Protein 2QKO (pdb70)

Organism: Rhodococcus jostii (strain RHA1) (NCBI:txid101510)

Solvent-accessible surface area: 31419 Å² total

Nearest PDB structures (foldseek):
  2qko-assembly1_A  TM=1.004E+00  e=2.598E-22  Rhodococcus jostii RHA1
  6el2-assembly1_B  TM=4.845E-01  e=1.327E-01  Sulfolobus acidocaldarius
  5xaz-assembly3_D  TM=4.222E-01  e=1.766E-01  Streptomyces fradiae
  5xay-assembly4_D  TM=4.218E-01  e=3.612E-01  Streptomyces fradiae
  5xay-assembly1_H  TM=4.228E-01  e=3.612E-01  Streptomyces fradiae

B-factor: mean 58.05, std 14.98, range [27.61, 104.9]

Secondary structure (DSSP, 8-state):
-HHHHHHHHHHHHHHHHT-TTT--HHHHHHHSSSTTT-HHHH-S-HHHHHHHHHHHGGGT--HHHHHH---TTTTTTTTHHHHHHHHHHHHHHTT-HHHHHHHHHHHHHHHHHHHHHHHHHT-S--HHHH------HHHHHHHH-GGGSTT--HHHHHHHHHHHHS-----/--HHHHHHHHHHHHHHHHHT-TTT--HHHHHHHSSSTTT-HHHH-S-HHHHHHHHHHHGGGT--HHHHHH---TTTHHHHTHHHHHHHHHHHHHHHH-HHHHHHHHHHHHHHHHHHHHHHHHHT-S--HHHH------HHHHHHHH-GGGGTTS-HHHHHHHHHHHHT-----/--HHHHTTHHHHHHHHHHHH-TTT--HHHHHHHSSSTTT-GGGT-S-HHHHHHHHHHHGGG---HHHHHH--HHHHTTTTTHHHHHHHHHHHHHHTT-HHHHHHHHHHHHHHHHHHHHHHHHHT-S--HHHH------HHHHHHHH-GGGSTT--HHHHHHHHHHHHS-----/--SHHHHHHHHHHHHHHHHT-TTT--HHHHHHHSSS-SSGGGGT-S-HHHHHHHHHHHGGGT--HHHHHH---TTTTTTTTHHHHHHHHHHHHHHHH-HHHHHHHHHHHHHHHHHHHHHHHHHT-S--HHHH------HHHHHHHH-GGGGTTS-HHHHHHHHHHHHT-----

Foldseek 3Di:
DVLVVQLLVLQLQQCLPPFLVSRDQQSSLVSGPNNPRCSVVSAVDSLVSLLVCLQVLVVLAVLVVVLVVLVSLVCLVVSLSSLSSVVRLVVCCVVRVSSVVSNCVNVVVVLVVQQVCCVVVPQAAHSQLSCLVVVSVSSVCCSPPVVVCVVPPVSVVSSVSNVVSSDDDDD/DQPVLVVQLLVLQLQQCLPPFLVSDDQQSSLVSGPHNPRCSVVNAVDSLRSLLVCLQCLVVLALLVVVLVVLVSLVCLVVSLSSLSSVVRLVVVCVVRVSSVVSNCVNVVVVLVVQQVCCVVVPQAAHSQLSCLVVVSVSSVCCSPPVVVCVVPPVSVVSSVSNVVSSDDDDD/DQVVLLVQLLVLQLQQCLPPFLVSRDQQSSLVSGPNNDSPSCVNAVDSLRSLLVCLQVLCVLAVLVVVLVVVVSLVCQVVSLSSLRSLVRLVVCCVVRVSSVVSNCVNVVVVLVVVQVCCVVVPQAAHSQLSCLVVVSVSSVCCSPPVVVCVVPPVSVVSSVSNVVSSDDDDD/DLVVLVVQLLVLQLQQCLPPFDVSDDQQSSLVSGPHNDRCSCVNAVDSLRSLLVCLQVLVVLALLVVVLVVLVSLVCLVVSLSSLSSVVRLVVVCVVRVSSVVSNCVNVVVVLVVVQVCCVVVPQAAHSQLSCLVVVSVSSVCCSPPVVVCVVPPVSVVSSVSNVVSSDDDDD

Radius of gyration: 29.85 Å; Cα contacts (8 Å, |Δi|>4): 878; chains: 4; bounding box: 102×64×60 Å

CATH classification: 1.10.357.10

InterPro domains:
  IPR001647 DNA-binding HTH domain, TetR-type [PF00440] (11-57)
  IPR001647 DNA-binding HTH domain, TetR-type [PS50977] (5-65)
  IPR009057 Homedomain-like superfamily [SSF46689] (3-65)
  IPR041583 Tetracyclin repressor-like, C-terminal, group 31 [PF17940] (83-189)
  IPR050109 HTH-type, TetR-like transcriptional regulator [PTHR30055] (5-188)

Sequence (690 aa):
PERRAALVNAAIEVLAREGARGLTFRAVDVEANVPKGTASNYFPSRDDLFDQVGKRIHERLNLELAIEYQGLFGRITRDRTGYLALQELRLEAVRRPELRTTLTRTISENLKRDIGFHLDSGLPGDRSTVLLYLANALIVEHLTLPGVLEGVDTERLVADLVTRAVATPDAQNPERRAALVNAAIEVLAREGARGLTFRAVDVEANVPKGTASNYFPSRDDLFDQVGKRIHERLNLELAIEYQGLFGRITRDRTGYLALQELRLEAVRRPELRTTLTRTISENLKRDIGFHLDSGLPGDRSTVLLYLANALIVEHLTLPGVLEGVDTERLVADLVTRAVATPDAQNPERRAALVNAAIEVLAREGARGLTFRAVDVEANVPKGTASNYFPSRDDLFDQVGKRIHERLNLELAIEYQGLFGRITRDRTGYLALQELRLEAVRRPELRTTLTRTISENLKRDIGFHLDSGLPGDRSTVLLYLANALIVEHLTLPGVLEGVDTERLVADLVTRAVATPDAQNPERRAALVNAAIEVLAREGARGLTFRAVDVEANVPKGTASNYFPSRDDLFDQVGKRIHERLNLELAIEYQGLFGRITRDRTGYLALQELRLEAVRRPELRTTLTRTISENLKRDIGFHLDSGLPGDRSTVLLYLANALIVEHLTLPGVLEGVDTERLVADLVTRAVATPDA

Structure (mmCIF, N/CA/C/O backbone):
data_2QKO
#
_entry.id   2QKO
#
_cell.length_a   62.307
_cell.length_b   62.307
_cell.length_c   164.243
_cell.angle_alpha   90.00
_cell.angle_beta   90.00
_cell.angle_gamma   120.00
#
_symmetry.space_group_name_H-M   'P 31'
#
loop_
_entity.id
_entity.type
_entity.pdbx_description
1 polymer 'Possible transcriptional regulator, TetR family protein'
2 water water
#
loop_
_atom_site.group_PDB
_atom_site.id
_atom_site.type_symbol
_atom_site.label_atom_id
_atom_site.label_alt_id
_atom_site.label_comp_id
_atom_site.label_asym_id
_atom_site.label_entity_id
_atom_site.label_seq_id
_atom_site.pdbx_PDB_ins_code
_atom_site.Cartn_x
_atom_site.Cartn_y
_atom_site.Cartn_z
_atom_site.occupancy
_atom_site.B_iso_or_equiv
_atom_site.auth_seq_id
_atom_site.auth_comp_id
_atom_site.auth_asym_id
_atom_site.auth_atom_id
_atom_site.pdbx_PDB_model_num
ATOM 1 N N . PRO A 1 27 ? -1.659 18.348 55.871 1.00 72.80 5 PRO A N 1
ATOM 2 C CA . PRO A 1 27 ? -2.536 17.180 55.854 1.00 72.93 5 PRO A CA 1
ATOM 3 C C . PRO A 1 27 ? -2.182 16.240 54.700 1.00 73.19 5 PRO A C 1
ATOM 4 O O . PRO A 1 27 ? -1.748 15.104 54.938 1.00 73.31 5 PRO A O 1
ATOM 8 N N . GLU A 1 28 ? -2.355 16.711 53.463 1.00 73.28 6 GLU A N 1
ATOM 9 C CA . GLU A 1 28 ? -1.920 15.949 52.285 1.00 73.28 6 GLU A CA 1
ATOM 10 C C . GLU A 1 28 ? -0.486 16.306 51.896 1.00 73.21 6 GLU A C 1
ATOM 11 O O . GLU A 1 28 ? 0.275 15.441 51.434 1.00 73.19 6 GLU A O 1
ATOM 17 N N . ARG A 1 29 ? -0.135 17.583 52.090 1.00 73.19 7 ARG A N 1
ATOM 18 C CA . ARG A 1 29 ? 1.230 18.083 51.885 1.00 73.01 7 ARG A CA 1
ATOM 19 C C . ARG A 1 29 ? 2.238 17.318 52.741 1.00 72.89 7 ARG A C 1
ATOM 20 O O . ARG A 1 29 ? 3.377 17.102 52.327 1.00 72.75 7 ARG A O 1
ATOM 28 N N . ARG A 1 30 ? 1.796 16.924 53.934 1.00 72.84 8 ARG A N 1
ATOM 29 C CA . ARG A 1 30 ? 2.581 16.110 54.842 1.00 73.02 8 ARG A CA 1
ATOM 30 C C . ARG A 1 30 ? 2.820 14.732 54.237 1.00 72.69 8 ARG A C 1
ATOM 31 O O . ARG A 1 30 ? 3.938 14.233 54.272 1.00 72.67 8 ARG A O 1
ATOM 39 N N . ALA A 1 31 ? 1.764 14.130 53.688 1.00 72.37 9 ALA A N 1
ATOM 40 C CA . ALA A 1 31 ? 1.847 12.813 53.052 1.00 72.09 9 ALA A CA 1
ATOM 41 C C . ALA A 1 31 ? 2.778 12.831 51.834 1.00 71.71 9 ALA A C 1
ATOM 42 O O . ALA A 1 31 ? 3.549 11.900 51.630 1.00 71.56 9 ALA A O 1
ATOM 44 N N . ALA A 1 32 ? 2.699 13.902 51.044 1.00 71.46 10 ALA A N 1
ATOM 45 C CA . ALA A 1 32 ? 3.645 14.155 49.958 1.00 71.02 10 ALA A CA 1
ATOM 46 C C . ALA A 1 32 ? 5.090 14.208 50.473 1.00 70.75 10 ALA A C 1
ATOM 47 O O . ALA A 1 32 ? 6.011 13.771 49.787 1.00 71.11 10 ALA A O 1
ATOM 49 N N . LEU A 1 33 ? 5.276 14.750 51.676 1.00 70.22 11 LEU A N 1
ATOM 50 C CA . LEU A 1 33 ? 6.596 14.836 52.303 1.00 69.68 11 LEU A CA 1
ATOM 51 C C . LEU A 1 33 ? 7.048 13.492 52.875 1.00 69.43 11 LEU A C 1
ATOM 52 O O . LEU A 1 33 ? 8.239 13.192 52.879 1.00 69.18 11 LEU A O 1
ATOM 57 N N . VAL A 1 34 ? 6.091 12.701 53.362 1.00 69.18 12 VAL A N 1
ATOM 58 C CA . VAL A 1 34 ? 6.370 11.373 53.899 1.00 69.35 12 VAL A CA 1
ATOM 59 C C . VAL A 1 34 ? 6.833 10.439 52.777 1.00 69.20 12 VAL A C 1
ATOM 60 O O . VAL A 1 34 ? 7.738 9.636 52.974 1.00 69.70 12 VAL A O 1
ATOM 64 N N . ASN A 1 35 ? 6.208 10.559 51.609 1.00 69.08 13 ASN A N 1
ATOM 65 C CA . ASN A 1 35 ? 6.650 9.871 50.396 1.00 68.76 13 ASN A CA 1
ATOM 66 C C . ASN A 1 35 ? 8.064 10.267 49.967 1.00 68.00 13 ASN A C 1
ATOM 67 O O . ASN A 1 35 ? 8.906 9.398 49.705 1.00 68.08 13 ASN A O 1
ATOM 72 N N . ALA A 1 36 ? 8.313 11.576 49.898 1.00 66.84 14 ALA A N 1
ATOM 73 C CA . ALA A 1 36 ? 9.651 12.102 49.625 1.00 65.89 14 ALA A CA 1
ATOM 74 C C . ALA A 1 36 ? 10.719 11.541 50.576 1.00 65.30 14 ALA A C 1
ATOM 75 O O . ALA A 1 36 ? 11.824 11.214 50.136 1.00 65.18 14 ALA A O 1
ATOM 77 N N . ALA A 1 37 ? 10.380 11.429 51.863 1.00 64.48 15 ALA A N 1
ATOM 78 C CA . ALA A 1 37 ? 11.229 10.749 52.861 1.00 64.01 15 ALA A CA 1
ATOM 79 C C . ALA A 1 37 ? 11.405 9.246 52.575 1.00 63.73 15 ALA A C 1
ATOM 80 O O . ALA A 1 37 ? 12.507 8.705 52.722 1.00 63.84 15 ALA A O 1
ATOM 82 N N . ILE A 1 38 ? 10.325 8.576 52.170 1.00 63.37 16 ILE A N 1
ATOM 83 C CA . ILE A 1 38 ? 10.388 7.154 51.834 1.00 63.38 16 ILE A CA 1
ATOM 84 C C . ILE A 1 38 ? 11.281 6.914 50.612 1.00 63.40 16 ILE A C 1
ATOM 85 O O . ILE A 1 38 ? 12.041 5.952 50.576 1.00 63.43 16 ILE A O 1
ATOM 90 N N . GLU A 1 39 ? 11.195 7.803 49.629 1.00 63.41 17 GLU A N 1
ATOM 91 C CA . GLU A 1 39 ? 12.088 7.756 48.480 1.00 63.20 17 GLU A CA 1
ATOM 92 C C . GLU A 1 39 ? 13.538 7.979 48.907 1.00 62.78 17 GLU A C 1
ATOM 93 O O . GLU A 1 39 ? 14.426 7.271 48.445 1.00 62.62 17 GLU A O 1
ATOM 99 N N . VAL A 1 40 ? 13.770 8.953 49.793 1.00 62.53 18 VAL A N 1
ATOM 100 C CA . VAL A 1 40 ? 15.129 9.271 50.263 1.00 62.37 18 VAL A CA 1
ATOM 101 C C . VAL A 1 40 ? 15.760 8.132 51.077 1.00 62.14 18 VAL A C 1
ATOM 102 O O . VAL A 1 40 ? 16.964 7.882 50.968 1.00 61.81 18 VAL A O 1
ATOM 106 N N . LEU A 1 41 ? 14.951 7.460 51.897 1.00 62.08 19 LEU A N 1
ATOM 107 C CA . LEU A 1 41 ? 15.439 6.335 52.692 1.00 62.09 19 LEU A CA 1
ATOM 108 C C . LEU A 1 41 ? 15.853 5.193 51.791 1.00 61.93 19 LEU A C 1
ATOM 109 O O . LEU A 1 41 ? 16.934 4.643 51.958 1.00 61.77 19 LEU A O 1
ATOM 114 N N . ALA A 1 42 ? 14.993 4.862 50.827 1.00 62.09 20 ALA A N 1
ATOM 115 C CA . ALA A 1 42 ? 15.226 3.746 49.903 1.00 62.40 20 ALA A CA 1
ATOM 116 C C . ALA A 1 42 ? 16.445 3.970 49.011 1.00 62.76 20 ALA A C 1
ATOM 117 O O . ALA A 1 42 ? 17.157 3.010 48.673 1.00 62.74 20 ALA A O 1
ATOM 119 N N . ARG A 1 43 ? 16.685 5.236 48.650 1.00 63.04 21 ARG A N 1
ATOM 120 C CA . ARG A 1 43 ? 17.779 5.603 47.744 1.00 63.61 21 ARG A CA 1
ATOM 121 C C . ARG A 1 43 ? 19.106 5.835 48.457 1.00 63.60 21 ARG A C 1
ATOM 122 O O . ARG A 1 43 ? 20.165 5.469 47.939 1.00 63.64 21 ARG A O 1
ATOM 130 N N . GLU A 1 44 ? 19.050 6.442 49.638 1.00 63.72 22 GLU A N 1
ATOM 131 C CA . GLU A 1 44 ? 20.259 6.935 50.293 1.00 64.16 22 GLU A CA 1
ATOM 132 C C . GLU A 1 44 ? 20.560 6.210 51.608 1.00 64.13 22 GLU A C 1
ATOM 133 O O . GLU A 1 44 ? 21.707 5.838 51.870 1.00 64.07 22 GLU A O 1
ATOM 139 N N . GLY A 1 45 ? 19.527 6.000 52.419 1.00 64.01 23 GLY A N 1
ATOM 140 C CA . GLY A 1 45 ? 19.681 5.322 53.696 1.00 63.70 23 GLY A CA 1
ATOM 141 C C . GLY A 1 45 ? 19.241 6.176 54.866 1.00 63.94 23 GLY A C 1
ATOM 142 O O . GLY A 1 45 ? 18.847 7.335 54.693 1.00 63.86 23 GLY A O 1
ATOM 143 N N . ALA A 1 46 ? 19.318 5.594 56.061 1.00 64.04 24 ALA A N 1
ATOM 144 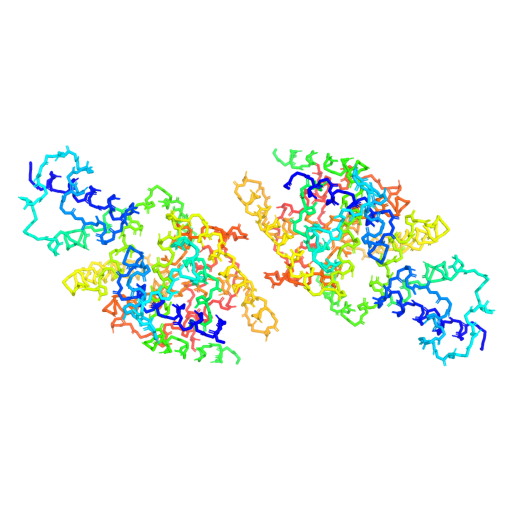C CA . ALA A 1 46 ? 18.935 6.263 57.301 1.00 64.02 24 ALA A CA 1
ATOM 145 C C . ALA A 1 46 ? 19.783 7.508 57.601 1.00 64.14 24 ALA A C 1
ATOM 146 O O . ALA A 1 46 ? 19.233 8.559 57.916 1.00 63.72 24 ALA A O 1
ATOM 148 N N . ARG A 1 47 ? 21.109 7.385 57.502 1.00 64.45 25 ARG A N 1
ATOM 149 C CA . ARG A 1 47 ? 22.014 8.534 57.670 1.00 64.76 25 ARG A CA 1
ATOM 150 C C . ARG A 1 47 ? 21.825 9.586 56.571 1.00 64.94 25 ARG A C 1
ATOM 151 O O . ARG A 1 47 ? 21.962 10.785 56.820 1.00 65.11 25 ARG A O 1
ATOM 153 N N . GLY A 1 48 ? 21.498 9.126 55.364 1.00 65.17 26 GLY A N 1
ATOM 154 C CA . GLY A 1 48 ? 21.177 10.005 54.246 1.00 65.43 26 GLY A CA 1
ATOM 155 C C . GLY A 1 48 ? 19.919 10.819 54.477 1.00 65.93 26 GLY A C 1
ATOM 156 O O . GLY A 1 48 ? 19.798 11.933 53.969 1.00 65.95 26 GLY A O 1
ATOM 157 N N . LEU A 1 49 ? 18.977 10.273 55.246 1.00 66.47 27 LEU A N 1
ATOM 158 C CA . LEU A 1 49 ? 17.740 10.991 55.532 1.00 66.88 27 LEU A CA 1
ATOM 159 C C . LEU A 1 49 ? 18.014 12.218 56.390 1.00 67.32 27 LEU A C 1
ATOM 160 O O . LEU A 1 49 ? 18.485 12.127 57.529 1.00 67.38 27 LEU A O 1
ATOM 165 N N . THR A 1 50 ? 17.732 13.369 55.795 1.00 67.89 28 THR A N 1
ATOM 166 C CA . THR A 1 50 ? 17.926 14.665 56.426 1.00 68.23 28 THR A CA 1
ATOM 167 C C . THR A 1 50 ? 16.896 15.628 55.848 1.00 68.44 28 THR A C 1
ATOM 168 O O . THR A 1 50 ? 16.310 15.349 54.800 1.00 68.41 28 THR A O 1
ATOM 172 N N . PHE A 1 51 ? 16.660 16.737 56.544 1.00 68.80 29 PHE A N 1
ATOM 173 C CA . PHE A 1 51 ? 15.697 17.745 56.098 1.00 69.28 29 PHE A CA 1
ATOM 174 C C . PHE A 1 51 ? 16.102 18.403 54.778 1.00 69.28 29 PHE A C 1
ATOM 175 O O . PHE A 1 51 ? 15.243 18.719 53.946 1.00 69.37 29 PHE A O 1
ATOM 183 N N . ARG A 1 52 ? 17.408 18.604 54.600 1.00 69.08 30 ARG A N 1
ATOM 184 C CA . ARG A 1 52 ? 17.966 19.100 53.342 1.00 69.06 30 ARG A CA 1
ATOM 185 C C . ARG A 1 52 ? 17.623 18.174 52.171 1.00 68.40 30 ARG A C 1
ATOM 186 O O . ARG A 1 52 ? 17.085 18.626 51.165 1.00 68.21 30 ARG A O 1
ATOM 194 N N . ALA A 1 53 ? 17.910 16.881 52.326 1.00 67.92 31 ALA A N 1
ATOM 195 C CA . ALA A 1 53 ? 17.634 15.882 51.290 1.00 67.37 31 ALA A CA 1
ATOM 196 C C . ALA A 1 53 ? 16.142 15.640 51.047 1.00 67.04 31 ALA A C 1
ATOM 197 O O . ALA A 1 53 ? 15.738 15.373 49.915 1.00 66.63 31 ALA A O 1
ATOM 199 N N . VAL A 1 54 ? 15.329 15.719 52.101 1.00 66.89 32 VAL A N 1
ATOM 200 C CA . VAL A 1 54 ? 13.877 15.579 51.948 1.00 67.08 32 VAL A CA 1
ATOM 201 C C . VAL A 1 54 ? 13.279 16.697 51.078 1.00 67.55 32 VAL A C 1
ATOM 202 O O . VAL A 1 54 ? 12.416 16.423 50.248 1.00 67.52 32 VAL A O 1
ATOM 206 N N . ASP A 1 55 ? 13.745 17.935 51.268 1.00 67.75 33 ASP A N 1
ATOM 207 C CA . ASP A 1 55 ? 13.262 19.080 50.491 1.00 68.45 33 ASP A CA 1
ATOM 208 C C . ASP A 1 55 ? 13.609 18.980 49.006 1.00 68.64 33 ASP A C 1
ATOM 209 O O . ASP A 1 55 ? 12.734 19.115 48.155 1.00 68.47 33 ASP A O 1
ATOM 214 N N . VAL A 1 56 ? 14.883 18.724 48.714 1.00 69.02 34 VAL A N 1
ATOM 215 C CA . VAL A 1 56 ? 15.360 18.461 47.359 1.00 69.17 34 VAL A CA 1
ATOM 216 C C . VAL A 1 56 ? 14.510 17.390 46.649 1.00 69.55 34 VAL A C 1
ATOM 217 O O . VAL A 1 56 ? 14.116 17.574 45.492 1.00 69.32 34 VAL A O 1
ATOM 221 N N . GLU A 1 57 ? 14.221 16.288 47.345 1.00 69.85 35 GLU A N 1
ATOM 222 C CA . GLU A 1 57 ? 13.384 15.207 46.804 1.00 70.13 35 GLU A CA 1
ATOM 223 C C . GLU A 1 57 ? 11.894 15.584 46.756 1.00 70.59 35 GLU A C 1
ATOM 224 O O . GLU A 1 57 ? 11.141 15.074 45.929 1.00 70.69 35 GLU A O 1
ATOM 230 N N . ALA A 1 58 ? 11.486 16.490 47.635 1.00 71.20 36 ALA A N 1
ATOM 231 C CA . ALA A 1 58 ? 10.073 16.812 47.821 1.00 71.86 36 ALA A CA 1
ATOM 232 C C . ALA A 1 58 ? 9.436 17.659 46.710 1.00 72.24 36 ALA A C 1
ATOM 233 O O . ALA A 1 58 ? 10.115 18.372 45.959 1.00 71.97 36 ALA A O 1
ATOM 235 N N . ASN A 1 59 ? 8.110 17.566 46.648 1.00 72.68 37 ASN A N 1
ATOM 236 C CA . ASN A 1 59 ? 7.284 18.230 45.651 1.00 73.17 37 ASN A CA 1
ATOM 237 C C . ASN A 1 59 ? 7.163 19.727 45.932 1.00 73.10 37 ASN A C 1
ATOM 238 O O . ASN A 1 59 ? 6.736 20.496 45.077 1.00 73.66 37 ASN A O 1
ATOM 243 N N . VAL A 1 60 ? 7.529 20.118 47.152 1.00 73.16 38 VAL A N 1
ATOM 244 C CA . VAL A 1 60 ? 7.799 21.514 47.504 1.00 72.74 38 VAL A CA 1
ATOM 245 C C . VAL A 1 60 ? 9.228 21.595 48.102 1.00 72.30 38 VAL A C 1
ATOM 246 O O . VAL A 1 60 ? 9.416 21.425 49.310 1.00 72.31 38 VAL A O 1
ATOM 250 N N . PRO A 1 61 ? 10.245 21.774 47.226 1.00 72.05 39 PRO A N 1
ATOM 251 C CA . PRO A 1 61 ? 11.669 21.774 47.573 1.00 71.83 39 PRO A CA 1
ATOM 252 C C . PRO A 1 61 ? 12.268 23.072 48.111 1.00 71.68 39 PRO A C 1
ATOM 253 O O . PRO A 1 61 ? 13.508 23.189 48.131 1.00 71.84 39 PRO A O 1
ATOM 257 N N . LYS A 1 62 ? 11.421 24.019 48.560 1.00 71.33 40 LYS A N 1
ATOM 258 C CA . LYS A 1 62 ? 11.907 25.306 49.060 1.00 71.06 40 LYS A CA 1
ATOM 259 C C . LYS A 1 62 ? 12.744 25.198 50.360 1.00 71.00 40 LYS A C 1
ATOM 260 O O . LYS A 1 62 ? 14.067 25.113 50.325 1.00 70.86 40 LYS A O 1
ATOM 262 N N . GLY A 1 63 ? 11.985 24.807 51.490 1.00 70.94 41 GLY A N 1
ATOM 263 C CA . GLY A 1 63 ? 12.641 24.601 52.787 1.00 71.22 41 GLY A CA 1
ATOM 264 C C . GLY A 1 63 ? 11.579 24.164 53.795 1.00 71.27 41 GLY A C 1
ATOM 265 O O . GLY A 1 63 ? 11.628 24.505 55.008 1.00 71.10 41 GLY A O 1
ATOM 266 N N . THR A 1 64 ? 10.619 23.364 53.247 1.00 71.75 42 THR A N 1
ATOM 267 C CA . THR A 1 64 ? 9.367 23.001 53.903 1.00 72.00 42 THR A CA 1
ATOM 268 C C . THR A 1 64 ? 9.513 22.021 55.068 1.00 72.25 42 THR A C 1
ATOM 269 O O . THR A 1 64 ? 8.814 22.156 56.072 1.00 72.36 42 THR A O 1
ATOM 273 N N . ALA A 1 65 ? 10.418 21.050 54.929 1.00 72.39 43 ALA A N 1
ATOM 274 C CA . ALA A 1 65 ? 10.463 19.873 55.813 1.00 72.71 43 ALA A CA 1
ATOM 275 C C . ALA A 1 65 ? 10.590 20.202 57.303 1.00 72.97 43 ALA A C 1
ATOM 276 O O . ALA A 1 65 ? 9.885 19.625 58.133 1.00 72.79 43 ALA A O 1
ATOM 278 N N . SER A 1 66 ? 11.477 21.145 57.620 1.00 73.27 44 SER A N 1
ATOM 279 C CA . SER A 1 66 ? 11.773 21.531 58.999 1.00 73.44 44 SER A CA 1
ATOM 280 C C . SER A 1 66 ? 10.572 22.201 59.664 1.00 73.47 44 SER A C 1
ATOM 281 O O . SER A 1 66 ? 10.475 22.262 60.896 1.00 73.71 44 SER A O 1
ATOM 284 N N . ASN A 1 67 ? 9.662 22.701 58.833 1.00 73.41 45 ASN A N 1
ATOM 285 C CA . ASN A 1 67 ? 8.424 23.309 59.292 1.00 73.25 45 ASN A CA 1
ATOM 286 C C . ASN A 1 67 ? 7.293 22.304 59.518 1.00 72.96 45 ASN A C 1
ATOM 287 O O . ASN A 1 67 ? 6.294 22.629 60.159 1.00 72.97 45 ASN A O 1
ATOM 292 N N . TYR A 1 68 ? 7.451 21.089 58.993 1.00 72.46 46 TYR A N 1
ATOM 293 C CA . TYR A 1 68 ? 6.455 20.034 59.179 1.00 71.96 46 TYR A CA 1
ATOM 294 C C . TYR A 1 68 ? 6.851 18.999 60.223 1.00 71.64 46 TYR A C 1
ATOM 295 O O . TYR A 1 68 ? 6.011 18.221 60.685 1.00 71.47 46 TYR A O 1
ATOM 304 N N . PHE A 1 69 ? 8.133 18.981 60.574 1.00 71.20 47 PHE A N 1
ATOM 305 C CA . PHE A 1 69 ? 8.671 17.996 61.505 1.00 70.91 47 PHE A CA 1
ATOM 306 C C . PHE A 1 69 ? 9.602 18.688 62.496 1.00 71.05 47 PHE A C 1
ATOM 307 O O . PHE A 1 69 ? 10.608 19.286 62.093 1.00 71.04 47 PHE A O 1
ATOM 315 N N . PRO A 1 70 ? 9.244 18.641 63.795 1.00 71.18 48 PRO A N 1
ATOM 316 C CA . PRO A 1 70 ? 10.021 19.288 64.862 1.00 71.39 48 PRO A CA 1
ATOM 317 C C . PRO A 1 70 ? 11.462 18.781 64.926 1.00 71.46 48 PRO A C 1
ATOM 318 O O . PRO A 1 70 ? 12.378 19.538 65.248 1.00 71.50 48 PRO A O 1
ATOM 322 N N . SER A 1 71 ? 11.655 17.508 64.605 1.00 71.64 49 SER A N 1
ATOM 323 C CA . SER A 1 71 ? 12.964 16.889 64.686 1.00 71.72 49 SER A CA 1
ATOM 324 C C . SER A 1 71 ? 13.112 15.793 63.644 1.00 71.90 49 SER A C 1
ATOM 325 O O . SER A 1 71 ? 12.124 15.200 63.203 1.00 71.53 49 SER A O 1
ATOM 328 N N . ARG A 1 72 ? 14.364 15.525 63.283 1.00 72.27 50 ARG A N 1
ATOM 329 C CA . ARG A 1 72 ? 14.716 14.432 62.402 1.00 72.92 50 ARG A CA 1
ATOM 330 C C . ARG A 1 72 ? 14.230 13.140 63.046 1.00 73.23 50 ARG A C 1
ATOM 331 O O . ARG A 1 72 ? 13.833 12.198 62.354 1.00 73.14 50 ARG A O 1
ATOM 339 N N . ASP A 1 73 ? 14.251 13.124 64.381 1.00 73.42 51 ASP A N 1
ATOM 340 C CA . ASP A 1 73 ? 13.748 12.004 65.166 1.00 73.49 51 ASP A CA 1
ATOM 341 C C . ASP A 1 73 ? 12.258 11.779 64.933 1.00 73.29 51 ASP A C 1
ATOM 342 O O . ASP A 1 73 ? 11.793 10.634 64.934 1.00 73.25 51 ASP A O 1
ATOM 347 N N . ASP A 1 74 ? 11.520 12.873 64.750 1.00 72.84 52 ASP A N 1
ATOM 348 C CA . ASP A 1 74 ? 10.084 12.804 64.531 1.00 72.62 52 ASP A CA 1
ATOM 349 C C . ASP A 1 74 ? 9.735 12.502 63.077 1.00 72.57 52 ASP A C 1
ATOM 350 O O . ASP A 1 74 ? 8.665 11.956 62.789 1.00 72.62 52 ASP A O 1
ATOM 355 N N . LEU A 1 75 ? 10.625 12.883 62.164 1.00 72.31 53 LEU A N 1
ATOM 356 C CA . LEU A 1 75 ? 10.483 12.526 60.761 1.00 72.30 53 LEU A CA 1
ATOM 357 C C . LEU A 1 75 ? 10.449 10.994 60.613 1.00 72.49 53 LEU A C 1
ATOM 358 O O . LEU A 1 75 ? 9.480 10.444 60.090 1.00 72.48 53 LEU A O 1
ATOM 363 N N . PHE A 1 76 ? 11.485 10.317 61.113 1.00 72.65 54 PHE A N 1
ATOM 364 C CA . PHE A 1 76 ? 11.570 8.849 61.084 1.00 72.96 54 PHE A CA 1
ATOM 365 C C . PHE A 1 76 ? 10.315 8.192 61.648 1.00 72.72 54 PHE A C 1
ATOM 366 O O . PHE A 1 76 ? 9.838 7.190 61.116 1.00 72.51 54 PHE A O 1
ATOM 374 N N . ASP A 1 77 ? 9.795 8.785 62.723 1.00 72.59 55 ASP A N 1
ATOM 375 C CA . ASP A 1 77 ? 8.564 8.346 63.380 1.00 72.37 55 ASP A CA 1
ATOM 376 C C . ASP A 1 77 ? 7.331 8.379 62.489 1.00 72.21 55 ASP A C 1
ATOM 377 O O . ASP A 1 77 ? 6.553 7.423 62.467 1.00 72.11 55 ASP A O 1
ATOM 382 N N . GLN A 1 78 ? 7.152 9.498 61.789 1.00 72.07 56 GLN A N 1
ATOM 383 C CA . GLN A 1 78 ? 6.052 9.670 60.848 1.00 71.88 56 GLN A CA 1
ATOM 384 C C . GLN A 1 78 ? 6.029 8.513 59.842 1.00 71.43 56 GLN A C 1
ATOM 385 O O . GLN A 1 78 ? 5.050 7.770 59.781 1.00 71.48 56 GLN A O 1
ATOM 387 N N . VAL A 1 79 ? 7.116 8.349 59.088 1.00 70.89 57 VAL A N 1
ATOM 388 C CA . VAL A 1 79 ? 7.276 7.195 58.182 1.00 70.72 57 VAL A CA 1
ATOM 389 C C . VAL A 1 79 ? 7.125 5.850 58.929 1.00 70.16 57 VAL A C 1
ATOM 390 O O . VAL A 1 79 ? 6.453 4.934 58.446 1.00 69.88 57 VAL A O 1
ATOM 394 N N . GLY A 1 80 ? 7.727 5.754 60.112 1.00 69.64 58 GLY A N 1
ATOM 395 C CA . GLY A 1 80 ? 7.537 4.598 61.007 1.00 69.69 58 GLY A CA 1
ATOM 396 C C . GLY A 1 80 ? 6.084 4.219 61.285 1.00 69.70 58 GLY A C 1
ATOM 397 O O . GLY A 1 80 ? 5.755 3.031 61.389 1.00 69.38 58 GLY A O 1
ATOM 398 N N . LYS A 1 81 ? 5.217 5.229 61.401 1.00 69.65 59 LYS A N 1
ATOM 399 C CA . LYS A 1 81 ? 3.774 5.013 61.578 1.00 69.81 59 LYS A CA 1
ATOM 400 C C . LYS A 1 81 ? 3.024 4.854 60.246 1.00 69.82 59 LYS A C 1
ATOM 401 O O . LYS A 1 81 ? 1.931 4.288 60.209 1.00 69.57 59 LYS A O 1
ATOM 403 N N . ARG A 1 82 ? 3.632 5.335 59.164 1.00 69.98 60 ARG A N 1
ATOM 404 C CA . ARG A 1 82 ? 2.972 5.425 57.870 1.00 70.40 60 ARG A CA 1
ATOM 405 C C . ARG A 1 82 ? 3.338 4.312 56.883 1.00 70.91 60 ARG A C 1
ATOM 406 O O . ARG A 1 82 ? 2.572 4.053 55.944 1.00 70.32 60 ARG A O 1
ATOM 408 N N . ILE A 1 83 ? 4.488 3.660 57.118 1.00 71.40 61 ILE A N 1
ATOM 409 C CA . ILE A 1 83 ? 5.200 2.858 56.102 1.00 71.96 61 ILE A CA 1
ATOM 410 C C . ILE A 1 83 ? 4.379 1.744 55.440 1.00 72.68 61 ILE A C 1
ATOM 411 O O . ILE A 1 83 ? 4.484 1.528 54.229 1.00 72.34 61 ILE A O 1
ATOM 416 N N . HIS A 1 84 ? 3.568 1.064 56.249 1.00 73.66 62 HIS A N 1
ATOM 417 C CA . HIS A 1 84 ? 2.721 -0.045 55.817 1.00 74.80 62 HIS A CA 1
ATOM 418 C C . HIS A 1 84 ? 1.550 0.344 54.892 1.00 75.71 62 HIS A C 1
ATOM 419 O O . HIS A 1 84 ? 0.802 -0.530 54.434 1.00 75.89 62 HIS A O 1
ATOM 426 N N . GLU A 1 85 ? 1.387 1.640 54.625 1.00 76.48 63 GLU A N 1
ATOM 427 C CA . GLU A 1 85 ? 0.423 2.092 53.627 1.00 77.61 63 GLU A CA 1
ATOM 428 C C . GLU A 1 85 ? 1.023 2.024 52.222 1.00 78.51 63 GLU A C 1
ATOM 429 O O . GLU A 1 85 ? 0.298 2.024 51.228 1.00 78.49 63 GLU A O 1
ATOM 431 N N . ARG A 1 86 ? 2.351 1.949 52.147 1.00 79.74 64 ARG A N 1
ATOM 432 C CA . ARG A 1 86 ? 3.057 1.867 50.866 1.00 80.65 64 ARG A CA 1
ATOM 433 C C . ARG A 1 86 ? 3.527 0.452 50.534 1.00 80.70 64 ARG A C 1
ATOM 434 O O . ARG A 1 86 ? 3.951 0.193 49.405 1.00 81.35 64 ARG A O 1
ATOM 442 N N . LEU A 1 87 ? 3.460 -0.459 51.504 1.00 80.60 65 LEU A N 1
ATOM 443 C CA . LEU A 1 87 ? 3.878 -1.852 51.281 1.00 80.24 65 LEU A CA 1
ATOM 444 C C . LEU A 1 87 ? 2.671 -2.781 51.131 1.00 80.23 65 LEU A C 1
ATOM 445 O O . LEU A 1 87 ? 1.759 -2.523 50.334 1.00 79.90 65 LEU A O 1
ATOM 447 N N . ASN A 1 103 ? -9.395 -23.067 47.794 1.00 54.32 81 ASN A N 1
ATOM 448 C CA . ASN A 1 103 ? -9.328 -21.953 48.731 1.00 54.35 81 ASN A CA 1
ATOM 449 C C . ASN A 1 103 ? -7.943 -21.834 49.362 1.00 54.39 81 ASN A C 1
ATOM 450 O O . ASN A 1 103 ? -7.567 -20.777 49.872 1.00 54.50 81 ASN A O 1
ATOM 455 N N . LEU A 1 104 ? -7.191 -22.933 49.325 1.00 54.25 82 LEU A N 1
ATOM 456 C CA . LEU A 1 104 ? -5.753 -22.897 49.559 1.00 53.78 82 LEU A CA 1
ATOM 457 C C . LEU A 1 104 ? -5.097 -22.437 48.260 1.00 53.69 82 LEU A C 1
ATOM 458 O O . LEU A 1 104 ? -3.988 -21.913 48.266 1.00 53.58 82 LEU A O 1
ATOM 463 N N . GLU A 1 105 ? -5.801 -22.637 47.147 1.00 53.71 83 GLU A N 1
ATOM 464 C CA . GLU A 1 105 ? -5.350 -22.182 45.835 1.00 53.73 83 GLU A CA 1
ATOM 465 C C . GLU A 1 105 ? -5.291 -20.666 45.789 1.00 53.56 83 GLU A C 1
ATOM 466 O O . GLU A 1 105 ? -4.404 -20.099 45.155 1.00 53.96 83 GLU A O 1
ATOM 472 N N . LEU A 1 106 ? -6.235 -20.017 46.462 1.00 53.48 84 LEU A N 1
ATOM 473 C CA . LEU A 1 106 ? -6.333 -18.564 46.445 1.00 53.69 84 LEU A CA 1
ATOM 474 C C . LEU A 1 106 ? -5.286 -17.930 47.345 1.00 53.78 84 LEU A C 1
ATOM 475 O O . LEU A 1 106 ? -4.679 -16.931 46.964 1.00 53.81 84 LEU A O 1
ATOM 480 N N . ALA A 1 107 ? -5.067 -18.518 48.523 1.00 53.95 85 ALA A N 1
ATOM 481 C CA . ALA A 1 107 ? -3.966 -18.114 49.405 1.00 54.00 85 ALA A CA 1
ATOM 482 C C . ALA A 1 107 ? -2.644 -18.169 48.651 1.00 54.32 85 ALA A C 1
ATOM 483 O O . ALA A 1 107 ? -1.852 -17.231 48.710 1.00 53.90 85 ALA A O 1
ATOM 485 N N . ILE A 1 108 ? -2.428 -19.265 47.923 1.00 54.98 86 ILE A N 1
ATOM 486 C CA . ILE A 1 108 ? -1.219 -19.431 47.120 1.00 55.69 86 ILE A CA 1
ATOM 487 C C . ILE A 1 108 ? -1.131 -18.344 46.039 1.00 56.76 86 ILE A C 1
ATOM 488 O O . ILE A 1 108 ? -0.163 -17.580 46.009 1.00 56.56 86 ILE A O 1
ATOM 493 N N . GLU A 1 109 ? -2.148 -18.260 45.180 1.00 58.14 87 GLU A N 1
ATOM 494 C CA . GLU A 1 109 ? -2.171 -17.249 44.117 1.00 59.61 87 GLU A CA 1
ATOM 495 C C . GLU A 1 109 ? -1.924 -15.846 44.675 1.00 60.46 87 GLU A C 1
ATOM 496 O O . GLU A 1 109 ? -1.205 -15.046 44.070 1.00 60.46 87 GLU A O 1
ATOM 502 N N . TYR A 1 110 ? -2.504 -15.565 45.839 1.00 61.72 88 TYR A N 1
ATOM 503 C CA . TYR A 1 110 ? -2.329 -14.273 46.479 1.00 63.14 88 TYR A CA 1
ATOM 504 C C . TYR A 1 110 ? -0.872 -13.987 46.813 1.00 63.73 88 TYR A C 1
ATOM 505 O O . TYR A 1 110 ? -0.369 -12.914 46.480 1.00 64.00 88 TYR A O 1
ATOM 522 N N . GLN A 1 112 ? 1.876 -15.369 45.692 1.00 65.64 90 GLN A N 1
ATOM 523 C CA . GLN A 1 112 ? 2.664 -15.289 44.467 1.00 66.28 90 GLN A CA 1
ATOM 524 C C . GLN A 1 112 ? 2.504 -13.941 43.787 1.00 67.42 90 GLN A C 1
ATOM 525 O O . GLN A 1 112 ? 3.460 -13.420 43.220 1.00 67.58 90 GLN A O 1
ATOM 531 N N . GLY A 1 113 ? 1.286 -13.404 43.829 1.00 68.70 91 GLY A N 1
ATOM 532 C CA . GLY A 1 113 ? 0.976 -12.097 43.266 1.00 70.47 91 GLY A CA 1
ATOM 533 C C . GLY A 1 113 ? 1.520 -10.974 44.130 1.00 71.85 91 GLY A C 1
ATOM 534 O O . GLY A 1 113 ? 1.950 -9.942 43.617 1.00 72.30 91 GLY A O 1
ATOM 535 N N . LEU A 1 114 ? 1.498 -11.174 45.446 1.00 72.84 92 LEU A N 1
ATOM 536 C CA . LEU A 1 114 ? 2.094 -10.229 46.383 1.00 73.95 92 LEU A CA 1
ATOM 537 C C . LEU A 1 114 ? 3.620 -10.153 46.218 1.00 74.64 92 LEU A C 1
ATOM 538 O O . LEU A 1 114 ? 4.214 -9.093 46.388 1.00 75.23 92 LEU A O 1
ATOM 543 N N . PHE A 1 115 ? 4.246 -11.277 45.890 1.00 75.44 93 PHE A N 1
ATOM 544 C CA . PHE A 1 115 ? 5.674 -11.303 45.614 1.00 76.21 93 PHE A CA 1
ATOM 545 C C . PHE A 1 115 ? 5.966 -10.761 44.218 1.00 77.26 93 PHE A C 1
ATOM 546 O O . PHE A 1 115 ? 7.114 -10.526 43.869 1.00 77.72 93 PHE A O 1
ATOM 554 N N . GLY A 1 116 ? 4.928 -10.577 43.410 1.00 78.23 94 GLY A N 1
ATOM 555 C CA . GLY A 1 116 ? 5.096 -9.999 42.084 1.00 79.04 94 GLY A CA 1
ATOM 556 C C . GLY A 1 116 ? 5.100 -8.486 42.171 1.00 79.73 94 GLY A C 1
ATOM 557 O O . GLY A 1 116 ? 5.874 -7.818 41.481 1.00 80.18 94 GLY A O 1
ATOM 558 N N . ARG A 1 117 ? 4.242 -7.950 43.038 1.00 80.05 95 ARG A N 1
ATOM 559 C CA . ARG A 1 117 ? 4.058 -6.507 43.189 1.00 80.61 95 ARG A CA 1
ATOM 560 C C . ARG A 1 117 ? 5.286 -5.888 43.859 1.00 80.41 95 ARG A C 1
ATOM 561 O O . ARG A 1 117 ? 5.360 -4.676 44.075 1.00 80.54 95 ARG A O 1
ATOM 569 N N . ILE A 1 118 ? 6.253 -6.758 44.142 1.00 80.56 96 ILE A N 1
ATOM 570 C CA . ILE A 1 118 ? 7.467 -6.474 44.918 1.00 80.21 96 ILE A CA 1
ATOM 571 C C . ILE A 1 118 ? 8.367 -5.440 44.243 1.00 79.93 96 ILE A C 1
ATOM 572 O O . ILE A 1 118 ? 8.840 -4.513 44.893 1.00 80.17 96 ILE A O 1
ATOM 577 N N . THR A 1 119 ? 8.572 -5.618 42.937 1.00 79.27 97 THR A N 1
ATOM 578 C CA . THR A 1 119 ? 9.417 -4.770 42.106 1.00 78.84 97 THR A CA 1
ATOM 579 C C . THR A 1 119 ? 8.892 -3.328 42.025 1.00 78.05 97 THR A C 1
ATOM 580 O O . THR A 1 119 ? 9.677 -2.388 41.918 1.00 77.96 97 THR A O 1
ATOM 584 N N . ARG A 1 120 ? 7.572 -3.157 42.053 1.00 77.12 98 ARG A N 1
ATOM 585 C CA . ARG A 1 120 ? 6.990 -1.815 42.062 1.00 76.44 98 ARG A CA 1
ATOM 586 C C . ARG A 1 120 ? 7.173 -1.211 43.453 1.00 75.36 98 ARG A C 1
ATOM 587 O O . ARG A 1 120 ? 7.730 -0.125 43.613 1.00 75.62 98 ARG A O 1
ATOM 595 N N . ASP A 1 121 ? 6.735 -1.949 44.463 1.00 73.99 99 ASP A N 1
ATOM 596 C CA . ASP A 1 121 ? 6.872 -1.520 45.848 1.00 72.42 99 ASP A CA 1
ATOM 597 C C . ASP A 1 121 ? 8.294 -1.726 46.401 1.00 70.59 99 ASP A C 1
ATOM 598 O O . ASP A 1 121 ? 8.497 -1.717 47.628 1.00 69.79 99 ASP A O 1
ATOM 603 N N . ARG A 1 122 ? 9.250 -1.907 45.479 1.00 67.82 100 ARG A N 1
ATOM 604 C CA . ARG A 1 122 ? 10.693 -1.949 45.759 1.00 65.46 100 ARG A CA 1
ATOM 605 C C . ARG A 1 122 ? 11.084 -0.911 46.805 1.00 63.28 100 ARG A C 1
ATOM 606 O O . ARG A 1 122 ? 11.705 -1.229 47.816 1.00 62.94 100 ARG A O 1
ATOM 614 N N . THR A 1 123 ? 10.666 0.320 46.550 1.00 60.82 101 THR A N 1
ATOM 615 C CA . THR A 1 123 ? 10.999 1.479 47.352 1.00 58.95 101 THR A CA 1
ATOM 616 C C . THR A 1 123 ? 10.457 1.436 48.785 1.00 57.19 101 THR A C 1
ATOM 617 O O . THR A 1 123 ? 11.181 1.769 49.714 1.00 56.41 101 THR A O 1
ATOM 621 N N . GLY A 1 124 ? 9.210 0.992 48.948 1.00 55.42 102 GLY A N 1
ATOM 622 C CA . GLY A 1 124 ? 8.585 0.830 50.259 1.00 53.27 102 GLY A CA 1
ATOM 623 C C . GLY A 1 124 ? 9.208 -0.249 51.135 1.00 52.41 102 GLY A C 1
ATOM 624 O O . GLY A 1 124 ? 9.381 -0.051 52.350 1.00 51.26 102 GLY A O 1
ATOM 625 N N . TYR A 1 125 ? 9.547 -1.388 50.524 1.00 51.23 103 TYR A N 1
ATOM 626 C CA . TYR A 1 125 ? 10.183 -2.474 51.256 1.00 50.41 103 TYR A CA 1
ATOM 627 C C . TYR A 1 125 ? 11.620 -2.129 51.611 1.00 48.48 103 TYR A C 1
ATOM 628 O O . TYR A 1 125 ? 12.080 -2.505 52.662 1.00 48.13 103 TYR A O 1
ATOM 637 N N . LEU A 1 126 ? 12.311 -1.406 50.737 1.00 46.46 104 LEU A N 1
ATOM 638 C CA . LEU A 1 126 ? 13.675 -0.994 51.007 1.00 45.46 104 LEU A CA 1
ATOM 639 C C . LEU A 1 126 ? 13.794 0.076 52.110 1.00 45.09 104 LEU A C 1
ATOM 640 O O . LEU A 1 126 ? 14.702 -0.004 52.943 1.00 44.84 104 LEU A O 1
ATOM 645 N N . ALA A 1 127 ? 12.908 1.076 52.092 1.00 43.72 105 ALA A N 1
ATOM 646 C CA . ALA A 1 127 ? 12.863 2.097 53.130 1.00 43.57 105 ALA A CA 1
ATOM 647 C C . ALA A 1 127 ? 12.501 1.445 54.464 1.00 43.37 105 ALA A C 1
ATOM 648 O O . ALA A 1 127 ? 13.036 1.820 55.503 1.00 42.93 105 ALA A O 1
ATOM 650 N N . LEU A 1 128 ? 11.606 0.453 54.416 1.00 43.33 106 LEU A N 1
ATOM 651 C CA . LEU A 1 128 ? 11.276 -0.353 55.585 1.00 43.45 106 LEU A CA 1
ATOM 652 C C . LEU A 1 128 ? 12.516 -0.994 56.182 1.00 43.66 106 LEU A C 1
ATOM 653 O O . LEU A 1 128 ? 12.725 -0.896 57.396 1.00 43.13 106 LEU A O 1
ATOM 658 N N . GLN A 1 129 ? 13.327 -1.643 55.337 1.00 43.64 107 GLN A N 1
ATOM 659 C CA . GLN A 1 129 ? 14.597 -2.215 55.788 1.00 43.81 107 GLN A CA 1
ATOM 660 C C . GLN A 1 129 ? 15.500 -1.177 56.425 1.00 43.23 107 GLN A C 1
ATOM 661 O O . GLN A 1 129 ? 16.025 -1.419 57.505 1.00 42.87 107 GLN A O 1
ATOM 667 N N . GLU A 1 130 ? 15.677 -0.032 55.764 1.00 42.81 108 GLU A N 1
ATOM 668 C CA . GLU A 1 130 ? 16.446 1.079 56.351 1.00 42.93 108 GLU A CA 1
ATOM 669 C C . GLU A 1 130 ? 15.870 1.516 57.716 1.00 41.91 108 GLU A C 1
ATOM 670 O O . GLU A 1 130 ? 16.619 1.751 58.656 1.00 41.60 108 GLU A O 1
ATOM 676 N N . LEU A 1 131 ? 14.547 1.576 57.828 1.00 41.45 109 LEU A N 1
ATOM 677 C CA . LEU A 1 131 ? 13.901 1.898 59.111 1.00 41.62 109 LEU A CA 1
ATOM 678 C C . LEU A 1 131 ? 14.155 0.881 60.204 1.00 41.02 109 LEU A C 1
ATOM 679 O O . LEU A 1 131 ? 14.380 1.273 61.345 1.00 40.81 109 LEU A O 1
ATOM 684 N N . ARG A 1 132 ? 14.108 -0.408 59.863 1.00 41.33 110 ARG A N 1
ATOM 685 C CA . ARG A 1 132 ? 14.439 -1.490 60.802 1.00 42.71 110 ARG A CA 1
ATOM 686 C C . ARG A 1 132 ? 15.823 -1.309 61.421 1.00 42.86 110 ARG A C 1
ATOM 687 O O . ARG A 1 132 ? 15.988 -1.407 62.646 1.00 42.11 110 ARG A O 1
ATOM 695 N N . LEU A 1 133 ? 16.802 -1.038 60.565 1.00 42.86 111 LEU A N 1
ATOM 696 C CA . LEU A 1 133 ? 18.181 -0.872 61.015 1.00 44.42 111 LEU A CA 1
ATOM 697 C C . LEU A 1 133 ? 18.369 0.378 61.864 1.00 44.76 111 LEU A C 1
ATOM 698 O O . LEU A 1 133 ? 19.080 0.364 62.866 1.00 45.32 111 LEU A O 1
ATOM 703 N N . GLU A 1 134 ? 17.711 1.455 61.473 1.00 45.44 112 GLU A N 1
ATOM 704 C CA . GLU A 1 134 ? 17.775 2.689 62.226 1.00 46.50 112 GLU A CA 1
ATOM 705 C C . GLU A 1 134 ? 17.066 2.563 63.574 1.00 46.73 112 GLU A C 1
ATOM 706 O O . GLU A 1 134 ? 17.436 3.237 64.534 1.00 47.40 112 GLU A O 1
ATOM 712 N N . ALA A 1 135 ? 16.042 1.707 63.627 1.00 47.04 113 ALA A N 1
ATOM 713 C CA . ALA A 1 135 ? 15.262 1.437 64.836 1.00 47.20 113 ALA A CA 1
ATOM 714 C C . ALA A 1 135 ? 16.133 0.936 65.979 1.00 48.16 113 ALA A C 1
ATOM 715 O O . ALA A 1 135 ? 15.865 1.254 67.144 1.00 47.70 113 ALA A O 1
ATOM 717 N N . VAL A 1 136 ? 17.154 0.140 65.640 1.00 49.24 114 VAL A N 1
ATOM 718 C CA . VAL A 1 136 ? 18.176 -0.288 66.596 1.00 50.41 114 VAL A CA 1
ATOM 719 C C . VAL A 1 136 ? 18.872 0.910 67.269 1.00 51.27 114 VAL A C 1
ATOM 720 O O . VAL A 1 136 ? 19.227 0.831 68.419 1.00 51.98 114 VAL A O 1
ATOM 724 N N . ARG A 1 137 ? 19.050 2.009 66.539 1.00 52.33 115 ARG A N 1
ATOM 725 C CA . ARG A 1 137 ? 19.729 3.202 67.035 1.00 53.24 115 ARG A CA 1
ATOM 726 C C . ARG A 1 137 ? 18.778 4.257 67.605 1.00 53.31 115 ARG A C 1
ATOM 727 O O . ARG A 1 137 ? 19.202 5.068 68.417 1.00 53.48 115 ARG A O 1
ATOM 735 N N . ARG A 1 138 ? 17.513 4.262 67.175 1.00 53.48 116 ARG A N 1
ATOM 736 C CA . ARG A 1 138 ? 16.535 5.261 67.637 1.00 53.75 116 ARG A CA 1
ATOM 737 C C . ARG A 1 138 ? 15.328 4.624 68.314 1.00 53.46 116 ARG A C 1
ATOM 738 O O . ARG A 1 138 ? 14.440 4.094 67.626 1.00 53.40 116 ARG A O 1
ATOM 746 N N . PRO A 1 139 ? 15.255 4.728 69.657 1.00 53.06 117 PRO A N 1
ATOM 747 C CA . PRO A 1 139 ? 14.255 4.010 70.452 1.00 52.94 117 PRO A CA 1
ATOM 748 C C . PRO A 1 139 ? 12.836 4.469 70.164 1.00 53.04 117 PRO A C 1
ATOM 749 O O . PRO A 1 139 ? 11.902 3.678 70.266 1.00 53.15 117 PRO A O 1
ATOM 753 N N . GLU A 1 140 ? 12.670 5.736 69.800 1.00 53.14 118 GLU A N 1
ATOM 754 C CA . GLU A 1 140 ? 11.339 6.256 69.527 1.00 53.43 118 GLU A CA 1
ATOM 755 C C . GLU A 1 140 ? 10.771 5.617 68.259 1.00 52.06 118 GLU A C 1
ATOM 756 O O . GLU A 1 140 ? 9.604 5.229 68.217 1.00 52.05 118 GLU A O 1
ATOM 762 N N . LEU A 1 141 ? 11.618 5.504 67.240 1.00 50.44 119 LEU A N 1
ATOM 763 C CA . LEU A 1 141 ? 11.288 4.797 66.015 1.00 48.67 119 LEU A CA 1
ATOM 764 C C . LEU A 1 141 ? 11.024 3.308 66.280 1.00 48.45 119 LEU A C 1
ATOM 765 O O . LEU A 1 141 ? 10.108 2.723 65.707 1.00 47.92 119 LEU A O 1
ATOM 770 N N . ARG A 1 142 ? 11.834 2.701 67.144 1.00 47.91 120 ARG A N 1
ATOM 771 C CA . ARG A 1 142 ? 11.657 1.298 67.488 1.00 47.87 120 ARG A CA 1
ATOM 772 C C . ARG A 1 142 ? 10.282 1.045 68.100 1.00 47.00 120 ARG A C 1
ATOM 773 O O . ARG A 1 142 ? 9.623 0.070 67.731 1.00 46.85 120 ARG A O 1
ATOM 781 N N . THR A 1 143 ? 9.847 1.929 69.000 1.00 46.47 121 THR A N 1
ATOM 782 C CA . THR A 1 143 ? 8.521 1.831 69.625 1.00 46.52 121 THR A CA 1
ATOM 783 C C . THR A 1 143 ? 7.410 1.891 68.577 1.00 46.17 121 THR A C 1
ATOM 784 O O . THR A 1 143 ? 6.524 1.031 68.549 1.00 46.33 121 THR A O 1
ATOM 788 N N . THR A 1 144 ? 7.492 2.899 67.715 1.00 45.47 122 THR A N 1
ATOM 789 C CA . THR A 1 144 ? 6.513 3.171 66.669 1.00 45.80 122 THR A CA 1
ATOM 790 C C . THR A 1 144 ? 6.443 2.066 65.599 1.00 45.05 122 THR A C 1
ATOM 791 O O . THR A 1 144 ? 5.354 1.643 65.197 1.00 45.64 122 THR A O 1
ATOM 795 N N . LEU A 1 145 ? 7.603 1.631 65.128 1.00 43.92 123 LEU A N 1
ATOM 796 C CA . LEU A 1 145 ? 7.701 0.567 64.125 1.00 42.71 123 LEU A CA 1
ATOM 797 C C . LEU A 1 145 ? 7.241 -0.775 64.719 1.00 42.53 123 LEU A C 1
ATOM 798 O O . LEU A 1 145 ? 6.500 -1.530 64.081 1.00 41.89 123 LEU A O 1
ATOM 803 N N . THR A 1 146 ? 7.653 -1.054 65.955 1.00 42.71 124 THR A N 1
ATOM 804 C CA . THR A 1 146 ? 7.131 -2.229 66.687 1.00 42.91 124 THR A CA 1
ATOM 805 C C . THR A 1 146 ? 5.599 -2.288 66.709 1.00 42.89 124 THR A C 1
ATOM 806 O O . THR A 1 146 ? 5.030 -3.297 66.334 1.00 43.53 124 THR A O 1
ATOM 810 N N . ARG A 1 147 ? 4.939 -1.208 67.090 1.00 43.46 125 ARG A N 1
ATOM 811 C CA . ARG A 1 147 ? 3.452 -1.191 67.164 1.00 44.14 125 ARG A CA 1
ATOM 812 C C . ARG A 1 147 ? 2.817 -1.470 65.821 1.00 43.27 125 ARG A C 1
ATOM 813 O O . ARG A 1 147 ? 1.960 -2.350 65.699 1.00 43.41 125 ARG A O 1
ATOM 821 N N . THR A 1 148 ? 3.233 -0.703 64.823 1.00 42.60 126 THR A N 1
ATOM 822 C CA . THR A 1 148 ? 2.746 -0.855 63.460 1.00 42.73 126 THR A CA 1
ATOM 823 C C . THR A 1 148 ? 2.826 -2.300 62.965 1.00 42.78 126 THR A C 1
ATOM 824 O O . THR A 1 148 ? 1.811 -2.876 62.551 1.00 42.94 126 THR A O 1
ATOM 828 N N . ILE A 1 149 ? 4.018 -2.885 63.039 1.00 42.35 127 ILE A N 1
ATOM 829 C CA . ILE A 1 149 ? 4.245 -4.247 62.561 1.00 42.50 127 ILE A CA 1
ATOM 830 C C . ILE A 1 149 ? 3.475 -5.275 63.411 1.00 42.68 127 ILE A C 1
ATOM 831 O O . ILE A 1 149 ? 2.835 -6.181 62.866 1.00 42.68 127 ILE A O 1
ATOM 836 N N . SER A 1 150 ? 3.532 -5.121 64.731 1.00 42.24 128 SER A N 1
ATOM 837 C CA . SER A 1 150 ? 2.754 -5.959 65.663 1.00 42.90 128 SER A CA 1
ATOM 838 C C . SER A 1 150 ? 1.264 -6.004 65.379 1.00 43.04 128 SER A C 1
ATOM 839 O O . SER A 1 150 ? 0.648 -7.091 65.345 1.00 42.83 128 SER A O 1
ATOM 842 N N . GLU A 1 151 ? 0.686 -4.816 65.203 1.00 43.36 129 GLU A N 1
ATOM 843 C CA . GLU A 1 151 ? -0.749 -4.685 65.003 1.00 44.24 129 GLU A CA 1
ATOM 844 C C . GLU A 1 151 ? -1.159 -5.235 63.658 1.00 44.48 129 GLU A C 1
ATOM 845 O O . GLU A 1 151 ? -2.142 -5.961 63.563 1.00 45.07 129 GLU A O 1
ATOM 851 N N . ASN A 1 152 ? -0.375 -4.922 62.634 1.00 44.52 130 ASN A N 1
ATOM 852 C CA . ASN A 1 152 ? -0.555 -5.504 61.323 1.00 45.23 130 ASN A CA 1
ATOM 853 C C . ASN A 1 152 ? -0.423 -7.024 61.334 1.00 44.38 130 ASN A C 1
ATOM 854 O O . ASN A 1 152 ? -1.226 -7.718 60.733 1.00 44.87 130 ASN A O 1
ATOM 859 N N . LEU A 1 153 ? 0.569 -7.547 62.032 1.00 43.83 131 LEU A N 1
ATOM 860 C CA . LEU A 1 153 ? 0.699 -9.000 62.179 1.00 43.81 131 LEU A CA 1
ATOM 861 C C . LEU A 1 153 ? -0.459 -9.626 62.979 1.00 44.32 131 LEU A C 1
ATOM 862 O O . LEU A 1 153 ? -0.939 -10.695 62.624 1.00 44.11 131 LEU A O 1
ATOM 867 N N . LYS A 1 154 ? -0.900 -8.962 64.047 1.00 44.86 132 LYS A N 1
ATOM 868 C CA . LYS A 1 154 ? -2.076 -9.403 64.807 1.00 46.16 132 LYS A CA 1
ATOM 869 C C . LYS A 1 154 ? -3.322 -9.514 63.899 1.00 45.54 132 LYS A C 1
ATOM 870 O O . LYS A 1 154 ? -4.085 -10.491 63.964 1.00 45.22 132 LYS A O 1
ATOM 876 N N . ARG A 1 155 ? -3.509 -8.514 63.048 1.00 45.21 133 ARG A N 1
ATOM 877 C CA . ARG A 1 155 ? -4.621 -8.492 62.108 1.00 46.28 133 ARG A CA 1
ATOM 878 C C . ARG A 1 155 ? -4.572 -9.630 61.108 1.00 45.16 133 ARG A C 1
ATOM 879 O O . ARG A 1 155 ? -5.597 -10.235 60.823 1.00 45.11 133 ARG A O 1
ATOM 887 N N . ASP A 1 156 ? -3.392 -9.921 60.566 1.00 44.50 134 ASP A N 1
ATOM 888 C CA . ASP A 1 156 ? -3.253 -11.054 59.649 1.00 44.26 134 ASP A CA 1
ATOM 889 C C . ASP A 1 156 ? -3.524 -12.391 60.325 1.00 42.87 134 ASP A C 1
ATOM 890 O O . ASP A 1 156 ? -4.093 -13.283 59.715 1.00 42.43 134 ASP A O 1
ATOM 895 N N . ILE A 1 157 ? -3.117 -12.529 61.584 1.00 41.99 135 ILE A N 1
ATOM 896 C CA . ILE A 1 157 ? -3.393 -13.753 62.328 1.00 41.11 135 ILE A CA 1
ATOM 897 C C . ILE A 1 157 ? -4.909 -13.884 62.533 1.00 41.40 135 ILE A C 1
ATOM 898 O O . ILE A 1 157 ? -5.498 -14.912 62.184 1.00 41.04 135 ILE A O 1
ATOM 903 N N . GLY A 1 158 ? -5.529 -12.822 63.055 1.00 41.72 136 GLY A N 1
ATOM 904 C CA . GLY A 1 158 ? -6.985 -12.739 63.183 1.00 41.71 136 GLY A CA 1
ATOM 905 C C . GLY A 1 158 ? -7.746 -13.000 61.889 1.00 42.37 136 GLY A C 1
ATOM 906 O O . GLY A 1 158 ? -8.700 -13.782 61.885 1.00 41.77 136 GLY A O 1
ATOM 907 N N . PHE A 1 159 ? -7.328 -12.356 60.794 1.00 43.00 137 PHE A N 1
ATOM 908 C CA . PHE A 1 159 ? -7.912 -12.616 59.464 1.00 44.06 137 PHE A CA 1
ATOM 909 C C . PHE A 1 159 ? -7.849 -14.111 59.090 1.00 44.35 137 PHE A C 1
ATOM 910 O O . PHE A 1 159 ? -8.870 -14.715 58.761 1.00 44.78 137 PHE A O 1
ATOM 918 N N . HIS A 1 160 ? -6.662 -14.701 59.168 1.00 44.54 138 HIS A N 1
ATOM 919 C CA . HIS A 1 160 ? -6.480 -16.121 58.871 1.00 45.38 138 HIS A CA 1
ATOM 920 C C . HIS A 1 160 ? -7.319 -17.074 59.744 1.00 46.03 138 HIS A C 1
ATOM 921 O O . HIS A 1 160 ? -7.918 -18.023 59.245 1.00 45.68 138 HIS A O 1
ATOM 928 N N . LEU A 1 161 ? -7.342 -16.832 61.048 1.00 47.23 139 LEU A N 1
ATOM 929 C CA . LEU A 1 161 ? -8.135 -17.665 61.933 1.00 48.95 139 LEU A CA 1
ATOM 930 C C . LEU A 1 161 ? -9.627 -17.554 61.580 1.00 49.95 139 LEU A C 1
ATOM 931 O O . LEU A 1 161 ? -10.334 -18.555 61.556 1.00 50.31 139 LEU A O 1
ATOM 936 N N . ASP A 1 162 ? -10.068 -16.339 61.257 1.00 51.09 140 ASP A N 1
ATOM 937 C CA . ASP A 1 162 ? -11.438 -16.065 60.858 1.00 52.34 140 ASP A CA 1
ATOM 938 C C . ASP A 1 162 ? -11.784 -16.541 59.434 1.00 52.84 140 ASP A C 1
ATOM 939 O O . ASP A 1 162 ? -12.956 -16.757 59.133 1.00 53.25 140 ASP A O 1
ATOM 944 N N . SER A 1 163 ? -10.781 -16.707 58.571 1.00 52.85 141 SER A N 1
ATOM 945 C CA . SER A 1 163 ? -11.012 -17.013 57.149 1.00 52.87 141 SER A CA 1
ATOM 946 C C . SER A 1 163 ? -11.498 -18.434 56.835 1.00 52.81 141 SER A C 1
ATOM 947 O O . SER A 1 163 ? -11.984 -18.692 55.726 1.00 52.84 141 SER A O 1
ATOM 950 N N . GLY A 1 164 ? -11.323 -19.358 57.775 1.00 52.67 142 GLY A N 1
ATOM 951 C CA . GLY A 1 164 ? -11.598 -20.767 57.512 1.00 52.72 142 GLY A CA 1
ATOM 952 C C . GLY A 1 164 ? -10.465 -21.524 56.827 1.00 53.16 142 GLY A C 1
ATOM 953 O O . GLY A 1 164 ? -10.560 -22.742 56.640 1.00 53.32 142 GLY A O 1
ATOM 954 N N . LEU A 1 165 ? -9.389 -20.827 56.453 1.00 52.82 143 LEU A N 1
ATOM 955 C CA . LEU A 1 165 ? -8.212 -21.507 55.912 1.00 52.70 143 LEU A CA 1
ATOM 956 C C . LEU A 1 165 ? -7.662 -22.481 56.953 1.00 51.83 143 LEU A C 1
ATOM 957 O O . LEU A 1 165 ? -7.811 -22.247 58.147 1.00 51.86 143 LEU A O 1
ATOM 962 N N . PRO A 1 166 ? -7.057 -23.598 56.510 1.00 51.02 144 PRO A N 1
ATOM 963 C CA . PRO A 1 166 ? -6.393 -24.411 57.525 1.00 50.35 144 PRO A CA 1
ATOM 964 C C . PRO A 1 166 ? -5.169 -23.652 58.046 1.00 49.88 144 PRO A C 1
ATOM 965 O O . PRO A 1 166 ? -4.664 -22.762 57.355 1.00 49.74 144 PRO A O 1
ATOM 969 N N . GLY A 1 167 ? -4.725 -23.987 59.255 1.00 49.14 145 GLY A N 1
ATOM 970 C CA . GLY A 1 167 ? -3.561 -23.361 59.855 1.00 48.51 145 GLY A CA 1
ATOM 971 C C . GLY A 1 167 ? -3.801 -22.713 61.208 1.00 48.32 145 GLY A C 1
ATOM 972 O O . GLY A 1 167 ? -4.931 -22.417 61.575 1.00 48.56 145 GLY A O 1
ATOM 973 N N . ASP A 1 168 ? -2.714 -22.480 61.932 1.00 47.73 146 ASP A N 1
ATOM 974 C CA . ASP A 1 168 ? -2.745 -21.917 63.270 1.00 46.94 146 ASP A CA 1
ATOM 975 C C . ASP A 1 168 ? -1.931 -20.605 63.285 1.00 46.40 146 ASP A C 1
ATOM 976 O O . ASP A 1 168 ? -1.738 -19.993 62.237 1.00 46.69 146 ASP A O 1
ATOM 981 N N . ARG A 1 169 ? -1.484 -20.162 64.457 1.00 45.34 147 ARG A N 1
ATOM 982 C CA . ARG A 1 169 ? -0.661 -18.960 64.570 1.00 44.78 147 ARG A CA 1
ATOM 983 C C . ARG A 1 169 ? 0.704 -19.130 63.904 1.00 44.42 147 ARG A C 1
ATOM 984 O O . ARG A 1 169 ? 1.190 -18.203 63.258 1.00 43.85 147 ARG A O 1
ATOM 992 N N . SER A 1 170 ? 1.310 -20.310 64.091 1.00 43.63 148 SER A N 1
ATOM 993 C CA . SER A 1 170 ? 2.596 -20.661 63.490 1.00 42.64 148 SER A CA 1
ATOM 994 C C . SER A 1 170 ? 2.515 -20.584 61.973 1.00 42.14 148 SER A C 1
ATOM 995 O O . SER A 1 170 ? 3.479 -20.176 61.341 1.00 42.21 148 SER A O 1
ATOM 998 N N . THR A 1 171 ? 1.366 -20.956 61.399 1.00 40.88 149 THR A N 1
ATOM 999 C CA . THR A 1 171 ? 1.132 -20.838 59.957 1.00 40.09 149 THR A CA 1
ATOM 1000 C C . THR A 1 171 ? 1.402 -19.412 59.487 1.00 39.64 149 THR A C 1
ATOM 1001 O O . THR A 1 171 ? 2.149 -19.192 58.539 1.00 39.44 149 THR A O 1
ATOM 1005 N N . VAL A 1 172 ? 0.785 -18.453 60.163 1.00 39.35 150 VAL A N 1
ATOM 1006 C CA . VAL A 1 172 ? 0.867 -17.044 59.779 1.00 39.52 150 VAL A CA 1
ATOM 1007 C C . VAL A 1 172 ? 2.232 -16.429 60.082 1.00 39.98 150 VAL A C 1
ATOM 1008 O O . VAL A 1 172 ? 2.730 -15.626 59.287 1.00 40.13 150 VAL A O 1
ATOM 1012 N N . LEU A 1 173 ? 2.817 -16.800 61.220 1.00 40.00 151 LEU A N 1
ATOM 1013 C CA . LEU A 1 173 ? 4.151 -16.344 61.598 1.00 41.07 151 LEU A CA 1
ATOM 1014 C C . LEU A 1 173 ? 5.200 -16.849 60.609 1.00 42.19 151 LEU A C 1
ATOM 1015 O O . LEU A 1 173 ? 6.028 -16.107 60.142 1.00 41.71 151 LEU A O 1
ATOM 1028 N N . LEU A 1 175 ? 4.702 -17.959 57.474 1.00 43.37 153 LEU A N 1
ATOM 1029 C CA . LEU A 1 175 ? 4.456 -17.282 56.216 1.00 42.16 153 LEU A CA 1
ATOM 1030 C C . LEU A 1 175 ? 4.920 -15.824 56.261 1.00 41.07 153 LEU A C 1
ATOM 1031 O O . LEU A 1 175 ? 5.534 -15.341 55.314 1.00 40.89 153 LEU A O 1
ATOM 1036 N N . TYR A 1 176 ? 4.612 -15.129 57.356 1.00 39.91 154 TYR A N 1
ATOM 1037 C CA . TYR A 1 176 ? 5.070 -13.743 57.564 1.00 39.10 154 TYR A CA 1
ATOM 1038 C C . TYR A 1 176 ? 6.602 -13.655 57.449 1.00 38.09 154 TYR A C 1
ATOM 1039 O O . TYR A 1 176 ? 7.138 -12.803 56.719 1.00 37.92 154 TYR A O 1
ATOM 1048 N N . LEU A 1 177 ? 7.287 -14.536 58.179 1.00 36.64 155 LEU A N 1
ATOM 1049 C CA . LEU A 1 177 ? 8.749 -14.580 58.191 1.00 36.40 155 LEU A CA 1
ATOM 1050 C C . LEU A 1 177 ? 9.377 -14.972 56.837 1.00 35.52 155 LEU A C 1
ATOM 1051 O O . LEU A 1 177 ? 10.177 -14.229 56.319 1.00 34.62 155 LEU A O 1
ATOM 1056 N N . ALA A 1 178 ? 8.975 -16.103 56.254 1.00 36.12 156 ALA A N 1
ATOM 1057 C CA . ALA A 1 178 ? 9.533 -16.534 54.964 1.00 36.75 156 ALA A CA 1
ATOM 1058 C C . ALA A 1 178 ? 9.308 -15.521 53.847 1.00 37.19 156 ALA A C 1
ATOM 1059 O O . ALA A 1 178 ? 10.239 -15.196 53.109 1.00 36.68 156 ALA A O 1
ATOM 1069 N N . ASN A 1 180 ? 8.773 -12.232 54.186 1.00 39.00 158 ASN A N 1
ATOM 1070 C CA . ASN A 1 180 ? 9.611 -11.079 54.459 1.00 39.00 158 ASN A CA 1
ATOM 1071 C C . ASN A 1 180 ? 11.031 -11.252 53.936 1.00 37.77 158 ASN A C 1
ATOM 1072 O O . ASN A 1 180 ? 11.566 -10.349 53.312 1.00 37.25 158 ASN A O 1
ATOM 1077 N N . ALA A 1 181 ? 11.642 -12.396 54.238 1.00 36.79 159 ALA A N 1
ATOM 1078 C CA . ALA A 1 181 ? 13.004 -12.704 53.801 1.00 36.21 159 ALA A CA 1
ATOM 1079 C C . ALA A 1 181 ? 13.099 -12.929 52.297 1.00 36.03 159 ALA A C 1
ATOM 1080 O O . ALA A 1 181 ? 14.098 -12.584 51.683 1.00 36.03 159 ALA A O 1
ATOM 1082 N N . LEU A 1 182 ? 12.069 -13.535 51.712 1.00 36.31 160 LEU A N 1
ATOM 1083 C CA . LEU A 1 182 ? 12.003 -13.722 50.260 1.00 36.08 160 LEU A CA 1
ATOM 1084 C C . LEU A 1 182 ? 12.055 -12.390 49.534 1.00 35.98 160 LEU A C 1
ATOM 1085 O O . LEU A 1 182 ? 12.834 -12.205 48.592 1.00 35.50 160 LEU A O 1
ATOM 1090 N N . ILE A 1 183 ? 11.218 -11.462 49.987 1.00 36.39 161 ILE A N 1
ATOM 1091 C CA . ILE A 1 183 ? 11.154 -10.109 49.432 1.00 37.19 161 ILE A CA 1
ATOM 1092 C C . ILE A 1 183 ? 12.495 -9.359 49.565 1.00 37.78 161 ILE A C 1
ATOM 1093 O O . ILE A 1 183 ? 12.997 -8.799 48.590 1.00 38.20 161 ILE A O 1
ATOM 1098 N N . VAL A 1 184 ? 13.084 -9.385 50.758 1.00 37.64 162 VAL A N 1
ATOM 1099 C CA . VAL A 1 184 ? 14.384 -8.766 51.008 1.00 37.94 162 VAL A CA 1
ATOM 1100 C C . VAL A 1 184 ? 15.508 -9.366 50.140 1.00 37.99 162 VAL A C 1
ATOM 1101 O O . VAL A 1 184 ? 16.338 -8.640 49.606 1.00 38.16 162 VAL A O 1
ATOM 1105 N N . GLU A 1 185 ? 15.541 -10.683 50.020 1.00 37.37 163 GLU A N 1
ATOM 1106 C CA . GLU A 1 185 ? 16.542 -11.328 49.203 1.00 38.38 163 GLU A CA 1
ATOM 1107 C C . GLU A 1 185 ? 16.425 -10.886 47.742 1.00 38.52 163 GLU A C 1
ATOM 1108 O O . GLU A 1 185 ? 17.413 -10.516 47.114 1.00 37.62 163 GLU A O 1
ATOM 1114 N N . HIS A 1 186 ? 15.205 -10.896 47.223 1.00 39.00 164 HIS A N 1
ATOM 1115 C CA . HIS A 1 186 ? 14.995 -10.514 45.860 1.00 40.56 164 HIS A CA 1
ATOM 1116 C C . HIS A 1 186 ? 15.401 -9.076 45.635 1.00 40.60 164 HIS A C 1
ATOM 1117 O O . HIS A 1 186 ? 16.032 -8.759 44.635 1.00 41.36 164 HIS A O 1
ATOM 1124 N N . LEU A 1 187 ? 15.041 -8.198 46.559 1.00 40.62 165 LEU A N 1
ATOM 1125 C CA . LEU A 1 187 ? 15.337 -6.801 46.364 1.00 40.44 165 LEU A CA 1
ATOM 1126 C C . LEU A 1 187 ? 16.811 -6.498 46.532 1.00 40.40 165 LEU A C 1
ATOM 1127 O O . LEU A 1 187 ? 17.314 -5.583 45.910 1.00 40.82 165 LEU A O 1
ATOM 1132 N N . THR A 1 188 ? 17.511 -7.238 47.385 1.00 40.13 166 THR A N 1
ATOM 1133 C CA . THR A 1 188 ? 18.896 -6.864 47.663 1.00 39.47 166 THR A CA 1
ATOM 1134 C C . THR A 1 188 ? 19.887 -7.711 46.889 1.00 39.74 166 THR A C 1
ATOM 1135 O O . THR A 1 188 ? 20.748 -7.172 46.205 1.00 40.85 166 THR A O 1
ATOM 1139 N N . LEU A 1 189 ? 19.743 -9.024 46.970 1.00 38.62 167 LEU A N 1
ATOM 1140 C CA . LEU A 1 189 ? 20.600 -9.913 46.213 1.00 38.28 167 LEU A CA 1
ATOM 1141 C C . LEU A 1 189 ? 19.770 -10.793 45.293 1.00 38.11 167 LEU A C 1
ATOM 1142 O O . LEU A 1 189 ? 19.674 -11.980 45.529 1.00 38.43 167 LEU A O 1
ATOM 1147 N N . PRO A 1 190 ? 19.169 -10.223 44.234 1.00 38.25 168 PRO A N 1
ATOM 1148 C CA . PRO A 1 190 ? 18.359 -11.069 43.351 1.00 38.26 168 PRO A CA 1
ATOM 1149 C C . PRO A 1 190 ? 19.099 -12.303 42.835 1.00 38.07 168 PRO A C 1
ATOM 1150 O O . PRO A 1 190 ? 18.473 -13.315 42.548 1.00 37.83 168 PRO A O 1
ATOM 1154 N N . GLY A 1 191 ? 20.422 -12.218 42.694 1.00 38.39 169 GLY A N 1
ATOM 1155 C CA . GLY A 1 191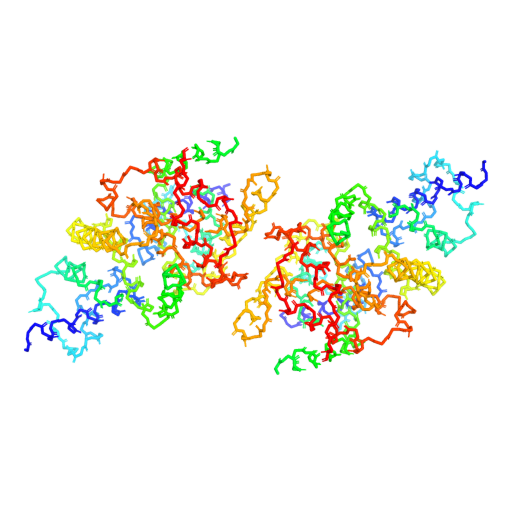 ? 21.198 -13.339 42.166 1.00 37.66 169 GLY A CA 1
ATOM 1156 C C . GLY A 1 191 ? 21.131 -14.599 43.017 1.00 38.33 169 GLY A C 1
ATOM 1157 O O . GLY A 1 191 ? 21.437 -15.695 42.529 1.00 38.41 169 GLY A O 1
ATOM 1158 N N . VAL A 1 192 ? 20.735 -14.461 44.286 1.00 37.82 170 VAL A N 1
ATOM 1159 C CA . VAL A 1 192 ? 20.752 -15.596 45.209 1.00 38.46 170 VAL A CA 1
ATOM 1160 C C . VAL A 1 192 ? 19.648 -16.598 44.845 1.00 39.19 170 VAL A C 1
ATOM 1161 O O . VAL A 1 192 ? 19.823 -17.796 44.983 1.00 39.88 170 VAL A O 1
ATOM 1165 N N . LEU A 1 193 ? 18.517 -16.074 44.384 1.00 39.56 171 LEU A N 1
ATOM 1166 C CA . LEU A 1 193 ? 17.347 -16.847 44.082 1.00 39.96 171 LEU A CA 1
ATOM 1167 C C . LEU A 1 193 ? 17.211 -17.0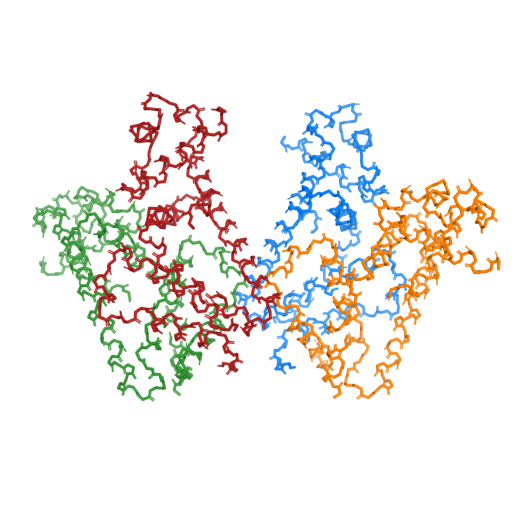60 42.591 1.00 40.44 171 LEU A C 1
ATOM 1168 O O . LEU A 1 193 ? 16.206 -17.579 42.123 1.00 40.78 171 LEU A O 1
ATOM 1173 N N . GLU A 1 194 ? 18.215 -16.642 41.845 1.00 40.79 172 GLU A N 1
ATOM 1174 C CA . GLU A 1 194 ? 18.205 -16.792 40.405 1.00 42.04 172 GLU A CA 1
ATOM 1175 C C . GLU A 1 194 ? 17.867 -18.225 39.907 1.00 41.88 172 GLU A C 1
ATOM 1176 O O . GLU A 1 194 ? 17.062 -18.389 39.001 1.00 42.37 172 GLU A O 1
ATOM 1182 N N . GLY A 1 195 ? 18.466 -19.252 40.497 1.00 41.81 173 GLY A N 1
ATOM 1183 C CA . GLY A 1 195 ? 18.135 -20.629 40.102 1.00 41.49 173 GLY A CA 1
ATOM 1184 C C . GLY A 1 195 ? 16.915 -21.163 40.832 1.00 41.33 173 GLY A C 1
ATOM 1185 O O . GLY A 1 195 ? 16.629 -22.348 40.772 1.00 41.25 173 GLY A O 1
ATOM 1186 N N . VAL A 1 196 ? 16.194 -20.283 41.525 1.00 41.55 174 VAL A N 1
ATOM 1187 C CA . VAL A 1 196 ? 15.018 -20.688 42.307 1.00 41.49 174 VAL A CA 1
ATOM 1188 C C . VAL A 1 196 ? 13.707 -20.437 41.582 1.00 41.74 174 VAL A C 1
ATOM 1189 O O . VAL A 1 196 ? 13.461 -19.353 41.059 1.00 42.33 174 VAL A O 1
ATOM 1193 N N . ASP A 1 197 ? 12.900 -21.489 41.532 1.00 42.36 175 ASP A N 1
ATOM 1194 C CA . ASP A 1 197 ? 11.518 -21.463 41.086 1.00 42.93 175 ASP A CA 1
ATOM 1195 C C . ASP A 1 197 ? 10.646 -20.863 42.210 1.00 43.49 175 ASP A C 1
ATOM 1196 O O . ASP A 1 197 ? 10.038 -21.601 43.003 1.00 42.79 175 ASP A O 1
ATOM 1201 N N . THR A 1 198 ? 10.594 -19.529 42.256 1.00 44.05 176 THR A N 1
ATOM 1202 C CA . THR A 1 198 ? 9.979 -18.789 43.350 1.00 45.41 176 THR A CA 1
ATOM 1203 C C . THR A 1 198 ? 8.448 -18.941 43.439 1.00 46.11 176 THR A C 1
ATOM 1204 O O . THR A 1 198 ? 7.856 -18.726 44.505 1.00 46.31 176 THR A O 1
ATOM 1208 N N . GLU A 1 199 ? 7.826 -19.302 42.322 1.00 46.43 177 GLU A N 1
ATOM 1209 C CA . GLU A 1 199 ? 6.385 -19.576 42.232 1.00 47.34 177 GLU A CA 1
ATOM 1210 C C . GLU A 1 199 ? 6.037 -20.903 42.917 1.00 46.08 177 GLU A C 1
ATOM 1211 O O . GLU A 1 199 ? 5.065 -20.999 43.671 1.00 45.79 177 GLU A O 1
ATOM 1217 N N . ARG A 1 200 ? 6.824 -21.931 42.614 1.00 45.13 178 ARG A N 1
ATOM 1218 C CA . ARG A 1 200 ? 6.708 -23.226 43.270 1.00 45.19 178 ARG A CA 1
ATOM 1219 C C . ARG A 1 200 ? 7.141 -23.132 44.732 1.00 43.38 178 ARG A C 1
ATOM 1220 O O . ARG A 1 200 ? 6.540 -23.776 45.596 1.00 43.62 178 ARG A O 1
ATOM 1228 N N . LEU A 1 201 ? 8.178 -22.337 45.010 1.00 41.33 179 LEU A N 1
ATOM 1229 C CA . LEU A 1 201 ? 8.648 -22.184 46.369 1.00 39.34 179 LEU A CA 1
ATOM 1230 C C . LEU A 1 201 ? 7.505 -21.654 47.246 1.00 38.63 179 LEU A C 1
ATOM 1231 O O . LEU A 1 201 ? 7.231 -22.198 48.319 1.00 37.30 179 LEU A O 1
ATOM 1236 N N . VAL A 1 202 ? 6.820 -20.628 46.744 1.00 38.26 180 VAL A N 1
ATOM 1237 C CA . VAL A 1 202 ? 5.734 -19.960 47.481 1.00 37.85 180 VAL A CA 1
ATOM 1238 C C . VAL A 1 202 ? 4.522 -20.870 47.699 1.00 37.76 180 VAL A C 1
ATOM 1239 O O . VAL A 1 202 ? 3.902 -20.849 48.770 1.00 37.28 180 VAL A O 1
ATOM 1243 N N . ALA A 1 203 ? 4.224 -21.680 46.683 1.00 37.74 181 ALA A N 1
ATOM 1244 C CA . ALA A 1 203 ? 3.230 -22.745 46.760 1.00 37.75 181 ALA A CA 1
ATOM 1245 C C . ALA A 1 203 ? 3.590 -23.806 47.791 1.00 38.04 181 ALA A C 1
ATOM 1246 O O . ALA A 1 203 ? 2.747 -24.218 48.571 1.00 37.97 181 ALA A O 1
ATOM 1248 N N . ASP A 1 204 ? 4.839 -24.253 47.789 1.00 39.19 182 ASP A N 1
ATOM 1249 C CA . ASP A 1 204 ? 5.303 -25.238 48.758 1.00 40.60 182 ASP A CA 1
ATOM 1250 C C . ASP A 1 204 ? 5.231 -24.706 50.203 1.00 41.62 182 ASP A C 1
ATOM 1251 O O . ASP A 1 204 ? 4.841 -25.429 51.134 1.00 42.07 182 ASP A O 1
ATOM 1256 N N . LEU A 1 205 ? 5.614 -23.442 50.365 1.00 41.74 183 LEU A N 1
ATOM 1257 C CA . LEU A 1 205 ? 5.647 -22.757 51.653 1.00 42.88 183 LEU A CA 1
ATOM 1258 C C . LEU A 1 205 ? 4.260 -22.592 52.270 1.00 42.77 183 LEU A C 1
ATOM 1259 O O . LEU A 1 205 ? 4.053 -22.890 53.439 1.00 42.75 183 LEU A O 1
ATOM 1264 N N . VAL A 1 206 ? 3.318 -22.098 51.481 1.00 43.04 184 VAL A N 1
ATOM 1265 C CA . VAL A 1 206 ? 1.951 -21.948 51.938 1.00 43.35 184 VAL A CA 1
ATOM 1266 C C . VAL A 1 206 ? 1.361 -23.327 52.268 1.00 43.43 184 VAL A C 1
ATOM 1267 O O . VAL A 1 206 ? 0.753 -23.506 53.321 1.00 43.32 184 VAL A O 1
ATOM 1271 N N . THR A 1 207 ? 1.572 -24.290 51.372 1.00 43.40 185 THR A N 1
ATOM 1272 C CA . THR A 1 207 ? 1.030 -25.649 51.516 1.00 43.77 185 THR A CA 1
ATOM 1273 C C . THR A 1 207 ? 1.574 -26.375 52.738 1.00 43.89 185 THR A C 1
ATOM 1274 O O . THR A 1 207 ? 0.872 -27.175 53.341 1.00 44.75 185 THR A O 1
ATOM 1278 N N . ARG A 1 208 ? 2.821 -26.102 53.102 1.00 44.03 186 ARG A N 1
ATOM 1279 C CA . ARG A 1 208 ? 3.417 -26.739 54.277 1.00 43.61 186 ARG A CA 1
ATOM 1280 C C . ARG A 1 208 ? 3.043 -25.999 55.548 1.00 43.85 186 ARG A C 1
ATOM 1281 O O . ARG A 1 208 ? 2.860 -26.612 56.603 1.00 44.04 186 ARG A O 1
ATOM 1289 N N . ALA A 1 209 ? 2.923 -24.680 55.435 1.00 44.09 187 ALA A N 1
ATOM 1290 C CA . ALA A 1 209 ? 2.643 -23.818 56.572 1.00 44.66 187 ALA A CA 1
ATOM 1291 C C . ALA A 1 209 ? 1.260 -24.057 57.178 1.00 45.08 187 ALA A C 1
ATOM 1292 O O . ALA A 1 209 ? 1.116 -24.008 58.396 1.00 44.94 187 ALA A O 1
ATOM 1294 N N . VAL A 1 210 ? 0.258 -24.301 56.333 1.00 46.08 188 VAL A N 1
ATOM 1295 C CA . VAL A 1 210 ? -1.117 -24.518 56.801 1.00 47.48 188 VAL A CA 1
ATOM 1296 C C . VAL A 1 210 ? -1.277 -25.844 57.545 1.00 48.41 188 VAL A C 1
ATOM 1297 O O . VAL A 1 210 ? -2.172 -25.992 58.357 1.00 48.58 188 VAL A O 1
ATOM 1301 N N . ALA A 1 211 ? -0.394 -26.796 57.274 1.00 50.06 189 ALA A N 1
ATOM 1302 C CA . ALA A 1 211 ? -0.419 -28.079 57.957 1.00 51.89 189 ALA A CA 1
ATOM 1303 C C . ALA A 1 211 ? -0.145 -27.871 59.441 1.00 53.18 189 ALA A C 1
ATOM 1304 O O . ALA A 1 211 ? 0.592 -26.967 59.816 1.00 53.23 189 ALA A O 1
ATOM 1306 N N . THR A 1 212 ? -0.747 -28.709 60.281 1.00 54.98 190 THR A N 1
ATOM 1307 C CA . THR A 1 212 ? -0.609 -28.576 61.729 1.00 56.50 190 THR A CA 1
ATOM 1308 C C . THR A 1 212 ? -0.232 -29.895 62.424 1.00 58.19 190 THR A C 1
ATOM 1309 O O . THR A 1 212 ? -0.988 -30.386 63.263 1.00 58.44 190 THR A O 1
ATOM 1313 N N . PRO A 1 213 ? 0.946 -30.471 62.093 1.00 59.93 191 PRO A N 1
ATOM 1314 C CA . PRO A 1 213 ? 1.381 -31.680 62.823 1.00 61.21 191 PRO A CA 1
ATOM 1315 C C . PRO A 1 213 ? 1.767 -31.365 64.274 1.00 62.75 191 PRO A C 1
ATOM 1316 O O . PRO A 1 213 ? 1.834 -30.195 64.651 1.00 63.10 191 PRO A O 1
ATOM 1320 N N . ASP A 1 214 ? 2.002 -32.400 65.078 1.00 64.44 192 ASP A N 1
ATOM 1321 C CA . ASP A 1 214 ? 2.524 -32.224 66.434 1.00 65.86 192 ASP A CA 1
ATOM 1322 C C . ASP A 1 214 ? 4.043 -32.269 66.374 1.00 66.45 192 ASP A C 1
ATOM 1323 O O . ASP A 1 214 ? 4.615 -33.245 65.879 1.00 66.80 192 ASP A O 1
ATOM 1328 N N . ALA A 1 215 ? 4.685 -31.213 66.877 1.00 67.04 193 ALA A N 1
ATOM 1329 C CA . ALA A 1 215 ? 6.123 -30.993 66.683 1.00 67.55 193 ALA A CA 1
ATOM 1330 C C . ALA A 1 215 ? 7.004 -31.807 67.638 1.00 67.85 193 ALA A C 1
ATOM 1331 O O . ALA A 1 215 ? 8.231 -31.632 67.688 1.00 67.87 193 ALA A O 1
ATOM 1334 N N . GLN B 1 25 ? 51.254 -11.029 60.351 1.00 76.76 3 GLN B N 1
ATOM 1335 C CA . GLN B 1 25 ? 51.230 -9.539 60.410 1.00 76.91 3 GLN B CA 1
ATOM 1336 C C . GLN B 1 25 ? 50.535 -8.933 59.192 1.00 76.94 3 GLN B C 1
ATOM 1337 O O . GLN B 1 25 ? 50.145 -7.763 59.211 1.00 76.98 3 GLN B O 1
ATOM 1343 N N . ASN B 1 26 ? 50.379 -9.740 58.142 1.00 76.91 4 ASN B N 1
ATOM 1344 C CA . ASN B 1 26 ? 49.687 -9.323 56.921 1.00 76.78 4 ASN B CA 1
ATOM 1345 C C . ASN B 1 26 ? 48.234 -9.826 56.850 1.00 76.83 4 ASN B C 1
ATOM 1346 O O . ASN B 1 26 ? 47.317 -9.014 56.944 1.00 76.57 4 ASN B O 1
ATOM 1351 N N . PRO B 1 27 ? 48.017 -11.155 56.677 1.00 76.91 5 PRO B N 1
ATOM 1352 C CA . PRO B 1 27 ? 46.635 -11.649 56.645 1.00 76.98 5 PRO B CA 1
ATOM 1353 C C . PRO B 1 27 ? 45.916 -11.592 57.997 1.00 77.19 5 PRO B C 1
ATOM 1354 O O . PRO B 1 27 ? 44.699 -11.375 58.034 1.00 77.12 5 PRO B O 1
ATOM 1358 N N . GLU B 1 28 ? 46.659 -11.778 59.090 1.00 77.34 6 GLU B N 1
ATOM 1359 C CA . GLU B 1 28 ? 46.067 -11.793 60.433 1.00 77.44 6 GLU B CA 1
ATOM 1360 C C . GLU B 1 28 ? 45.613 -10.411 60.903 1.00 77.36 6 GLU B C 1
ATOM 1361 O O . GLU B 1 28 ? 44.488 -10.261 61.387 1.00 77.29 6 GLU B O 1
ATOM 1367 N N . ARG B 1 29 ? 46.486 -9.411 60.752 1.00 77.33 7 ARG B N 1
ATOM 1368 C CA . ARG B 1 29 ? 46.164 -8.030 61.131 1.00 77.10 7 ARG B CA 1
ATOM 1369 C C . ARG B 1 29 ? 45.059 -7.449 60.245 1.00 76.76 7 ARG B C 1
ATOM 1370 O O . ARG B 1 29 ? 44.342 -6.535 60.656 1.00 76.73 7 ARG B O 1
ATOM 1378 N N . ARG B 1 30 ? 44.936 -7.993 59.034 1.00 76.26 8 ARG B N 1
ATOM 1379 C CA . ARG B 1 30 ? 43.848 -7.664 58.120 1.00 75.96 8 ARG B CA 1
ATOM 1380 C C . ARG B 1 30 ? 42.508 -8.157 58.673 1.00 75.23 8 ARG B C 1
ATOM 1381 O O . ARG B 1 30 ? 41.502 -7.455 58.577 1.00 75.05 8 ARG B O 1
ATOM 1389 N N . ALA B 1 31 ? 42.512 -9.364 59.244 1.00 74.44 9 ALA B N 1
ATOM 1390 C CA . ALA B 1 31 ? 41.316 -9.961 59.844 1.00 73.75 9 ALA B CA 1
ATOM 1391 C C . ALA B 1 31 ? 40.816 -9.131 61.024 1.00 73.08 9 ALA B C 1
ATOM 1392 O O . ALA B 1 31 ? 39.614 -8.996 61.223 1.00 73.13 9 ALA B O 1
ATOM 1394 N N . ALA B 1 32 ? 41.753 -8.577 61.793 1.00 72.38 10 ALA B N 1
ATOM 1395 C CA . ALA B 1 32 ? 41.448 -7.635 62.866 1.00 71.50 10 ALA B CA 1
ATOM 1396 C C . ALA B 1 32 ? 40.757 -6.389 62.315 1.00 70.93 10 ALA B C 1
ATOM 1397 O O . ALA B 1 32 ? 39.802 -5.891 62.911 1.00 71.07 10 ALA B O 1
ATOM 1399 N N . LEU B 1 33 ? 41.239 -5.904 61.169 1.00 70.06 11 LEU B N 1
ATOM 1400 C CA . LEU B 1 33 ? 40.683 -4.717 60.515 1.00 69.14 11 LEU B CA 1
ATOM 1401 C C . LEU B 1 33 ? 39.297 -4.973 59.928 1.00 68.67 11 LEU B C 1
ATOM 1402 O O . LEU B 1 33 ? 38.442 -4.087 59.941 1.00 68.07 11 LEU B O 1
ATOM 1407 N N . VAL B 1 34 ? 39.092 -6.185 59.415 1.00 68.28 12 VAL B N 1
ATOM 1408 C CA . VAL B 1 34 ? 37.799 -6.607 58.902 1.00 68.23 12 VAL B CA 1
ATOM 1409 C C . VAL B 1 34 ? 36.798 -6.638 60.060 1.00 68.25 12 VAL B C 1
ATOM 1410 O O . VAL B 1 34 ? 35.682 -6.143 59.929 1.00 68.68 12 VAL B O 1
ATOM 1414 N N . ASN B 1 35 ? 37.216 -7.206 61.190 1.00 67.89 13 ASN B N 1
ATOM 1415 C CA . ASN B 1 35 ? 36.440 -7.167 62.427 1.00 67.62 13 ASN B CA 1
ATOM 1416 C C . ASN B 1 35 ? 36.092 -5.750 62.874 1.00 66.95 13 ASN B C 1
ATOM 1417 O O . ASN B 1 35 ? 34.925 -5.457 63.177 1.00 66.93 13 ASN B O 1
ATOM 1422 N N . ALA B 1 36 ? 37.101 -4.879 62.908 1.00 65.84 14 ALA B N 1
ATOM 1423 C CA . ALA B 1 36 ? 36.882 -3.464 63.199 1.00 64.96 14 ALA B CA 1
ATOM 1424 C C . ALA B 1 36 ? 35.787 -2.874 62.304 1.00 64.52 14 ALA B C 1
ATOM 1425 O O . ALA B 1 36 ? 34.920 -2.146 62.795 1.00 64.63 14 ALA B O 1
ATOM 1427 N N . ALA B 1 37 ? 35.823 -3.223 61.012 1.00 63.49 15 ALA B N 1
ATOM 1428 C CA . ALA B 1 37 ? 34.802 -2.819 60.028 1.00 62.74 15 ALA B CA 1
ATOM 1429 C C . ALA B 1 37 ? 33.418 -3.445 60.260 1.00 62.39 15 ALA B C 1
ATOM 1430 O O . ALA B 1 37 ? 32.402 -2.781 60.069 1.00 62.49 15 ALA B O 1
ATOM 1432 N N . ILE B 1 38 ? 33.378 -4.720 60.651 1.00 62.06 16 ILE B N 1
ATOM 1433 C CA . ILE B 1 38 ? 32.123 -5.387 61.011 1.00 61.95 16 ILE B CA 1
ATOM 1434 C C . ILE B 1 38 ? 31.480 -4.747 62.254 1.00 62.03 16 ILE B C 1
ATOM 1435 O O . ILE B 1 38 ? 30.260 -4.629 62.343 1.00 61.85 16 ILE B O 1
ATOM 1440 N N . GLU B 1 39 ? 32.314 -4.351 63.209 1.00 62.14 17 GLU B N 1
ATOM 1441 C CA . GLU B 1 39 ? 31.856 -3.599 64.367 1.00 62.24 17 GLU B CA 1
ATOM 1442 C C . GLU B 1 39 ? 31.298 -2.240 63.951 1.00 61.93 17 GLU B C 1
ATOM 1443 O O . GLU B 1 39 ? 30.209 -1.866 64.377 1.00 61.57 17 GLU B O 1
ATOM 1449 N N . VAL B 1 40 ? 32.048 -1.512 63.118 1.00 61.92 18 VAL B N 1
ATOM 1450 C CA . VAL B 1 40 ? 31.639 -0.183 62.636 1.00 62.06 18 VAL B CA 1
ATOM 1451 C C . VAL B 1 40 ? 30.305 -0.233 61.880 1.00 62.11 18 VAL B C 1
ATOM 1452 O O . VAL B 1 40 ? 29.436 0.620 62.081 1.00 61.84 18 VAL B O 1
ATOM 1456 N N . LEU B 1 41 ? 30.160 -1.236 61.014 1.00 62.27 19 LEU B N 1
ATOM 1457 C CA . LEU B 1 41 ? 28.954 -1.411 60.224 1.00 62.65 19 LEU B CA 1
ATOM 1458 C C . LEU B 1 41 ? 27.739 -1.669 61.110 1.00 62.63 19 LEU B C 1
ATOM 1459 O O . LEU B 1 41 ? 26.685 -1.069 60.911 1.00 62.35 19 LEU B O 1
ATOM 1464 N N . ALA B 1 42 ? 27.902 -2.552 62.094 1.00 62.92 20 ALA B N 1
ATOM 1465 C CA . ALA B 1 42 ? 26.810 -2.926 63.004 1.00 63.20 20 ALA B CA 1
ATOM 1466 C C . ALA B 1 42 ? 26.371 -1.754 63.881 1.00 63.53 20 ALA B C 1
ATOM 1467 O O . ALA B 1 42 ? 25.173 -1.606 64.173 1.00 63.39 20 ALA B O 1
ATOM 1469 N N . ARG B 1 43 ? 27.345 -0.925 64.273 1.00 63.67 21 ARG B N 1
ATOM 1470 C CA . ARG B 1 43 ? 27.120 0.225 65.154 1.00 64.41 21 ARG B CA 1
ATOM 1471 C C . ARG B 1 43 ? 26.620 1.474 64.422 1.00 64.33 21 ARG B C 1
ATOM 1472 O O . ARG B 1 43 ? 25.750 2.184 64.932 1.00 64.28 21 ARG B O 1
ATOM 1480 N N . GLU B 1 44 ? 27.173 1.742 63.242 1.00 64.46 22 GLU B N 1
ATOM 1481 C CA . GLU B 1 44 ? 26.962 3.026 62.564 1.00 65.02 22 GLU B CA 1
ATOM 1482 C C . GLU B 1 44 ? 26.162 2.900 61.274 1.00 65.09 22 GLU B C 1
ATOM 1483 O O . GLU B 1 44 ? 25.223 3.665 61.036 1.00 65.13 22 GLU B O 1
ATOM 1489 N N . GLY B 1 45 ? 26.545 1.935 60.444 1.00 65.17 23 GLY B N 1
ATOM 1490 C CA . GLY B 1 45 ? 25.885 1.708 59.173 1.00 65.01 23 GLY B CA 1
ATOM 1491 C C . GLY B 1 45 ? 26.867 1.764 58.027 1.00 65.22 23 GLY B C 1
ATOM 1492 O O . GLY B 1 45 ? 28.072 1.958 58.232 1.00 65.45 23 GLY B O 1
ATOM 1493 N N . ALA B 1 46 ? 26.338 1.613 56.816 1.00 65.36 24 ALA B N 1
ATOM 1494 C CA . ALA B 1 46 ? 27.140 1.567 55.595 1.00 65.35 24 ALA B CA 1
ATOM 1495 C C . ALA B 1 46 ? 27.758 2.921 55.222 1.00 65.31 24 ALA B C 1
ATOM 1496 O O . ALA B 1 46 ? 28.926 2.981 54.849 1.00 64.74 24 ALA B O 1
ATOM 1498 N N . ARG B 1 47 ? 26.965 3.992 55.314 1.00 65.51 25 ARG B N 1
ATOM 1499 C CA . ARG B 1 47 ? 27.461 5.357 55.116 1.00 65.75 25 ARG B CA 1
ATOM 1500 C C . ARG B 1 47 ? 28.465 5.750 56.203 1.00 65.88 25 ARG B C 1
ATOM 1501 O O . ARG B 1 47 ? 29.429 6.469 55.938 1.00 65.79 25 ARG B O 1
ATOM 1503 N N . GLY B 1 48 ? 28.235 5.260 57.420 1.00 66.01 26 GLY B N 1
ATOM 1504 C CA . GLY B 1 48 ? 29.151 5.462 58.534 1.00 66.18 26 GLY B CA 1
ATOM 1505 C C . GLY B 1 48 ? 30.488 4.764 58.366 1.00 66.53 26 GLY B C 1
ATOM 1506 O O . GLY B 1 48 ? 31.454 5.114 59.038 1.00 66.72 26 GLY B O 1
ATOM 1507 N N . LEU B 1 49 ? 30.556 3.775 57.477 1.00 66.97 27 LEU B N 1
ATOM 1508 C CA . LEU B 1 49 ? 31.809 3.056 57.261 1.00 67.21 27 LEU B CA 1
ATOM 1509 C C . LEU B 1 49 ? 32.769 3.858 56.395 1.00 67.63 27 LEU B C 1
ATOM 1510 O O . LEU B 1 49 ? 32.543 4.078 55.205 1.00 67.59 27 LEU B O 1
ATOM 1515 N N . THR B 1 50 ? 33.839 4.308 57.032 1.00 68.26 28 THR B N 1
ATOM 1516 C CA . THR B 1 50 ? 34.921 4.995 56.354 1.00 68.66 28 THR B CA 1
ATOM 1517 C C . THR B 1 50 ? 36.232 4.518 56.963 1.00 68.77 28 THR B C 1
ATOM 1518 O O . THR B 1 50 ? 36.233 3.925 58.045 1.00 68.85 28 THR B O 1
ATOM 1522 N N . PHE B 1 51 ? 37.334 4.752 56.257 1.00 68.99 29 PHE B N 1
ATOM 1523 C CA . PHE B 1 51 ? 38.653 4.346 56.729 1.00 69.39 29 PHE B CA 1
ATOM 1524 C C . PHE B 1 51 ? 39.022 5.023 58.050 1.00 69.30 29 PHE B C 1
ATOM 1525 O O . PHE B 1 51 ? 39.653 4.410 58.920 1.00 69.22 29 PHE B O 1
ATOM 1533 N N . ARG B 1 52 ? 38.613 6.285 58.181 1.00 69.13 30 ARG B N 1
ATOM 1534 C CA . ARG B 1 52 ? 38.770 7.051 59.411 1.00 69.07 30 ARG B CA 1
ATOM 1535 C C . ARG B 1 52 ? 38.067 6.371 60.584 1.00 68.70 30 ARG B C 1
ATOM 1536 O O . ARG B 1 52 ? 38.679 6.147 61.622 1.00 68.71 30 ARG B O 1
ATOM 1544 N N . ALA B 1 53 ? 36.792 6.025 60.400 1.00 68.27 31 ALA B N 1
ATOM 1545 C CA . ALA B 1 53 ? 36.008 5.340 61.427 1.00 67.74 31 ALA B CA 1
ATOM 1546 C C . ALA B 1 53 ? 36.541 3.945 61.761 1.00 67.42 31 ALA B C 1
ATOM 1547 O O . ALA B 1 53 ? 36.415 3.492 62.903 1.00 67.10 31 ALA B O 1
ATOM 1549 N N . VAL B 1 54 ? 37.123 3.264 60.772 1.00 67.15 32 VAL B N 1
ATOM 1550 C CA . VAL B 1 54 ? 37.751 1.959 61.018 1.00 67.21 32 VAL B CA 1
ATOM 1551 C C . VAL B 1 54 ? 38.965 2.048 61.968 1.00 67.60 32 VAL B C 1
ATOM 1552 O O . VAL B 1 54 ? 39.019 1.296 62.939 1.00 67.64 32 VAL B O 1
ATOM 1556 N N . ASP B 1 55 ? 39.906 2.960 61.692 1.00 67.67 33 ASP B N 1
ATOM 1557 C CA . ASP B 1 55 ? 41.116 3.143 62.525 1.00 68.33 33 ASP B CA 1
ATOM 1558 C C . ASP B 1 55 ? 40.797 3.407 64.000 1.00 68.53 33 ASP B C 1
ATOM 1559 O O . ASP B 1 55 ? 41.332 2.745 64.890 1.00 68.33 33 ASP B O 1
ATOM 1564 N N . VAL B 1 56 ? 39.921 4.382 64.231 1.00 68.91 34 VAL B N 1
ATOM 1565 C CA . VAL B 1 56 ? 39.375 4.691 65.547 1.00 69.12 34 VAL B CA 1
ATOM 1566 C C . VAL B 1 56 ? 38.857 3.427 66.256 1.00 69.31 34 VAL B C 1
ATOM 1567 O O . VAL B 1 56 ? 39.128 3.223 67.439 1.00 69.10 34 VAL B O 1
ATOM 1571 N N . GLU B 1 57 ? 38.133 2.581 65.525 1.00 69.63 35 GLU B N 1
ATOM 1572 C CA . GLU B 1 57 ? 37.613 1.316 66.063 1.00 69.83 35 GLU B CA 1
ATOM 1573 C C . GLU B 1 57 ? 38.680 0.209 66.102 1.00 70.06 35 GLU B C 1
ATOM 1574 O O . GLU B 1 57 ? 38.563 -0.758 66.856 1.00 70.03 35 GLU B O 1
ATOM 1580 N N . ALA B 1 58 ? 39.730 0.374 65.308 1.00 70.46 36 ALA B N 1
ATOM 1581 C CA . ALA B 1 58 ? 40.684 -0.702 65.071 1.00 70.88 36 ALA B CA 1
ATOM 1582 C C . ALA B 1 58 ? 41.664 -0.963 66.221 1.00 71.21 36 ALA B C 1
ATOM 1583 O O . ALA B 1 58 ? 41.896 -0.100 67.113 1.00 70.83 36 ALA B O 1
ATOM 1585 N N . ASN B 1 59 ? 42.224 -2.187 66.163 1.00 71.65 37 ASN B N 1
ATOM 1586 C CA . ASN B 1 59 ? 43.228 -2.669 67.091 1.00 72.23 37 ASN B CA 1
ATOM 1587 C C . ASN B 1 59 ? 44.557 -1.944 66.878 1.00 72.31 37 ASN B C 1
ATOM 1588 O O . ASN B 1 59 ? 45.457 -2.006 67.721 1.00 72.70 37 ASN B O 1
ATOM 1593 N N . VAL B 1 60 ? 44.661 -1.269 65.728 1.00 72.58 38 VAL B N 1
ATOM 1594 C CA . VAL B 1 60 ? 45.765 -0.357 65.420 1.00 72.33 38 VAL B CA 1
ATOM 1595 C C . VAL B 1 60 ? 45.178 0.961 64.847 1.00 72.13 38 VAL B C 1
ATOM 1596 O O . VAL B 1 60 ? 44.994 1.095 63.630 1.00 72.36 38 VAL B O 1
ATOM 1600 N N . PRO B 1 61 ? 44.805 1.903 65.747 1.00 72.00 39 PRO B N 1
ATOM 1601 C CA . PRO B 1 61 ? 44.133 3.167 65.415 1.00 71.88 39 PRO B CA 1
ATOM 1602 C C . PRO B 1 61 ? 44.954 4.296 64.794 1.00 71.80 39 PRO B C 1
ATOM 1603 O O . PRO B 1 61 ? 44.439 5.431 64.726 1.00 71.97 39 PRO B O 1
ATOM 1607 N N . LYS B 1 62 ? 46.182 3.999 64.322 1.00 71.59 40 LYS B N 1
ATOM 1608 C CA . LYS B 1 62 ? 47.053 5.030 63.751 1.00 71.36 40 LYS B CA 1
ATOM 1609 C C . LYS B 1 62 ? 46.511 5.624 62.433 1.00 71.33 40 LYS B C 1
ATOM 1610 O O . LYS B 1 62 ? 45.872 6.849 62.417 1.00 71.28 40 LYS B O 1
ATOM 1612 N N . GLY B 1 63 ? 46.581 4.762 61.338 1.00 71.28 41 GLY B N 1
ATOM 1613 C CA . GLY B 1 63 ? 46.047 5.149 60.026 1.00 71.38 41 GLY B CA 1
ATOM 1614 C C . GLY B 1 63 ? 46.510 4.043 58.984 1.00 71.25 41 GLY B C 1
ATOM 1615 O O . GLY B 1 63 ? 46.667 4.305 57.783 1.00 71.27 41 GLY B O 1
ATOM 1616 N N . THR B 1 64 ? 45.760 2.802 59.464 1.00 71.50 42 THR B N 1
ATOM 1617 C CA . THR B 1 64 ? 46.172 1.522 58.902 1.00 71.59 42 THR B CA 1
ATOM 1618 C C . THR B 1 64 ? 45.258 1.061 57.764 1.00 71.74 42 THR B C 1
ATOM 1619 O O . THR B 1 64 ? 45.695 0.324 56.876 1.00 71.68 42 THR B O 1
ATOM 1623 N N . ALA B 1 65 ? 43.996 1.492 57.797 1.00 71.86 43 ALA B N 1
ATOM 1624 C CA . ALA B 1 65 ? 42.964 0.913 56.923 1.00 72.18 43 ALA B CA 1
ATOM 1625 C C . ALA B 1 65 ? 43.225 1.206 55.450 1.00 72.44 43 ALA B C 1
ATOM 1626 O O . ALA B 1 65 ? 43.044 0.336 54.597 1.00 72.28 43 ALA B O 1
ATOM 1628 N N . SER B 1 66 ? 43.683 2.428 55.181 1.00 72.69 44 SER B N 1
ATOM 1629 C CA . SER B 1 66 ? 43.874 2.934 53.827 1.00 72.74 44 SER B CA 1
ATOM 1630 C C . SER B 1 66 ? 45.011 2.208 53.114 1.00 72.72 44 SER B C 1
ATOM 1631 O O . SER B 1 66 ? 45.020 2.089 51.885 1.00 73.08 44 SER B O 1
ATOM 1634 N N . ASN B 1 67 ? 45.965 1.725 53.904 1.00 72.45 45 ASN B N 1
ATOM 1635 C CA . ASN B 1 67 ? 47.106 0.975 53.401 1.00 71.93 45 ASN B CA 1
ATOM 1636 C C . ASN B 1 67 ? 46.809 -0.511 53.211 1.00 71.49 45 ASN B C 1
ATOM 1637 O O . ASN B 1 67 ? 47.581 -1.224 52.570 1.00 71.42 45 ASN B O 1
ATOM 1642 N N . TYR B 1 68 ? 45.694 -0.971 53.775 1.00 70.85 46 TYR B N 1
ATOM 1643 C CA . TYR B 1 68 ? 45.266 -2.357 53.623 1.00 70.31 46 TYR B CA 1
ATOM 1644 C C . TYR B 1 68 ? 44.158 -2.511 52.597 1.00 70.16 46 TYR B C 1
ATOM 1645 O O . TYR B 1 68 ? 43.903 -3.613 52.107 1.00 70.05 46 TYR B O 1
ATOM 1654 N N . PHE B 1 69 ? 43.496 -1.402 52.285 1.00 69.91 47 PHE B N 1
ATOM 1655 C CA . PHE B 1 69 ? 42.358 -1.413 51.377 1.00 69.90 47 PHE B CA 1
ATOM 1656 C C . PHE B 1 69 ? 42.469 -0.251 50.397 1.00 70.23 47 PHE B C 1
ATOM 1657 O O . PHE B 1 69 ? 42.425 0.919 50.803 1.00 70.27 47 PHE B O 1
ATOM 1665 N N . PRO B 1 70 ? 42.658 -0.577 49.104 1.00 70.52 48 PRO B N 1
ATOM 1666 C CA . PRO B 1 70 ? 42.805 0.396 48.020 1.00 70.77 48 PRO B CA 1
ATOM 1667 C C . PRO B 1 70 ? 41.640 1.385 47.940 1.00 70.83 48 PRO B C 1
ATOM 1668 O O . PRO B 1 70 ? 41.835 2.555 47.618 1.00 71.00 48 PRO B O 1
ATOM 1672 N N . SER B 1 71 ? 40.440 0.912 48.241 1.00 70.98 49 SER B N 1
ATOM 1673 C CA . SER B 1 71 ? 39.246 1.731 48.119 1.00 71.11 49 SER B CA 1
ATOM 1674 C C . SER B 1 71 ? 38.218 1.325 49.160 1.00 71.14 49 SER B C 1
ATOM 1675 O O . SER B 1 71 ? 38.241 0.201 49.667 1.00 70.80 49 SER B O 1
ATOM 1678 N N . ARG B 1 72 ? 37.314 2.254 49.453 1.00 71.35 50 ARG B N 1
ATOM 1679 C CA . ARG B 1 72 ? 36.169 2.005 50.304 1.00 71.81 50 ARG B CA 1
ATOM 1680 C C . ARG B 1 72 ? 35.323 0.904 49.654 1.00 71.98 50 ARG B C 1
ATOM 1681 O O . ARG B 1 72 ? 34.696 0.097 50.343 1.00 71.66 50 ARG B O 1
ATOM 1689 N N . ASP B 1 73 ? 35.332 0.875 48.317 1.00 72.05 51 ASP B N 1
ATOM 1690 C CA . ASP B 1 73 ? 34.659 -0.175 47.559 1.00 71.89 51 ASP B CA 1
ATOM 1691 C C . ASP B 1 73 ? 35.256 -1.542 47.871 1.00 71.64 51 ASP B C 1
ATOM 1692 O O . ASP B 1 73 ? 34.527 -2.531 48.000 1.00 71.57 51 ASP B O 1
ATOM 1697 N N . ASP B 1 74 ? 36.582 -1.581 47.996 1.00 71.17 52 ASP B N 1
ATOM 1698 C CA . ASP B 1 74 ? 37.304 -2.817 48.260 1.00 70.95 52 ASP B CA 1
ATOM 1699 C C . ASP B 1 74 ? 37.202 -3.293 49.716 1.00 70.89 52 ASP B C 1
ATOM 1700 O O . ASP B 1 74 ? 37.313 -4.494 49.983 1.00 70.94 52 ASP B O 1
ATOM 1705 N N . LEU B 1 75 ? 37.020 -2.358 50.648 1.00 70.63 53 LEU B N 1
ATOM 1706 C CA . LEU B 1 75 ? 36.791 -2.708 52.052 1.00 70.70 53 LEU B CA 1
ATOM 1707 C C . LEU B 1 75 ? 35.483 -3.502 52.218 1.00 70.97 53 LEU B C 1
ATOM 1708 O O . LEU B 1 75 ? 35.491 -4.581 52.805 1.00 71.00 53 LEU B O 1
ATOM 1713 N N . PHE B 1 76 ? 34.382 -2.979 51.670 1.00 71.19 54 PHE B N 1
ATOM 1714 C CA . PHE B 1 76 ? 33.067 -3.640 51.730 1.00 71.64 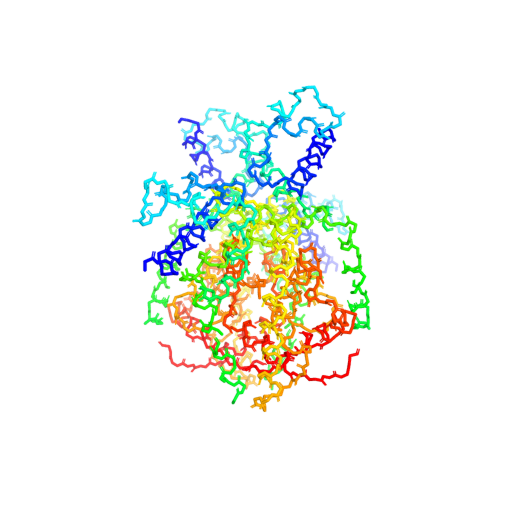54 PHE B CA 1
ATOM 1715 C C . PHE B 1 76 ? 33.106 -5.065 51.187 1.00 71.44 54 PHE B C 1
ATOM 1716 O O . PHE B 1 76 ? 32.471 -5.967 51.741 1.00 71.17 54 PHE B O 1
ATOM 1724 N N . ASP B 1 77 ? 33.863 -5.242 50.104 1.00 71.41 55 ASP B N 1
ATOM 1725 C CA . ASP B 1 77 ? 34.067 -6.538 49.450 1.00 71.18 55 ASP B CA 1
ATOM 1726 C C . ASP B 1 77 ? 34.752 -7.577 50.323 1.00 70.92 55 ASP B C 1
ATOM 1727 O O . ASP B 1 77 ? 34.374 -8.750 50.307 1.00 70.85 55 ASP B O 1
ATOM 1732 N N . GLN B 1 78 ? 35.779 -7.136 51.048 1.00 70.54 56 GLN B N 1
ATOM 1733 C CA . GLN B 1 78 ? 36.519 -7.984 51.973 1.00 70.30 56 GLN B CA 1
ATOM 1734 C C . GLN B 1 78 ? 35.566 -8.558 53.029 1.00 69.85 56 GLN B C 1
ATOM 1735 O O . GLN B 1 78 ? 35.496 -9.774 53.201 1.00 69.83 56 GLN B O 1
ATOM 1737 N N . VAL B 1 79 ? 34.818 -7.687 53.702 1.00 69.35 57 VAL B N 1
ATOM 1738 C CA . VAL B 1 79 ? 33.755 -8.128 54.624 1.00 69.32 57 VAL B CA 1
ATOM 1739 C C . VAL B 1 79 ? 32.659 -8.929 53.887 1.00 68.80 57 VAL B C 1
ATOM 1740 O O . VAL B 1 79 ? 32.193 -9.953 54.386 1.00 68.48 57 VAL B O 1
ATOM 1744 N N . GLY B 1 80 ? 32.286 -8.478 52.691 1.00 68.37 58 GLY B N 1
ATOM 1745 C CA . GLY B 1 80 ? 31.362 -9.220 51.816 1.00 68.47 58 GLY B CA 1
ATOM 1746 C C . GLY B 1 80 ? 31.734 -10.676 51.547 1.00 68.68 58 GLY B C 1
ATOM 1747 O O . GLY B 1 80 ? 30.857 -11.540 51.453 1.00 68.17 58 GLY B O 1
ATOM 1748 N N . LYS B 1 81 ? 33.036 -10.948 51.418 1.00 69.05 59 LYS B N 1
ATOM 1749 C CA . LYS B 1 81 ? 33.538 -12.319 51.223 1.00 69.42 59 LYS B CA 1
ATOM 1750 C C . LYS B 1 81 ? 33.830 -13.031 52.552 1.00 69.72 59 LYS B C 1
ATOM 1751 O O . LYS B 1 81 ? 33.908 -14.259 52.599 1.00 69.46 59 LYS B O 1
ATOM 1753 N N . ARG B 1 82 ? 33.960 -12.251 53.625 1.00 70.18 60 ARG B N 1
ATOM 1754 C CA . ARG B 1 82 ? 34.396 -12.763 54.917 1.00 70.81 60 ARG B CA 1
ATOM 1755 C C . ARG B 1 82 ? 33.263 -12.963 55.916 1.00 71.44 60 ARG B C 1
ATOM 1756 O O . ARG B 1 82 ? 33.432 -13.700 56.890 1.00 71.14 60 ARG B O 1
ATOM 1758 N N . ILE B 1 83 ? 32.119 -12.318 55.651 1.00 72.18 61 ILE B N 1
ATOM 1759 C CA . ILE B 1 83 ? 31.069 -12.059 56.654 1.00 72.79 61 ILE B CA 1
ATOM 1760 C C . ILE B 1 83 ? 30.516 -13.298 57.368 1.00 73.59 61 ILE B C 1
ATOM 1761 O O . ILE B 1 83 ? 30.325 -13.291 58.587 1.00 73.25 61 ILE B O 1
ATOM 1766 N N . HIS B 1 84 ? 30.288 -14.350 56.585 1.00 74.74 62 HIS B N 1
ATOM 1767 C CA . HIS B 1 84 ? 29.742 -15.620 57.053 1.00 75.76 62 HIS B CA 1
ATOM 1768 C C . HIS B 1 84 ? 30.644 -16.398 58.016 1.00 76.52 62 HIS B C 1
ATOM 1769 O O . HIS B 1 84 ? 30.187 -17.346 58.663 1.00 76.70 62 HIS B O 1
ATOM 1776 N N . GLU B 1 85 ? 31.911 -15.996 58.107 1.00 77.22 63 GLU B N 1
ATOM 1777 C CA . GLU B 1 85 ? 32.839 -16.579 59.073 1.00 78.25 63 GLU B CA 1
ATOM 1778 C C . GLU B 1 85 ? 32.545 -16.098 60.495 1.00 78.99 63 GLU B C 1
ATOM 1779 O O . GLU B 1 85 ? 32.829 -16.797 61.465 1.00 78.97 63 GLU B O 1
ATOM 1781 N N . ARG B 1 86 ? 31.955 -14.910 60.610 1.00 80.12 64 ARG B N 1
ATOM 1782 C CA . ARG B 1 86 ? 31.571 -14.352 61.913 1.00 80.78 64 ARG B CA 1
ATOM 1783 C C . ARG B 1 86 ? 30.134 -14.681 62.328 1.00 80.61 64 ARG B C 1
ATOM 1784 O O . ARG B 1 86 ? 29.833 -14.690 63.522 1.00 81.02 64 ARG B O 1
ATOM 1792 N N . LEU B 1 87 ? 29.256 -14.952 61.360 1.00 80.43 65 LEU B N 1
ATOM 1793 C CA . LEU B 1 87 ? 27.836 -15.237 61.656 1.00 80.13 65 LEU B CA 1
ATOM 1794 C C . LEU B 1 87 ? 27.561 -16.733 61.819 1.00 80.11 65 LEU B C 1
ATOM 1795 O O . LEU B 1 87 ? 27.906 -17.342 62.837 1.00 79.88 65 LEU B O 1
ATOM 1797 N N . ASN B 1 103 ? 16.034 -37.788 64.789 1.00 51.50 81 ASN B N 1
ATOM 1798 C CA . ASN B 1 103 ? 16.891 -37.085 63.837 1.00 51.61 81 ASN B CA 1
ATOM 1799 C C . ASN B 1 103 ? 16.285 -35.755 63.404 1.00 51.60 81 ASN B C 1
ATOM 1800 O O . ASN B 1 103 ? 17.005 -34.801 63.103 1.00 51.79 81 ASN B O 1
ATOM 1805 N N . LEU B 1 104 ? 14.955 -35.701 63.371 1.00 51.51 82 LEU B N 1
ATOM 1806 C CA . LEU B 1 104 ? 14.230 -34.439 63.233 1.00 51.20 82 LEU B CA 1
ATOM 1807 C C . LEU B 1 104 ? 14.324 -33.673 64.548 1.00 51.13 82 LEU B C 1
ATOM 1808 O O . LEU B 1 104 ? 14.321 -32.452 64.559 1.00 51.12 82 LEU B O 1
ATOM 1813 N N . GLU B 1 105 ? 14.408 -34.412 65.652 1.00 51.31 83 GLU B N 1
ATOM 1814 C CA . GLU B 1 105 ? 14.588 -33.840 66.984 1.00 51.30 83 GLU B CA 1
ATOM 1815 C C . GLU B 1 105 ? 15.868 -33.017 67.038 1.00 51.22 83 GLU B C 1
ATOM 1816 O O . GLU B 1 105 ? 15.901 -31.968 67.670 1.00 51.30 83 GLU B O 1
ATOM 1822 N N . LEU B 1 106 ? 16.911 -33.502 66.366 1.00 51.30 84 LEU B N 1
ATOM 1823 C CA . LEU B 1 106 ? 18.222 -32.858 66.370 1.00 51.62 84 LEU B CA 1
ATOM 1824 C C . LEU B 1 106 ? 18.202 -31.587 65.535 1.00 51.78 84 LEU B C 1
ATOM 1825 O O . LEU B 1 106 ? 18.636 -30.530 66.001 1.00 51.89 84 LEU B O 1
ATOM 1830 N N . ALA B 1 107 ? 17.692 -31.694 64.305 1.00 51.94 85 ALA B N 1
ATOM 1831 C CA . ALA B 1 107 ? 17.500 -30.540 63.420 1.00 51.82 85 ALA B CA 1
ATOM 1832 C C . ALA B 1 107 ? 16.737 -29.422 64.121 1.00 52.12 85 ALA B C 1
ATOM 1833 O O . ALA B 1 107 ? 17.154 -28.263 64.079 1.00 51.81 85 ALA B O 1
ATOM 1835 N N . ILE B 1 108 ? 15.629 -29.774 64.775 1.00 52.55 86 ILE B N 1
ATOM 1836 C CA . ILE B 1 108 ? 14.852 -28.808 65.558 1.00 53.02 86 ILE B CA 1
ATOM 1837 C C . ILE B 1 108 ? 15.723 -28.168 66.638 1.00 53.68 86 ILE B C 1
ATOM 1838 O O . ILE B 1 108 ? 15.841 -26.943 66.706 1.00 53.38 86 ILE B O 1
ATOM 1843 N N . GLU B 1 109 ? 16.343 -29.012 67.460 1.00 54.69 87 GLU B N 1
ATOM 1844 C CA . GLU B 1 109 ? 17.173 -28.561 68.574 1.00 55.98 87 GLU B CA 1
ATOM 1845 C C . GLU B 1 109 ? 18.265 -27.592 68.112 1.00 56.78 87 GLU B C 1
ATOM 1846 O O . GLU B 1 109 ? 18.545 -26.595 68.779 1.00 56.68 87 GLU B O 1
ATOM 1852 N N . TYR B 1 110 ? 18.865 -27.894 66.965 1.00 58.00 88 TYR B N 1
ATOM 1853 C CA . TYR B 1 110 ? 19.944 -27.090 66.424 1.00 59.47 88 TYR B CA 1
ATOM 1854 C C . TYR B 1 110 ? 19.472 -25.698 66.049 1.00 60.10 88 TYR B C 1
ATOM 1855 O O . TYR B 1 110 ? 20.133 -24.713 66.383 1.00 60.32 88 TYR B O 1
ATOM 1872 N N . GLN B 1 112 ? 16.865 -24.038 67.124 1.00 62.50 90 GLN B N 1
ATOM 1873 C CA . GLN B 1 112 ? 16.528 -23.304 68.344 1.00 63.18 90 GLN B CA 1
ATOM 1874 C C . GLN B 1 112 ? 17.789 -22.785 69.024 1.00 64.51 90 GLN B C 1
ATOM 1875 O O . GLN B 1 112 ? 17.809 -21.663 69.523 1.00 64.64 90 GLN B O 1
ATOM 1881 N N . GLY B 1 113 ? 18.827 -23.619 69.046 1.00 65.90 91 GLY B N 1
ATOM 1882 C CA . GLY B 1 113 ? 20.124 -23.253 69.600 1.00 67.67 91 GLY B CA 1
ATOM 1883 C C . GLY B 1 113 ? 20.770 -22.138 68.802 1.00 69.00 91 GLY B C 1
ATOM 1884 O O . GLY B 1 113 ? 21.285 -21.178 69.379 1.00 69.51 91 GLY B O 1
ATOM 1885 N N . LEU B 1 114 ? 20.735 -22.266 67.476 1.00 69.83 92 LEU B N 1
ATOM 1886 C CA . LEU B 1 114 ? 21.261 -21.249 66.565 1.00 70.82 92 LEU B CA 1
ATOM 1887 C C . LEU B 1 114 ? 20.556 -19.887 66.711 1.00 71.36 92 LEU B C 1
ATOM 1888 O O . LEU B 1 114 ? 21.157 -18.843 66.475 1.00 71.63 92 LEU B O 1
ATOM 1893 N N . PHE B 1 115 ? 19.284 -19.908 67.092 1.00 72.10 93 PHE B N 1
ATOM 1894 C CA . PHE B 1 115 ? 18.532 -18.687 67.332 1.00 72.88 93 PHE B CA 1
ATOM 1895 C C . PHE B 1 115 ? 18.812 -18.140 68.738 1.00 73.87 93 PHE B C 1
ATOM 1896 O O . PHE B 1 115 ? 18.307 -17.086 69.112 1.00 74.08 93 PHE B O 1
ATOM 1904 N N . GLY B 1 116 ? 19.609 -18.866 69.518 1.00 74.89 94 GLY B N 1
ATOM 1905 C CA . GLY B 1 116 ? 20.133 -18.357 70.786 1.00 75.88 94 GLY B CA 1
ATOM 1906 C C . GLY B 1 116 ? 21.485 -17.694 70.564 1.00 76.65 94 GLY B C 1
ATOM 1907 O O . GLY B 1 116 ? 21.776 -16.640 71.137 1.00 76.97 94 GLY B O 1
ATOM 1908 N N . ARG B 1 117 ? 22.309 -18.303 69.713 1.00 77.21 95 ARG B N 1
ATOM 1909 C CA . ARG B 1 117 ? 23.634 -17.774 69.399 1.00 77.99 95 ARG B CA 1
ATOM 1910 C C . ARG B 1 117 ? 23.509 -16.439 68.657 1.00 78.15 95 ARG B C 1
ATOM 1911 O O . ARG B 1 117 ? 24.501 -15.841 68.230 1.00 78.45 95 ARG B O 1
ATOM 1919 N N . ILE B 1 118 ? 22.262 -15.983 68.559 1.00 78.54 96 ILE B N 1
ATOM 1920 C CA . ILE B 1 118 ? 21.828 -14.802 67.808 1.00 78.27 96 ILE B CA 1
ATOM 1921 C C . ILE B 1 118 ? 22.295 -13.506 68.465 1.00 78.13 96 ILE B C 1
ATOM 1922 O O . ILE B 1 118 ? 22.907 -12.666 67.815 1.00 78.44 96 ILE B O 1
ATOM 1927 N N . THR B 1 119 ? 22.003 -13.375 69.758 1.00 77.57 97 THR B N 1
ATOM 1928 C CA . THR B 1 119 ? 22.334 -12.206 70.557 1.00 77.29 97 THR B CA 1
ATOM 1929 C C . THR B 1 119 ? 23.846 -12.032 70.729 1.00 76.57 97 THR B C 1
ATOM 1930 O O . THR B 1 119 ? 24.324 -10.903 70.800 1.00 76.58 97 THR B O 1
ATOM 1934 N N . ARG B 1 120 ? 24.592 -13.133 70.814 1.00 75.75 98 ARG B N 1
ATOM 1935 C CA . ARG B 1 120 ? 26.046 -13.028 70.904 1.00 75.04 98 ARG B CA 1
ATOM 1936 C C . ARG B 1 120 ? 26.587 -12.484 69.590 1.00 74.18 98 ARG B C 1
ATOM 1937 O O . ARG B 1 120 ? 27.355 -11.520 69.576 1.00 74.62 98 ARG B O 1
ATOM 1945 N N . ASP B 1 121 ? 26.173 -13.092 68.484 1.00 72.70 99 ASP B N 1
ATOM 1946 C CA . ASP B 1 121 ? 26.633 -12.646 67.183 1.00 71.15 99 ASP B CA 1
ATOM 1947 C C . ASP B 1 121 ? 25.635 -11.647 66.557 1.00 69.38 99 ASP B C 1
ATOM 1948 O O . ASP B 1 121 ? 25.479 -11.583 65.320 1.00 68.59 99 ASP B O 1
ATOM 1953 N N . ARG B 1 122 ? 24.980 -10.883 67.442 1.00 66.55 100 ARG B N 1
ATOM 1954 C CA . ARG B 1 122 ? 24.174 -9.702 67.095 1.00 64.16 100 ARG B CA 1
ATOM 1955 C C . ARG B 1 122 ? 24.857 -8.851 66.027 1.00 62.08 100 ARG B C 1
ATOM 1956 O O . ARG B 1 122 ? 24.256 -8.496 65.014 1.00 61.57 100 ARG B O 1
ATOM 1964 N N . THR B 1 123 ? 26.127 -8.567 66.274 1.00 59.85 101 THR B N 1
ATOM 1965 C CA . THR B 1 123 ? 26.933 -7.660 65.482 1.00 58.10 101 THR B CA 1
ATOM 1966 C C . THR B 1 123 ? 27.191 -8.152 64.055 1.00 56.37 101 THR B C 1
ATOM 1967 O O . THR B 1 123 ? 27.090 -7.375 63.118 1.00 56.02 101 THR B O 1
ATOM 1971 N N . GLY B 1 124 ? 27.470 -9.443 63.902 1.00 54.60 102 GLY B N 1
ATOM 1972 C CA . GLY B 1 124 ? 27.646 -10.063 62.594 1.00 52.33 102 GLY B CA 1
ATOM 1973 C C . GLY B 1 124 ? 26.402 -10.059 61.718 1.00 51.43 102 GLY B C 1
ATOM 1974 O O . GLY B 1 124 ? 26.479 -9.770 60.507 1.00 50.32 102 GLY B O 1
ATOM 1975 N N . TYR B 1 125 ? 25.255 -10.385 62.322 1.00 50.10 103 TYR B N 1
ATOM 1976 C CA . TYR B 1 125 ? 23.993 -10.384 61.594 1.00 49.03 103 TYR B CA 1
ATOM 1977 C C . TYR B 1 125 ? 23.564 -8.967 61.226 1.00 47.24 103 TYR B C 1
ATOM 1978 O O . TYR B 1 125 ? 23.012 -8.762 60.173 1.00 46.39 103 TYR B O 1
ATOM 1987 N N . LEU B 1 126 ? 23.839 -7.996 62.089 1.00 45.68 104 LEU B N 1
ATOM 1988 C CA . LEU B 1 126 ? 23.504 -6.611 61.807 1.00 45.08 104 LEU B CA 1
ATOM 1989 C C . LEU B 1 126 ? 24.389 -5.991 60.720 1.00 44.90 104 LEU B C 1
ATOM 1990 O O . LEU B 1 126 ? 23.882 -5.268 59.858 1.00 44.38 104 LEU B O 1
ATOM 1995 N N . ALA B 1 127 ? 25.701 -6.257 60.780 1.00 43.97 105 ALA B N 1
ATOM 1996 C CA . ALA B 1 127 ? 26.612 -5.851 59.715 1.00 43.65 105 ALA B CA 1
ATOM 1997 C C . ALA B 1 127 ? 26.162 -6.463 58.398 1.00 43.29 105 ALA B C 1
ATOM 1998 O O . ALA B 1 127 ? 26.177 -5.790 57.377 1.00 42.84 105 ALA B O 1
ATOM 2000 N N . LEU B 1 128 ? 25.747 -7.730 58.430 1.00 43.17 106 LEU B N 1
ATOM 2001 C CA . LEU B 1 128 ? 25.211 -8.395 57.237 1.00 43.32 106 LEU B CA 1
ATOM 2002 C C . LEU B 1 128 ? 24.030 -7.634 56.637 1.00 43.19 106 LEU B C 1
ATOM 2003 O O . LEU B 1 128 ? 23.977 -7.426 55.428 1.00 42.75 106 LEU B O 1
ATOM 2008 N N . GLN B 1 129 ? 23.093 -7.226 57.491 1.00 43.31 107 GLN B N 1
ATOM 2009 C CA . GLN B 1 129 ? 21.952 -6.440 57.054 1.00 43.20 107 GLN B CA 1
ATOM 2010 C C . GLN B 1 129 ? 22.397 -5.155 56.392 1.00 42.84 107 GLN B C 1
ATOM 2011 O O . GLN B 1 129 ? 21.910 -4.823 55.315 1.00 43.10 107 GLN B O 1
ATOM 2017 N N . GLU B 1 130 ? 23.325 -4.449 57.029 1.00 42.01 108 GLU B N 1
ATOM 2018 C CA . GLU B 1 130 ? 23.899 -3.233 56.456 1.00 42.04 108 GLU B CA 1
ATOM 2019 C C . GLU B 1 130 ? 24.581 -3.493 55.112 1.00 41.14 108 GLU B C 1
ATOM 2020 O O . GLU B 1 130 ? 24.478 -2.675 54.210 1.00 40.62 108 GLU B O 1
ATOM 2026 N N . LEU B 1 131 ? 25.247 -4.640 54.983 1.00 40.91 109 LEU B N 1
ATOM 2027 C CA . LEU B 1 131 ? 25.860 -5.052 53.710 1.00 41.20 109 LEU B CA 1
ATOM 2028 C C . LEU B 1 131 ? 24.846 -5.307 52.620 1.00 40.64 109 LEU B C 1
ATOM 2029 O O . LEU B 1 131 ? 25.071 -4.900 51.499 1.00 40.73 109 LEU B O 1
ATOM 2034 N N . ARG B 1 132 ? 23.750 -5.996 52.943 1.00 41.27 110 ARG B N 1
ATOM 2035 C CA . ARG B 1 132 ? 22.665 -6.228 51.985 1.00 42.45 110 ARG B CA 1
ATOM 2036 C C . ARG B 1 132 ? 22.136 -4.932 51.383 1.00 42.70 110 ARG B C 1
ATOM 2037 O O . ARG B 1 132 ? 21.976 -4.836 50.169 1.00 42.40 110 ARG B O 1
ATOM 2045 N N . LEU B 1 133 ? 21.852 -3.951 52.238 1.00 42.62 111 LEU B N 1
ATOM 2046 C CA . LEU B 1 133 ? 21.296 -2.674 51.776 1.00 43.57 111 LEU B CA 1
ATOM 2047 C C . LEU B 1 133 ? 22.309 -1.897 50.968 1.00 43.95 111 LEU B C 1
ATOM 2048 O O . LEU B 1 133 ? 21.968 -1.231 49.995 1.00 44.06 111 LEU B O 1
ATOM 2053 N N . GLU B 1 134 ? 23.565 -1.975 51.380 1.00 44.85 112 GLU B N 1
ATOM 2054 C CA . GLU B 1 134 ? 24.625 -1.328 50.639 1.00 46.23 112 GLU B CA 1
ATOM 2055 C C . GLU B 1 134 ? 24.824 -1.988 49.269 1.00 46.22 112 GLU B C 1
ATOM 2056 O O . GLU B 1 134 ? 25.208 -1.325 48.316 1.00 46.90 112 GLU B O 1
ATOM 2062 N N . ALA B 1 135 ? 24.555 -3.288 49.190 1.00 46.56 113 ALA B N 1
ATOM 2063 C CA . ALA B 1 135 ? 24.712 -4.079 47.969 1.00 47.13 113 ALA B CA 1
ATOM 2064 C C . ALA B 1 135 ? 23.849 -3.562 46.819 1.00 48.15 113 ALA B C 1
ATOM 2065 O O . ALA B 1 135 ? 24.263 -3.634 45.660 1.00 47.99 113 ALA B O 1
ATOM 2067 N N . VAL B 1 136 ? 22.650 -3.067 47.147 1.00 49.32 114 VAL B N 1
ATOM 2068 C CA . VAL B 1 136 ? 21.802 -2.353 46.189 1.00 50.19 114 VAL B CA 1
ATOM 2069 C C . VAL B 1 136 ? 22.557 -1.202 45.504 1.00 51.23 114 VAL B C 1
ATOM 2070 O O . VAL B 1 136 ? 22.410 -1.003 44.313 1.00 52.19 114 VAL B O 1
ATOM 2074 N N . ARG B 1 137 ? 23.386 -0.483 46.260 1.00 52.15 115 ARG B N 1
ATOM 2075 C CA . ARG B 1 137 ? 24.105 0.702 45.778 1.00 52.74 115 ARG B CA 1
ATOM 2076 C C . ARG B 1 137 ? 25.483 0.415 45.183 1.00 53.04 115 ARG B C 1
ATOM 2077 O O . ARG B 1 137 ? 25.990 1.236 44.433 1.00 53.52 115 ARG B O 1
ATOM 2085 N N . ARG B 1 138 ? 26.096 -0.721 45.528 1.00 53.11 116 ARG B N 1
ATOM 2086 C CA . ARG B 1 138 ? 27.437 -1.071 45.039 1.00 53.06 116 ARG B CA 1
ATOM 2087 C C . ARG B 1 138 ? 27.472 -2.457 44.400 1.00 52.77 116 ARG B C 1
ATOM 2088 O O . ARG B 1 138 ? 27.463 -3.466 45.118 1.00 52.96 116 ARG B O 1
ATOM 2096 N N . PRO B 1 139 ? 27.591 -2.519 43.061 1.00 52.45 117 PRO B N 1
ATOM 2097 C CA . PRO B 1 139 ? 27.455 -3.792 42.341 1.00 52.37 117 PRO B CA 1
ATOM 2098 C C . PRO B 1 139 ? 28.583 -4.755 42.659 1.00 52.42 117 PRO B C 1
ATOM 2099 O O . PRO B 1 139 ? 28.401 -5.969 42.585 1.00 52.61 117 PRO B O 1
ATOM 2103 N N . GLU B 1 140 ? 29.744 -4.216 43.008 1.00 52.70 118 GLU B N 1
ATOM 2104 C CA . GLU B 1 140 ? 30.891 -5.051 43.324 1.00 53.02 118 GLU B CA 1
ATOM 2105 C C . GLU B 1 140 ? 30.634 -5.835 44.609 1.00 51.91 118 GLU B C 1
ATOM 2106 O O . GLU B 1 140 ? 30.906 -7.025 44.667 1.00 52.06 118 GLU B O 1
ATOM 2112 N N . LEU B 1 141 ? 30.106 -5.154 45.625 1.00 50.63 119 LEU B N 1
ATOM 2113 C CA . LEU B 1 141 ? 29.652 -5.791 46.853 1.00 49.05 119 LEU B CA 1
ATOM 2114 C C . LEU B 1 141 ? 28.527 -6.796 46.572 1.00 48.81 119 LEU B C 1
ATOM 2115 O O . LEU B 1 141 ? 28.516 -7.900 47.126 1.00 48.04 119 LEU B O 1
ATOM 2120 N N . ARG B 1 142 ? 27.581 -6.391 45.723 1.00 48.29 120 ARG B N 1
ATOM 2121 C CA . ARG B 1 142 ? 26.449 -7.238 45.357 1.00 48.42 120 ARG B CA 1
ATOM 2122 C C . ARG B 1 142 ? 26.924 -8.572 44.762 1.00 47.27 120 ARG B C 1
ATOM 2123 O O . ARG B 1 142 ? 26.418 -9.627 45.152 1.00 46.91 120 ARG B O 1
ATOM 2131 N N . THR B 1 143 ? 27.898 -8.515 43.851 1.00 46.25 121 THR B N 1
ATOM 2132 C CA . THR B 1 143 ? 28.460 -9.717 43.230 1.00 46.17 121 THR B CA 1
ATOM 2133 C C . THR B 1 143 ? 29.082 -10.636 44.273 1.00 45.56 121 THR B C 1
ATOM 2134 O O . THR B 1 143 ? 28.840 -11.842 44.261 1.00 45.87 121 THR B O 1
ATOM 2138 N N . THR B 1 144 ? 29.869 -10.046 45.165 1.00 44.47 122 THR B N 1
ATOM 2139 C CA . THR B 1 144 ? 30.617 -10.746 46.200 1.00 44.56 122 THR B CA 1
ATOM 2140 C C . THR B 1 144 ? 29.724 -11.383 47.279 1.00 43.80 122 THR B C 1
ATOM 2141 O O . THR B 1 144 ? 29.938 -12.525 47.682 1.00 44.52 122 THR B O 1
ATOM 2145 N N . LEU B 1 145 ? 28.762 -10.619 47.772 1.00 42.85 123 LEU B N 1
ATOM 2146 C CA . LEU B 1 145 ? 27.797 -11.083 48.783 1.00 41.85 123 LEU B CA 1
ATOM 2147 C C . LEU B 1 145 ? 26.871 -12.154 48.172 1.00 41.35 123 LEU B C 1
ATOM 2148 O O . LEU B 1 145 ? 26.574 -13.172 48.800 1.00 40.40 123 LEU B O 1
ATOM 2153 N N . THR B 1 146 ? 26.432 -11.924 46.929 1.00 41.83 124 THR B N 1
ATOM 2154 C CA . THR B 1 146 ? 25.672 -12.947 46.173 1.00 41.86 124 THR B CA 1
ATOM 2155 C C . THR B 1 146 ? 26.408 -14.284 46.116 1.00 41.98 124 THR B C 1
ATOM 2156 O O . THR B 1 146 ? 25.825 -15.307 46.447 1.00 42.24 124 THR B O 1
ATOM 2160 N N . ARG B 1 147 ? 27.681 -14.274 45.748 1.00 42.41 125 ARG B N 1
ATOM 2161 C CA . ARG B 1 147 ? 28.460 -15.535 45.668 1.00 43.85 125 ARG B CA 1
ATOM 2162 C C . ARG B 1 147 ? 28.510 -16.235 47.019 1.00 43.26 125 ARG B C 1
ATOM 2163 O O . ARG B 1 147 ? 28.193 -17.417 47.129 1.00 43.40 125 ARG B O 1
ATOM 2171 N N . THR B 1 148 ? 28.911 -15.489 48.037 1.00 43.25 126 THR B N 1
ATOM 2172 C CA . THR B 1 148 ? 29.059 -16.017 49.389 1.00 43.45 126 THR B CA 1
ATOM 2173 C C . THR B 1 148 ? 27.769 -16.650 49.906 1.00 43.68 126 THR B C 1
ATOM 2174 O O . THR B 1 148 ? 27.782 -17.783 50.411 1.00 43.57 126 THR B O 1
ATOM 2178 N N . ILE B 1 149 ? 26.662 -15.925 49.764 1.00 43.52 127 ILE B N 1
ATOM 2179 C CA . ILE B 1 149 ? 25.365 -16.409 50.232 1.00 43.71 127 ILE B CA 1
ATOM 2180 C C . ILE B 1 149 ? 24.866 -17.602 49.404 1.00 43.33 127 ILE B C 1
ATOM 2181 O O . ILE B 1 149 ? 24.434 -18.608 49.965 1.00 43.07 127 ILE B O 1
ATOM 2186 N N . SER B 1 150 ? 24.949 -17.492 48.082 1.00 43.20 128 SER B N 1
ATOM 2187 C CA . SER B 1 150 ? 24.595 -18.608 47.170 1.00 43.71 128 SER B CA 1
ATOM 2188 C C . SER B 1 150 ? 25.313 -19.910 47.449 1.00 43.86 128 SER B C 1
ATOM 2189 O O . SER B 1 150 ? 24.696 -20.996 47.470 1.00 43.72 128 SER B O 1
ATOM 2192 N N . GLU B 1 151 ? 26.623 -19.800 47.638 1.00 44.19 129 GLU B N 1
ATOM 2193 C CA . GLU B 1 151 ? 27.456 -20.975 47.822 1.00 45.11 129 GLU B CA 1
ATOM 2194 C C . GLU B 1 151 ? 27.167 -21.609 49.168 1.00 45.14 129 GLU B C 1
ATOM 2195 O O . GLU B 1 151 ? 26.977 -22.823 49.255 1.00 45.58 129 GLU B O 1
ATOM 2201 N N . ASN B 1 152 ? 27.082 -20.786 50.203 1.00 45.04 130 ASN B N 1
ATOM 2202 C CA . ASN B 1 152 ? 26.719 -21.284 51.520 1.00 46.00 130 ASN B CA 1
ATOM 2203 C C . ASN B 1 152 ? 25.337 -21.918 51.513 1.00 45.10 130 ASN B C 1
ATOM 2204 O O . ASN B 1 152 ? 25.152 -22.976 52.091 1.00 45.81 130 ASN B O 1
ATOM 2209 N N . LEU B 1 153 ? 24.379 -21.294 50.841 1.00 44.03 131 LEU B N 1
ATOM 2210 C CA . LEU B 1 153 ? 23.045 -21.888 50.699 1.00 43.80 131 LEU B CA 1
ATOM 2211 C C . LEU B 1 153 ? 23.078 -23.211 49.919 1.00 44.34 131 LEU B C 1
ATOM 2212 O O . LEU B 1 153 ? 22.402 -24.167 50.299 1.00 44.26 131 LEU B O 1
ATOM 2217 N N . LYS B 1 154 ? 23.843 -23.254 48.829 1.00 44.62 132 LYS B N 1
ATOM 2218 C CA . LYS B 1 154 ? 24.057 -24.499 48.072 1.00 45.57 132 LYS B CA 1
ATOM 2219 C C . LYS B 1 154 ? 24.610 -25.643 48.949 1.00 44.78 132 LYS B C 1
ATOM 2220 O O . LYS B 1 154 ? 24.117 -26.772 48.898 1.00 44.15 132 LYS B O 1
ATOM 2226 N N . ARG B 1 155 ? 25.618 -25.338 49.757 1.00 44.80 133 ARG B N 1
ATOM 2227 C CA . ARG B 1 155 ? 26.160 -26.304 50.718 1.00 45.90 133 ARG B CA 1
ATOM 2228 C C . ARG B 1 155 ? 25.126 -26.820 51.701 1.00 45.09 133 ARG B C 1
ATOM 2229 O O . ARG B 1 155 ? 25.092 -28.013 51.966 1.00 45.14 133 ARG B O 1
ATOM 2237 N N . ASP B 1 156 ? 24.293 -25.934 52.257 1.00 44.71 134 ASP B N 1
ATOM 2238 C CA . ASP B 1 156 ? 23.226 -26.372 53.170 1.00 44.56 134 ASP B CA 1
ATOM 2239 C C . ASP B 1 156 ? 22.191 -27.249 52.487 1.00 43.04 134 ASP B C 1
ATOM 2240 O O . ASP B 1 156 ? 21.680 -28.177 53.092 1.00 42.24 134 ASP B O 1
ATOM 2245 N N . ILE B 1 157 ? 21.866 -26.942 51.231 1.00 41.93 135 ILE B N 1
ATOM 2246 C CA . ILE B 1 157 ? 20.946 -27.788 50.481 1.00 41.02 135 ILE B CA 1
ATOM 2247 C C . ILE B 1 157 ? 21.607 -29.161 50.300 1.00 41.42 135 ILE B C 1
ATOM 2248 O O . ILE B 1 157 ? 20.999 -30.188 50.609 1.00 41.29 135 ILE B O 1
ATOM 2253 N N . GLY B 1 158 ? 22.870 -29.159 49.873 1.00 41.76 136 GLY B N 1
ATOM 2254 C CA . GLY B 1 158 ? 23.662 -30.394 49.726 1.00 42.26 136 GLY B CA 1
ATOM 2255 C C . GLY B 1 158 ? 23.783 -31.227 50.989 1.00 42.86 136 GLY B C 1
ATOM 2256 O O . GLY B 1 158 ? 23.577 -32.446 50.954 1.00 42.10 136 GLY B O 1
ATOM 2257 N N . PHE B 1 159 ? 24.114 -30.565 52.102 1.00 43.78 137 PHE B N 1
ATOM 2258 C CA . PHE B 1 159 ? 24.159 -31.194 53.426 1.00 44.85 137 PHE B CA 1
ATOM 2259 C C . PHE B 1 159 ? 22.823 -31.863 53.810 1.00 45.01 137 PHE B C 1
ATOM 2260 O O . PHE B 1 159 ? 22.797 -33.027 54.182 1.00 45.52 137 PHE B O 1
ATOM 2268 N N . HIS B 1 160 ? 21.725 -31.129 53.710 1.00 45.14 138 HIS B N 1
ATOM 2269 C CA . HIS B 1 160 ? 20.405 -31.677 54.007 1.00 45.92 138 HIS B CA 1
ATOM 2270 C C . HIS B 1 160 ? 20.038 -32.893 53.140 1.00 46.67 138 HIS B C 1
ATOM 2271 O O . HIS B 1 160 ? 19.550 -33.903 53.646 1.00 46.33 138 HIS B O 1
ATOM 2278 N N . LEU B 1 161 ? 20.264 -32.788 51.836 1.00 47.81 139 LEU B N 1
ATOM 2279 C CA . LEU B 1 161 ? 19.945 -33.887 50.943 1.00 49.40 139 LEU B CA 1
ATOM 2280 C C . LEU B 1 161 ? 20.782 -35.131 51.277 1.00 50.61 139 LEU B C 1
ATOM 2281 O O . LEU B 1 161 ? 20.258 -36.237 51.278 1.00 51.18 139 LEU B O 1
ATOM 2286 N N . ASP B 1 162 ? 22.056 -34.922 51.613 1.00 51.78 140 ASP B N 1
ATOM 2287 C CA . ASP B 1 162 ? 22.959 -35.981 52.049 1.00 53.15 140 ASP B CA 1
ATOM 2288 C C . ASP B 1 162 ? 22.671 -36.539 53.454 1.00 53.84 140 ASP B C 1
ATOM 2289 O O . ASP B 1 162 ? 22.996 -37.690 53.733 1.00 54.36 140 ASP B O 1
ATOM 2294 N N . SER B 1 163 ? 22.066 -35.735 54.323 1.00 53.91 141 SER B N 1
ATOM 2295 C CA . SER B 1 163 ? 21.898 -36.088 55.734 1.00 54.02 141 SER B CA 1
ATOM 2296 C C . SER B 1 163 ? 20.898 -37.206 56.029 1.00 53.99 141 SER B C 1
ATOM 2297 O O . SER B 1 163 ? 20.907 -37.773 57.131 1.00 54.28 141 SER B O 1
ATOM 2300 N N . GLY B 1 164 ? 20.013 -37.500 55.081 1.00 53.83 142 GLY B N 1
ATOM 2301 C CA . GLY B 1 164 ? 18.948 -38.472 55.323 1.00 53.51 142 GLY B CA 1
ATOM 2302 C C . GLY B 1 164 ? 17.760 -37.896 56.079 1.00 53.83 142 GLY B C 1
ATOM 2303 O O . GLY B 1 164 ? 16.834 -38.636 56.446 1.00 53.84 142 GLY B O 1
ATOM 2304 N N . LEU B 1 165 ? 17.769 -36.580 56.319 1.00 53.39 143 LEU B N 1
ATOM 2305 C CA . LEU B 1 165 ? 16.602 -35.915 56.899 1.00 53.06 143 LEU B CA 1
ATOM 2306 C C . LEU B 1 165 ? 15.494 -35.928 55.855 1.00 52.08 143 LEU B C 1
ATOM 2307 O O . LEU B 1 165 ? 15.778 -35.977 54.666 1.00 51.96 143 LEU B O 1
ATOM 2312 N N . PRO B 1 166 ? 14.222 -35.925 56.287 1.00 51.36 144 PRO B N 1
ATOM 2313 C CA . PRO B 1 166 ? 13.201 -35.768 55.250 1.00 50.66 144 PRO B CA 1
ATOM 2314 C C . PRO B 1 166 ? 13.246 -34.332 54.722 1.00 50.04 144 PRO B C 1
ATOM 2315 O O . PRO B 1 166 ? 13.766 -33.450 55.408 1.00 49.81 144 PRO B O 1
ATOM 2319 N N . GLY B 1 167 ? 12.735 -34.114 53.512 1.00 49.41 145 GLY B N 1
ATOM 2320 C CA . GLY B 1 167 ? 12.690 -32.785 52.925 1.00 48.71 145 GLY B CA 1
ATOM 2321 C C . GLY B 1 167 ? 13.371 -32.659 51.576 1.00 48.64 145 GLY B C 1
ATOM 2322 O O . GLY B 1 167 ? 14.179 -33.501 51.200 1.00 48.86 145 GLY B O 1
ATOM 2323 N N . ASP B 1 168 ? 13.042 -31.587 50.858 1.00 48.14 146 ASP B N 1
ATOM 2324 C CA . ASP B 1 168 ? 13.537 -31.333 49.513 1.00 47.51 146 ASP B CA 1
ATOM 2325 C C . ASP B 1 168 ? 14.282 -29.980 49.486 1.00 46.97 146 ASP B C 1
ATOM 2326 O O . ASP B 1 168 ? 14.753 -29.522 50.528 1.00 47.30 146 ASP B O 1
ATOM 2331 N N . ARG B 1 169 ? 14.418 -29.354 48.317 1.00 45.93 147 ARG B N 1
ATOM 2332 C CA . ARG B 1 169 ? 15.047 -28.030 48.223 1.00 45.03 147 ARG B CA 1
ATOM 2333 C C . ARG B 1 169 ? 14.217 -26.959 48.920 1.00 44.66 147 ARG B C 1
ATOM 2334 O O . ARG B 1 169 ? 14.776 -26.107 49.620 1.00 44.39 147 ARG B O 1
ATOM 2342 N N . SER B 1 170 ? 12.893 -27.008 48.708 1.00 43.76 148 SER B N 1
ATOM 2343 C CA . SER B 1 170 ? 11.928 -26.099 49.352 1.00 42.89 148 SER B CA 1
ATOM 2344 C C . SER B 1 170 ? 12.073 -26.096 50.864 1.00 42.10 148 SER B C 1
ATOM 2345 O O . SER B 1 170 ? 12.015 -25.033 51.474 1.00 42.24 148 SER B O 1
ATOM 2348 N N . THR B 1 171 ? 12.268 -27.280 51.451 1.00 40.94 149 THR B N 1
ATOM 2349 C CA . THR B 1 171 ? 12.525 -27.440 52.889 1.00 40.51 149 THR B CA 1
ATOM 2350 C C . THR B 1 171 ? 13.640 -26.496 53.350 1.00 40.00 149 THR B C 1
ATOM 2351 O O . THR B 1 171 ? 13.468 -25.718 54.278 1.00 39.24 149 THR B O 1
ATOM 2355 N N . VAL B 1 172 ? 14.788 -26.588 52.689 1.00 39.93 150 VAL B N 1
ATOM 2356 C CA . VAL B 1 172 ? 15.965 -25.822 53.080 1.00 39.83 150 VAL B CA 1
ATOM 2357 C C . VAL B 1 172 ? 15.815 -24.341 52.745 1.00 40.15 150 VAL B C 1
ATOM 2358 O O . VAL B 1 172 ? 16.264 -23.495 53.517 1.00 40.03 150 VAL B O 1
ATOM 2362 N N . LEU B 1 173 ? 15.198 -24.046 51.598 1.00 40.30 151 LEU B N 1
ATOM 2363 C CA . LEU B 1 173 ? 14.924 -22.675 51.177 1.00 41.25 151 LEU B CA 1
ATOM 2364 C C . LEU B 1 173 ? 13.967 -21.983 52.154 1.00 42.12 151 LEU B C 1
ATOM 2365 O O . LEU B 1 173 ? 14.181 -20.850 52.537 1.00 41.20 151 LEU B O 1
ATOM 2378 N N . LEU B 1 175 ? 13.239 -22.899 55.368 1.00 42.90 153 LEU B N 1
ATOM 2379 C CA . LEU B 1 175 ? 13.956 -22.782 56.638 1.00 41.73 153 LEU B CA 1
ATOM 2380 C C . LEU B 1 175 ? 14.982 -21.636 56.610 1.00 40.68 153 LEU B C 1
ATOM 2381 O O . LEU B 1 175 ? 15.066 -20.858 57.558 1.00 40.22 153 LEU B O 1
ATOM 2386 N N . TYR B 1 176 ? 15.755 -21.554 55.525 1.00 39.47 154 TYR B N 1
ATOM 2387 C CA . TYR B 1 176 ? 16.712 -20.456 55.296 1.00 38.74 154 TYR B CA 1
ATOM 2388 C C . TYR B 1 176 ? 16.035 -19.073 55.409 1.00 38.09 154 TYR B C 1
ATOM 2389 O O . TYR B 1 176 ? 16.538 -18.173 56.106 1.00 38.08 154 TYR B O 1
ATOM 2398 N N . LEU B 1 177 ? 14.909 -18.921 54.708 1.00 36.88 155 LEU B N 1
ATOM 2399 C CA . LEU B 1 177 ? 14.143 -17.678 54.689 1.00 37.07 155 LEU B CA 1
ATOM 2400 C C . LEU B 1 177 ? 13.461 -17.352 56.032 1.00 36.74 155 LEU B C 1
ATOM 2401 O O . LEU B 1 177 ? 13.657 -16.280 56.558 1.00 36.35 155 LEU B O 1
ATOM 2406 N N . ALA B 1 178 ? 12.689 -18.285 56.589 1.00 37.26 156 ALA B N 1
ATOM 2407 C CA . ALA B 1 178 ? 12.041 -18.046 57.876 1.00 37.97 156 ALA B CA 1
ATOM 2408 C C . ALA B 1 178 ? 13.046 -17.725 58.977 1.00 38.37 156 ALA B C 1
ATOM 2409 O O . ALA B 1 178 ? 12.860 -16.763 59.725 1.00 38.18 156 ALA B O 1
ATOM 2419 N N . ASN B 1 180 ? 16.160 -16.529 58.603 1.00 39.10 158 ASN B N 1
ATOM 2420 C CA . ASN B 1 180 ? 16.759 -15.226 58.357 1.00 39.34 158 ASN B CA 1
ATOM 2421 C C . ASN B 1 180 ? 15.892 -14.101 58.905 1.00 38.47 158 ASN B C 1
ATOM 2422 O O . ASN B 1 180 ? 16.402 -13.206 59.562 1.00 38.30 158 ASN B O 1
ATOM 2427 N N . ALA B 1 181 ? 14.593 -14.139 58.597 1.00 37.43 159 ALA B N 1
ATOM 2428 C CA . ALA B 1 181 ? 13.654 -13.098 59.017 1.00 37.05 159 ALA B CA 1
ATOM 2429 C C . ALA B 1 181 ? 13.425 -13.111 60.526 1.00 36.88 159 ALA B C 1
ATOM 2430 O O . ALA B 1 181 ? 13.270 -12.067 61.137 1.00 36.48 159 ALA B O 1
ATOM 2432 N N . LEU B 1 182 ? 13.381 -14.306 61.114 1.00 37.29 160 LEU B N 1
ATOM 2433 C CA . LEU B 1 182 ? 13.251 -14.461 62.565 1.00 37.16 160 LEU B CA 1
ATOM 2434 C C . LEU B 1 182 ? 14.401 -13.778 63.315 1.00 36.82 160 LEU B C 1
ATOM 2435 O O . LEU B 1 182 ? 14.185 -13.011 64.252 1.00 36.43 160 LEU B O 1
ATOM 2440 N N . ILE B 1 183 ? 15.620 -14.062 62.884 1.00 37.07 161 ILE B N 1
ATOM 2441 C CA . ILE B 1 183 ? 16.825 -13.408 63.399 1.00 37.88 161 ILE B CA 1
ATOM 2442 C C . ILE B 1 183 ? 16.787 -11.871 63.258 1.00 38.47 161 ILE B C 1
ATOM 2443 O O . ILE B 1 183 ? 17.009 -11.140 64.226 1.00 38.68 161 ILE B O 1
ATOM 2448 N N . VAL B 1 184 ? 16.459 -11.381 62.066 1.00 38.43 162 VAL B N 1
ATOM 2449 C CA . VAL B 1 184 ? 16.372 -9.942 61.827 1.00 38.47 162 VAL B CA 1
ATOM 2450 C C . VAL B 1 184 ? 15.297 -9.257 62.699 1.00 38.44 162 VAL B C 1
ATOM 2451 O O . VAL B 1 184 ? 15.509 -8.160 63.203 1.00 38.17 162 VAL B O 1
ATOM 2455 N N . GLU B 1 185 ? 14.138 -9.881 62.832 1.00 37.57 163 GLU B N 1
ATOM 2456 C CA . GLU B 1 185 ? 13.080 -9.299 63.616 1.00 38.60 163 GLU B CA 1
ATOM 2457 C C . GLU B 1 185 ? 13.523 -9.165 65.076 1.00 38.83 163 GLU B C 1
ATOM 2458 O O . GLU B 1 185 ? 13.382 -8.097 65.680 1.00 38.06 163 GLU B O 1
ATOM 2464 N N . HIS B 1 186 ? 14.072 -10.247 65.626 1.00 38.70 164 HIS B N 1
ATOM 2465 C CA . HIS B 1 186 ? 14.550 -10.228 66.980 1.00 40.00 164 HIS B CA 1
ATOM 2466 C C . HIS B 1 186 ? 15.600 -9.151 67.191 1.00 39.90 164 HIS B C 1
ATOM 2467 O O . HIS B 1 186 ? 15.556 -8.420 68.175 1.00 40.40 164 HIS B O 1
ATOM 2474 N N . LEU B 1 187 ? 16.550 -9.042 66.272 1.00 39.91 165 LEU B N 1
ATOM 2475 C CA . LEU B 1 187 ? 17.614 -8.076 66.461 1.00 39.80 165 LEU B CA 1
ATOM 2476 C C . LEU B 1 187 ? 17.161 -6.641 66.291 1.00 39.60 165 LEU B C 1
ATOM 2477 O O . LEU B 1 187 ? 17.761 -5.747 66.867 1.00 39.52 165 LEU B O 1
ATOM 2482 N N . THR B 1 188 ? 16.119 -6.409 65.497 1.00 39.07 166 THR B N 1
ATOM 2483 C CA . THR B 1 188 ? 15.750 -5.033 65.186 1.00 38.83 166 THR B CA 1
ATOM 2484 C C . THR B 1 188 ? 14.528 -4.593 65.963 1.00 39.55 166 THR B C 1
ATOM 2485 O O . THR B 1 188 ? 14.566 -3.569 66.638 1.00 40.72 166 THR B O 1
ATOM 2489 N N . LEU B 1 189 ? 13.462 -5.376 65.896 1.00 38.84 167 LEU B N 1
ATOM 2490 C CA . LEU B 1 189 ? 12.253 -5.060 66.628 1.00 38.77 167 LEU B CA 1
ATOM 2491 C C . LEU B 1 189 ? 11.871 -6.224 67.536 1.00 38.88 167 LEU B C 1
ATOM 2492 O O . LEU B 1 189 ? 10.876 -6.877 67.277 1.00 39.03 167 LEU B O 1
ATOM 2497 N N . PRO B 1 190 ? 12.658 -6.478 68.605 1.00 38.77 168 PRO B N 1
ATOM 2498 C CA . PRO B 1 190 ? 12.380 -7.584 69.515 1.00 38.83 168 PRO B CA 1
ATOM 2499 C C . PRO B 1 190 ? 10.957 -7.590 70.028 1.00 38.83 168 PRO B C 1
ATOM 2500 O O . PRO B 1 190 ? 10.409 -8.652 70.270 1.00 38.47 168 PRO B O 1
ATOM 2504 N N . GLY B 1 191 ? 10.360 -6.411 70.193 1.00 39.42 169 GLY B N 1
ATOM 2505 C CA . GLY B 1 191 ? 8.981 -6.303 70.683 1.00 39.39 169 GLY B CA 1
ATOM 2506 C C . GLY B 1 191 ? 7.925 -6.979 69.813 1.00 40.20 169 GLY B C 1
ATOM 2507 O O . GLY B 1 191 ? 6.816 -7.264 70.290 1.00 40.84 169 GLY B O 1
ATOM 2508 N N . VAL B 1 192 ? 8.253 -7.256 68.549 1.00 39.50 170 VAL B N 1
ATOM 2509 C CA . VAL B 1 192 ? 7.271 -7.824 67.631 1.00 39.92 170 VAL B CA 1
ATOM 2510 C C . VAL B 1 192 ? 6.966 -9.283 67.999 1.00 40.42 170 VAL B C 1
ATOM 2511 O O . VAL B 1 192 ? 5.843 -9.747 67.857 1.00 41.13 170 VAL B O 1
ATOM 2515 N N . LEU B 1 193 ? 7.987 -9.974 68.489 1.00 40.68 171 LEU B N 1
ATOM 2516 C CA . LEU B 1 193 ? 7.946 -11.377 68.775 1.00 41.03 171 LEU B CA 1
ATOM 2517 C C . LEU B 1 193 ? 7.787 -11.638 70.251 1.00 41.25 171 LEU B C 1
ATOM 2518 O O . LEU B 1 193 ? 7.874 -12.779 70.687 1.00 41.45 171 LEU B O 1
ATOM 2523 N N . GLU B 1 194 ? 7.588 -10.579 71.016 1.00 41.70 172 GLU B N 1
ATOM 2524 C CA . GLU B 1 194 ? 7.507 -10.664 72.461 1.00 42.63 172 GLU B CA 1
ATOM 2525 C C . GLU B 1 194 ? 6.452 -11.668 72.990 1.00 42.64 172 GLU B C 1
ATOM 2526 O O . GLU B 1 194 ? 6.723 -12.413 73.922 1.00 43.02 172 GLU B O 1
ATOM 2532 N N . GLY B 1 195 ? 5.259 -11.682 72.406 1.00 42.38 173 GLY B N 1
ATOM 2533 C CA . GLY B 1 195 ? 4.241 -12.654 72.798 1.00 41.99 173 GLY B CA 1
ATOM 2534 C C . GLY B 1 195 ? 4.340 -13.956 72.023 1.00 41.61 173 GLY B C 1
ATOM 2535 O O . GLY B 1 195 ? 3.467 -14.802 72.120 1.00 41.65 173 GLY B O 1
ATOM 2536 N N . VAL B 1 196 ? 5.414 -14.108 71.253 1.00 41.93 174 VAL B N 1
ATOM 2537 C CA . VAL B 1 196 ? 5.663 -15.323 70.472 1.00 41.44 174 VAL B CA 1
ATOM 2538 C C . VAL B 1 196 ? 6.547 -16.308 71.214 1.00 41.77 174 VAL B C 1
ATOM 2539 O O . VAL B 1 196 ? 7.603 -15.956 71.746 1.00 42.04 174 VAL B O 1
ATOM 2543 N N . ASP B 1 197 ? 6.065 -17.544 71.254 1.00 42.54 175 ASP B N 1
ATOM 2544 C CA . ASP B 1 197 ? 6.781 -18.707 71.757 1.00 43.13 175 ASP B CA 1
ATOM 2545 C C . ASP B 1 197 ? 7.762 -19.200 70.676 1.00 43.56 175 ASP B C 1
ATOM 2546 O O . ASP B 1 197 ? 7.437 -20.117 69.903 1.00 43.02 175 ASP B O 1
ATOM 2551 N N . THR B 1 198 ? 8.953 -18.595 70.638 1.00 43.88 176 THR B N 1
ATOM 2552 C CA . THR B 1 198 ? 9.913 -18.797 69.548 1.00 45.04 176 THR B CA 1
ATOM 2553 C C . THR B 1 198 ? 10.533 -20.207 69.459 1.00 45.64 176 THR B C 1
ATOM 2554 O O . THR B 1 198 ? 10.943 -20.644 68.385 1.00 45.56 176 THR B O 1
ATOM 2558 N N . GLU B 1 199 ? 10.592 -20.907 70.583 1.00 46.40 177 GLU B N 1
ATOM 2559 C CA . GLU B 1 199 ? 11.034 -22.308 70.636 1.00 47.27 177 GLU B CA 1
ATOM 2560 C C . GLU B 1 199 ? 10.020 -23.221 69.925 1.00 46.02 177 GLU B C 1
ATOM 2561 O O . GLU B 1 199 ? 10.393 -24.072 69.118 1.00 45.86 177 GLU B O 1
ATOM 2567 N N . ARG B 1 200 ? 8.740 -23.049 70.255 1.00 45.16 178 ARG B N 1
ATOM 2568 C CA . ARG B 1 200 ? 7.655 -23.787 69.597 1.00 44.74 178 ARG B CA 1
ATOM 2569 C C . ARG B 1 200 ? 7.534 -23.414 68.120 1.00 43.20 178 ARG B C 1
ATOM 2570 O O . ARG B 1 200 ? 7.245 -24.277 67.282 1.00 43.45 178 ARG B O 1
ATOM 2578 N N . LEU B 1 201 ? 7.749 -22.133 67.813 1.00 41.10 179 LEU B N 1
ATOM 2579 C CA . LEU B 1 201 ? 7.608 -21.652 66.472 1.00 39.20 179 LEU B CA 1
ATOM 2580 C C . LEU B 1 201 ? 8.665 -22.365 65.620 1.00 38.61 179 LEU B C 1
ATOM 2581 O O . LEU B 1 201 ? 8.347 -22.920 64.567 1.00 37.49 179 LEU B O 1
ATOM 2586 N N . VAL B 1 202 ? 9.900 -22.392 66.116 1.00 38.36 180 VAL B N 1
ATOM 2587 C CA . VAL B 1 202 ? 11.030 -23.003 65.383 1.00 37.93 180 VAL B CA 1
ATOM 2588 C C . VAL B 1 202 ? 10.840 -24.512 65.175 1.00 37.67 180 VAL B C 1
ATOM 2589 O O . VAL B 1 202 ? 11.129 -25.032 64.098 1.00 36.93 180 VAL B O 1
ATOM 2593 N N . ALA B 1 203 ? 10.329 -25.185 66.207 1.00 37.74 181 ALA B N 1
ATOM 2594 C CA . ALA B 1 203 ? 9.906 -26.587 66.120 1.00 37.99 181 ALA B CA 1
ATOM 2595 C C . ALA B 1 203 ? 8.806 -26.790 65.086 1.00 38.21 181 ALA B C 1
ATOM 2596 O O . ALA B 1 203 ? 8.869 -27.729 64.309 1.00 38.08 181 ALA B O 1
ATOM 2598 N N . ASP B 1 204 ? 7.811 -25.907 65.078 1.00 39.44 182 ASP B N 1
ATOM 2599 C CA . ASP B 1 204 ? 6.721 -25.968 64.105 1.00 41.12 182 ASP B CA 1
ATOM 2600 C C . ASP B 1 204 ? 7.217 -25.742 62.666 1.00 42.14 182 ASP B C 1
ATOM 2601 O O . ASP B 1 204 ? 6.763 -26.404 61.720 1.00 42.96 182 ASP B O 1
ATOM 2606 N N . LEU B 1 205 ? 8.165 -24.820 62.524 1.00 42.40 183 LEU B N 1
ATOM 2607 C CA . LEU B 1 205 ? 8.765 -24.447 61.245 1.00 43.11 183 LEU B CA 1
ATOM 2608 C C . LEU B 1 205 ? 9.569 -25.585 60.602 1.00 42.75 183 LEU B C 1
ATOM 2609 O O . LEU B 1 205 ? 9.437 -25.866 59.412 1.00 42.47 183 LEU B O 1
ATOM 2614 N N . VAL B 1 206 ? 10.419 -26.216 61.394 1.00 42.62 184 VAL B N 1
ATOM 2615 C CA . VAL B 1 206 ? 11.211 -27.327 60.920 1.00 42.76 184 VAL B CA 1
ATOM 2616 C C . VAL B 1 206 ? 10.300 -28.527 60.593 1.00 42.95 184 VAL B C 1
ATOM 2617 O O . VAL B 1 206 ? 10.408 -29.110 59.516 1.00 42.54 184 VAL B O 1
ATOM 2621 N N . THR B 1 207 ? 9.383 -28.851 61.505 1.00 43.08 185 THR B N 1
ATOM 2622 C CA . THR B 1 207 ? 8.450 -29.975 61.334 1.00 43.51 185 THR B CA 1
ATOM 2623 C C . THR B 1 207 ? 7.583 -29.854 60.084 1.00 43.79 185 THR B C 1
ATOM 2624 O O . THR B 1 207 ? 7.364 -30.840 59.393 1.00 44.28 185 THR B O 1
ATOM 2628 N N . ARG B 1 208 ? 7.111 -28.645 59.777 1.00 44.27 186 ARG B N 1
ATOM 2629 C CA . ARG B 1 208 ? 6.281 -28.433 58.578 1.00 43.59 186 ARG B CA 1
ATOM 2630 C C . ARG B 1 208 ? 7.114 -28.391 57.302 1.00 43.48 186 ARG B C 1
ATOM 2631 O O . ARG B 1 208 ? 6.678 -28.859 56.248 1.00 43.50 186 ARG B O 1
ATOM 2639 N N . ALA B 1 209 ? 8.318 -27.847 57.409 1.00 43.62 187 ALA B N 1
ATOM 2640 C CA . ALA B 1 209 ? 9.169 -27.621 56.251 1.00 44.08 187 ALA B CA 1
ATOM 2641 C C . ALA B 1 209 ? 9.664 -28.924 55.628 1.00 44.66 187 ALA B C 1
ATOM 2642 O O . ALA B 1 209 ? 9.808 -29.010 54.406 1.00 44.27 187 ALA B O 1
ATOM 2644 N N . VAL B 1 210 ? 9.931 -29.921 56.471 1.00 45.84 188 VAL B N 1
ATOM 2645 C CA . VAL B 1 210 ? 10.469 -31.213 56.026 1.00 47.20 188 VAL B CA 1
ATOM 2646 C C . VAL B 1 210 ? 9.412 -32.071 55.341 1.00 48.24 188 VAL B C 1
ATOM 2647 O O . VAL B 1 210 ? 9.743 -33.012 54.648 1.00 48.72 188 VAL B O 1
ATOM 2651 N N . ALA B 1 211 ? 8.143 -31.732 55.532 1.00 50.10 189 ALA B N 1
ATOM 2652 C CA . ALA B 1 211 ? 7.057 -32.437 54.873 1.00 52.01 189 ALA B CA 1
ATOM 2653 C C . ALA B 1 211 ? 7.092 -32.101 53.389 1.00 53.55 189 ALA B C 1
ATOM 2654 O O . ALA B 1 211 ? 7.522 -31.017 53.003 1.00 53.90 189 ALA B O 1
ATOM 2656 N N . THR B 1 212 ? 6.653 -33.039 52.556 1.00 55.45 190 THR B N 1
ATOM 2657 C CA . THR B 1 212 ? 6.771 -32.889 51.111 1.00 57.15 190 THR B CA 1
ATOM 2658 C C . THR B 1 212 ? 5.461 -33.173 50.375 1.00 59.11 190 THR B C 1
ATOM 2659 O O . THR B 1 212 ? 5.430 -34.031 49.495 1.00 59.64 190 THR B O 1
ATOM 2663 N N . PRO B 1 213 ? 4.377 -32.445 50.708 1.00 60.96 191 PRO B N 1
ATOM 2664 C CA . PRO B 1 213 ? 3.129 -32.727 49.983 1.00 62.45 191 PRO B CA 1
ATOM 2665 C C . PRO B 1 213 ? 3.182 -32.136 48.575 1.00 64.13 191 PRO B C 1
ATOM 2666 O O . PRO B 1 213 ? 4.067 -31.327 48.289 1.00 64.55 191 PRO B O 1
ATOM 2670 N N . ASP B 1 214 ? 2.262 -32.544 47.704 1.00 65.94 192 ASP B N 1
ATOM 2671 C CA . ASP B 1 214 ? 2.138 -31.931 46.381 1.00 67.42 192 ASP B CA 1
ATOM 2672 C C . ASP B 1 214 ? 1.356 -30.630 46.525 1.00 68.20 192 ASP B C 1
ATOM 2673 O O . ASP B 1 214 ? 0.252 -30.623 47.088 1.00 68.48 192 ASP B O 1
ATOM 2678 N N . ALA B 1 215 ? 1.943 -29.538 46.031 1.00 68.83 193 ALA B N 1
ATOM 2679 C CA . ALA B 1 215 ? 1.395 -28.192 46.215 1.00 69.50 193 ALA B CA 1
ATOM 2680 C C . ALA B 1 215 ? 0.364 -27.837 45.144 1.00 69.93 193 ALA B C 1
ATOM 2681 O O . ALA B 1 215 ? -0.457 -26.922 45.322 1.00 70.02 193 ALA B O 1
ATOM 2684 N N . GLN C 1 25 ? -51.317 -11.380 80.151 1.00 102.52 3 GLN C N 1
ATOM 2685 C CA . GLN C 1 25 ? -51.269 -9.920 79.855 1.00 102.71 3 GLN C CA 1
ATOM 2686 C C . GLN C 1 25 ? -50.427 -9.165 80.871 1.00 102.73 3 GLN C C 1
ATOM 2687 O O . GLN C 1 25 ? -50.174 -7.964 80.710 1.00 102.82 3 GLN C O 1
ATOM 2693 N N . ASN C 1 26 ? -49.991 -9.877 81.908 1.00 102.60 4 ASN C N 1
ATOM 2694 C CA . ASN C 1 26 ? -49.212 -9.277 82.989 1.00 102.41 4 ASN C CA 1
ATOM 2695 C C . ASN C 1 26 ? -47.907 -9.994 83.365 1.00 102.15 4 ASN C C 1
ATOM 2696 O O . ASN C 1 26 ? -46.934 -9.321 83.700 1.00 102.13 4 ASN C O 1
ATOM 2701 N N . PRO C 1 27 ? -47.878 -11.349 83.324 1.00 101.92 5 PRO C N 1
ATOM 2702 C CA . PRO C 1 27 ? -46.583 -12.011 83.535 1.00 101.65 5 PRO C CA 1
ATOM 2703 C C . PRO C 1 27 ? -45.696 -11.990 82.287 1.00 101.36 5 PRO C C 1
ATOM 2704 O O . PRO C 1 27 ? -44.476 -12.147 82.397 1.00 101.43 5 PRO C O 1
ATOM 2708 N N . GLU C 1 28 ? -46.308 -11.787 81.119 1.00 100.90 6 GLU C N 1
ATOM 2709 C CA . GLU C 1 28 ? -45.583 -11.773 79.848 1.00 100.32 6 GLU C CA 1
ATOM 2710 C C . GLU C 1 28 ? -45.302 -10.356 79.347 1.00 99.90 6 GLU C C 1
ATOM 2711 O O . GLU C 1 28 ? -44.225 -10.102 78.800 1.00 99.99 6 GLU C O 1
ATOM 2717 N N . ARG C 1 29 ? -46.255 -9.438 79.539 1.00 99.26 7 ARG C N 1
ATOM 2718 C CA . ARG C 1 29 ? -46.093 -8.051 79.071 1.00 98.59 7 ARG C CA 1
ATOM 2719 C C . ARG C 1 29 ? -45.190 -7.230 79.996 1.00 97.86 7 ARG C C 1
ATOM 2720 O O . ARG C 1 29 ? -44.701 -6.153 79.623 1.00 97.74 7 ARG C O 1
ATOM 2728 N N . ARG C 1 30 ? -44.988 -7.748 81.206 1.00 96.78 8 ARG C N 1
ATOM 2729 C CA . ARG C 1 30 ? -43.995 -7.232 82.134 1.00 95.73 8 ARG C CA 1
ATOM 2730 C C . ARG C 1 30 ? -42.625 -7.715 81.669 1.00 94.68 8 ARG C C 1
ATOM 2731 O O . ARG C 1 30 ? -41.718 -6.912 81.448 1.00 94.51 8 ARG C O 1
ATOM 2739 N N . ALA C 1 31 ? -42.505 -9.035 81.506 1.00 93.20 9 ALA C N 1
ATOM 2740 C CA . ALA C 1 31 ? -41.283 -9.693 81.039 1.00 91.66 9 ALA C CA 1
ATOM 2741 C C . ALA C 1 31 ? -40.849 -9.244 79.633 1.00 90.54 9 ALA C C 1
ATOM 2742 O O . ALA C 1 31 ? -39.837 -9.715 79.112 1.00 90.42 9 ALA C O 1
ATOM 2744 N N . ALA C 1 32 ? -41.616 -8.332 79.039 1.00 88.89 10 ALA C N 1
ATOM 2745 C CA . ALA C 1 32 ? -41.269 -7.718 77.767 1.00 87.32 10 ALA C CA 1
ATOM 2746 C C . ALA C 1 32 ? -40.867 -6.255 77.978 1.00 86.36 10 ALA C C 1
ATOM 2747 O O . ALA C 1 32 ? -40.311 -5.612 77.075 1.00 86.44 10 ALA C O 1
ATOM 2749 N N . LEU C 1 33 ? -41.171 -5.725 79.163 1.00 84.63 11 LEU C N 1
ATOM 2750 C CA . LEU C 1 33 ? -40.669 -4.413 79.575 1.00 82.84 11 LEU C CA 1
ATOM 2751 C C . LEU C 1 33 ? -39.260 -4.598 80.127 1.00 81.49 11 LEU C C 1
ATOM 2752 O O . LEU C 1 33 ? -38.432 -3.691 80.069 1.00 80.88 11 LEU C O 1
ATOM 2757 N N . VAL C 1 34 ? -39.019 -5.788 80.672 1.00 79.87 12 VAL C N 1
ATOM 2758 C CA . VAL C 1 34 ? -37.711 -6.210 81.128 1.00 78.74 12 VAL C CA 1
ATOM 2759 C C . VAL C 1 34 ? -36.716 -6.162 79.968 1.00 77.83 12 VAL C C 1
ATOM 2760 O O . VAL C 1 34 ? -35.636 -5.581 80.089 1.00 77.82 12 VAL C O 1
ATOM 2764 N N . ASN C 1 35 ? -37.094 -6.765 78.844 1.00 76.36 13 ASN C N 1
ATOM 2765 C CA . ASN C 1 35 ? -36.227 -6.819 77.681 1.00 74.86 13 ASN C CA 1
ATOM 2766 C C . ASN C 1 35 ? -35.979 -5.437 77.101 1.00 73.78 13 ASN C C 1
ATOM 2767 O O . ASN C 1 35 ? -34.895 -5.163 76.584 1.00 73.83 13 ASN C O 1
ATOM 2772 N N . ALA C 1 36 ? -36.965 -4.559 77.232 1.00 72.18 14 ALA C N 1
ATOM 2773 C CA . ALA C 1 36 ? -36.752 -3.143 76.970 1.00 70.95 14 ALA C CA 1
ATOM 2774 C C . ALA C 1 36 ? -35.706 -2.548 77.930 1.00 69.94 14 ALA C C 1
ATOM 2775 O O . ALA C 1 36 ? -34.901 -1.708 77.525 1.00 69.64 14 ALA C O 1
ATOM 2777 N N . ALA C 1 37 ? -35.729 -2.988 79.191 1.00 68.62 15 ALA C N 1
ATOM 2778 C CA . ALA C 1 37 ? -34.726 -2.600 80.189 1.00 67.54 15 ALA C CA 1
ATOM 2779 C C . ALA C 1 37 ? -33.356 -3.252 79.913 1.00 66.74 15 ALA C C 1
ATOM 2780 O O . ALA C 1 37 ? -32.339 -2.557 79.911 1.00 66.65 15 ALA C O 1
ATOM 2782 N N . ILE C 1 38 ? -33.339 -4.568 79.676 1.00 65.58 16 ILE C N 1
ATOM 2783 C CA . ILE C 1 38 ? -32.127 -5.279 79.256 1.00 65.09 16 ILE C CA 1
ATOM 2784 C C . ILE C 1 38 ? -31.467 -4.629 78.027 1.00 65.29 16 ILE C C 1
ATOM 2785 O O . ILE C 1 38 ? -30.259 -4.381 78.028 1.00 65.31 16 ILE C O 1
ATOM 2790 N N . GLU C 1 39 ? -32.262 -4.336 77.000 1.00 65.16 17 GLU C N 1
ATOM 2791 C CA . GLU C 1 39 ? -31.778 -3.573 75.861 1.00 64.93 17 GLU C CA 1
ATOM 2792 C C . GLU C 1 39 ? -31.267 -2.204 76.285 1.00 64.80 17 GLU C C 1
ATOM 2793 O O . GLU C 1 39 ? -30.207 -1.790 75.833 1.00 65.18 17 GLU C O 1
ATOM 2799 N N . VAL C 1 40 ? -32.006 -1.504 77.146 1.00 64.56 18 VAL C N 1
ATOM 2800 C CA . VAL C 1 40 ? -31.594 -0.162 77.602 1.00 64.66 18 VAL C CA 1
ATOM 2801 C C . VAL C 1 40 ? -30.296 -0.199 78.425 1.00 64.39 18 VAL C C 1
ATOM 2802 O O . VAL C 1 40 ? -29.454 0.698 78.312 1.00 63.91 18 VAL C O 1
ATOM 2806 N N . LEU C 1 41 ? -30.153 -1.233 79.253 1.00 64.44 19 LEU C N 1
ATOM 2807 C CA . LEU C 1 41 ? -28.948 -1.418 80.052 1.00 64.73 19 LEU C CA 1
ATOM 2808 C C . LEU C 1 41 ? -27.737 -1.598 79.149 1.00 64.98 19 LEU C C 1
ATOM 2809 O O . LEU C 1 41 ? -26.747 -0.894 79.300 1.00 64.75 19 LEU C O 1
ATOM 2814 N N . ALA C 1 42 ? -27.848 -2.520 78.196 1.00 65.60 20 ALA C N 1
ATOM 2815 C CA . ALA C 1 42 ? -26.769 -2.829 77.255 1.00 66.51 20 ALA C CA 1
ATOM 2816 C C . ALA C 1 42 ? -26.372 -1.635 76.384 1.00 67.31 20 ALA C C 1
ATOM 2817 O O . ALA C 1 42 ? -25.180 -1.459 76.088 1.00 67.59 20 ALA C O 1
ATOM 2819 N N . ARG C 1 43 ? -27.357 -0.816 75.997 1.00 67.89 21 ARG C N 1
ATOM 2820 C CA . ARG C 1 43 ? -27.114 0.331 75.114 1.00 69.02 21 ARG C CA 1
ATOM 2821 C C . ARG C 1 43 ? -26.642 1.588 75.852 1.00 69.26 21 ARG C C 1
ATOM 2822 O O . ARG C 1 43 ? -25.744 2.291 75.377 1.00 69.17 21 ARG C O 1
ATOM 2830 N N . GLU C 1 44 ? -27.260 1.884 76.993 1.00 69.76 22 GLU C N 1
ATOM 2831 C CA . GLU C 1 44 ? -27.012 3.152 77.682 1.00 70.63 22 GLU C CA 1
ATOM 2832 C C . GLU C 1 44 ? -26.258 2.976 79.000 1.00 70.66 22 GLU C C 1
ATOM 2833 O O . GLU C 1 44 ? -25.381 3.775 79.334 1.00 70.56 22 GLU C O 1
ATOM 2839 N N . GLY C 1 45 ? -26.598 1.922 79.736 1.00 70.81 23 GLY C N 1
ATOM 2840 C CA . GLY C 1 45 ? -25.971 1.652 81.019 1.00 70.76 23 GLY C CA 1
ATOM 2841 C C . GLY C 1 45 ? -26.937 1.732 82.180 1.00 71.18 23 GLY C C 1
ATOM 2842 O O . GLY C 1 45 ? -28.131 1.995 81.998 1.00 71.00 23 GLY C O 1
ATOM 2843 N N . ALA C 1 46 ? -26.400 1.516 83.379 1.00 71.68 24 ALA C N 1
ATOM 2844 C CA . ALA C 1 46 ? -27.178 1.485 84.615 1.00 72.14 24 ALA C CA 1
ATOM 2845 C C . ALA C 1 46 ? -27.761 2.851 84.980 1.00 72.50 24 ALA C C 1
ATOM 2846 O O . ALA C 1 46 ? -28.943 2.951 85.313 1.00 71.99 24 ALA C O 1
ATOM 2848 N N . ARG C 1 47 ? -26.923 3.888 84.914 1.00 73.19 25 ARG C N 1
ATOM 2849 C CA . ARG C 1 47 ? -27.357 5.270 85.131 1.00 74.05 25 ARG C CA 1
ATOM 2850 C C . ARG C 1 47 ? -28.375 5.726 84.081 1.00 74.53 25 ARG C C 1
ATOM 2851 O O . ARG C 1 47 ? -29.272 6.514 84.388 1.00 74.71 25 ARG C O 1
ATOM 2853 N N . GLY C 1 48 ? -28.235 5.213 82.856 1.00 74.80 26 GLY C N 1
ATOM 2854 C CA . GLY C 1 48 ? -29.176 5.489 81.778 1.00 75.15 26 GLY C CA 1
ATOM 2855 C C . GLY C 1 48 ? -30.506 4.776 81.936 1.00 75.71 26 GLY C C 1
ATOM 2856 O O . GLY C 1 48 ? -31.483 5.133 81.282 1.00 75.85 26 GLY C O 1
ATOM 2857 N N . LEU C 1 49 ? -30.553 3.756 82.791 1.00 76.30 27 LEU C N 1
ATOM 2858 C CA . LEU C 1 49 ? -31.805 3.053 83.040 1.00 76.70 27 LEU C CA 1
ATOM 2859 C C . LEU C 1 49 ? -32.720 3.885 83.949 1.00 77.41 27 LEU C C 1
ATOM 2860 O O . LEU C 1 49 ? -32.517 3.997 85.167 1.00 77.15 27 LEU C O 1
ATOM 2865 N N . THR C 1 50 ? -33.715 4.483 83.307 1.00 78.29 28 THR C N 1
ATOM 2866 C CA . THR C 1 50 ? -34.721 5.297 83.966 1.00 79.09 28 THR C CA 1
ATOM 2867 C C . THR C 1 50 ? -36.074 4.797 83.478 1.00 79.55 28 THR C C 1
ATOM 2868 O O . THR C 1 50 ? -36.143 4.084 82.473 1.00 79.52 28 THR C O 1
ATOM 2872 N N . PHE C 1 51 ? -37.137 5.145 84.201 1.00 80.21 29 PHE C N 1
ATOM 2873 C CA . PHE C 1 51 ? -38.493 4.748 83.820 1.00 80.75 29 PHE C CA 1
ATOM 2874 C C . PHE C 1 51 ? -38.929 5.331 82.468 1.00 81.13 29 PHE C C 1
ATOM 2875 O O . PHE C 1 51 ? -39.579 4.645 81.664 1.00 81.07 29 PHE C O 1
ATOM 2883 N N . ARG C 1 52 ? -38.559 6.591 82.233 1.00 81.32 30 ARG C N 1
ATOM 2884 C CA . ARG C 1 52 ? -38.877 7.292 80.990 1.00 81.96 30 ARG C CA 1
ATOM 2885 C C . ARG C 1 52 ? -38.278 6.582 79.764 1.00 81.74 30 ARG C C 1
ATOM 2886 O O . ARG C 1 52 ? -39.005 6.201 78.847 1.00 81.73 30 ARG C O 1
ATOM 2894 N N . ALA C 1 53 ? -36.960 6.382 79.777 1.00 81.71 31 ALA C N 1
ATOM 2895 C CA . ALA C 1 53 ? -36.241 5.733 78.680 1.00 81.52 31 ALA C CA 1
ATOM 2896 C C . ALA C 1 53 ? -36.604 4.253 78.481 1.00 81.37 31 ALA C C 1
ATOM 2897 O O . ALA C 1 53 ? -36.403 3.707 77.394 1.00 81.23 31 ALA C O 1
ATOM 2899 N N . VAL C 1 54 ? -37.135 3.610 79.519 1.00 81.36 32 VAL C N 1
ATOM 2900 C CA . VAL C 1 54 ? -37.645 2.245 79.382 1.00 81.63 32 VAL C CA 1
ATOM 2901 C C . VAL C 1 54 ? -38.912 2.214 78.518 1.00 82.05 32 VAL C C 1
ATOM 2902 O O . VAL C 1 54 ? -39.130 1.248 77.785 1.00 82.18 32 VAL C O 1
ATOM 2906 N N . ASP C 1 55 ? -39.735 3.264 78.616 1.00 82.25 33 ASP C N 1
ATOM 2907 C CA . ASP C 1 55 ? -40.947 3.404 77.801 1.00 82.71 33 ASP C CA 1
ATOM 2908 C C . ASP C 1 55 ? -40.612 3.633 76.329 1.00 83.00 33 ASP C C 1
ATOM 2909 O O . ASP C 1 55 ? -41.114 2.928 75.464 1.00 82.74 33 ASP C O 1
ATOM 2914 N N . VAL C 1 56 ? -39.761 4.627 76.070 1.00 83.43 34 VAL C N 1
ATOM 2915 C CA . VAL C 1 56 ? -39.200 4.889 74.747 1.00 83.89 34 VAL C CA 1
ATOM 2916 C C . VAL C 1 56 ? -38.830 3.577 74.027 1.00 84.26 34 VAL C C 1
ATOM 2917 O O . VAL C 1 56 ? -39.261 3.349 72.897 1.00 84.37 34 VAL C O 1
ATOM 2921 N N . GLU C 1 57 ? -38.070 2.711 74.701 1.00 84.62 35 GLU C N 1
ATOM 2922 C CA . GLU C 1 57 ? -37.633 1.417 74.152 1.00 84.95 35 GLU C CA 1
ATOM 2923 C C . GLU C 1 57 ? -38.725 0.325 74.181 1.00 85.44 35 GLU C C 1
ATOM 2924 O O . GLU C 1 57 ? -38.634 -0.679 73.470 1.00 85.30 35 GLU C O 1
ATOM 2930 N N . ALA C 1 58 ? -39.763 0.536 74.983 1.00 86.23 36 ALA C N 1
ATOM 2931 C CA . ALA C 1 58 ? -40.772 -0.500 75.242 1.00 87.11 36 ALA C CA 1
ATOM 2932 C C . ALA C 1 58 ? -41.694 -0.856 74.067 1.00 87.66 36 ALA C C 1
ATOM 2933 O O . ALA C 1 58 ? -41.941 -0.045 73.170 1.00 87.44 36 ALA C O 1
ATOM 2935 N N . ASN C 1 59 ? -42.197 -2.090 74.111 1.00 88.34 37 ASN C N 1
ATOM 2936 C CA . ASN C 1 59 ? -43.171 -2.617 73.156 1.00 89.14 37 ASN C CA 1
ATOM 2937 C C . ASN C 1 59 ? -44.558 -2.002 73.360 1.00 89.34 37 ASN C C 1
ATOM 2938 O O . ASN C 1 59 ? -45.497 -2.271 72.600 1.00 89.68 37 ASN C O 1
ATOM 2943 N N . VAL C 1 60 ? -44.676 -1.204 74.420 1.00 89.38 38 VAL C N 1
ATOM 2944 C CA . VAL C 1 60 ? -45.812 -0.314 74.641 1.00 89.09 38 VAL C CA 1
ATOM 2945 C C . VAL C 1 60 ? -45.261 1.015 75.218 1.00 88.62 38 VAL C C 1
ATOM 2946 O O . VAL C 1 60 ? -45.267 1.226 76.431 1.00 88.62 38 VAL C O 1
ATOM 2950 N N . PRO C 1 61 ? -44.735 1.891 74.325 1.00 88.24 39 PRO C N 1
ATOM 2951 C CA . PRO C 1 61 ? -44.000 3.116 74.659 1.00 88.05 39 PRO C CA 1
ATOM 2952 C C . PRO C 1 61 ? -44.809 4.319 75.153 1.00 87.93 39 PRO C C 1
ATOM 2953 O O . PRO C 1 61 ? -44.501 5.446 74.761 1.00 87.88 39 PRO C O 1
ATOM 2957 N N . LYS C 1 62 ? -45.804 4.100 76.013 1.00 87.84 40 LYS C N 1
ATOM 2958 C CA . LYS C 1 62 ? -46.627 5.205 76.526 1.00 87.66 40 LYS C CA 1
ATOM 2959 C C . LYS C 1 62 ? -46.042 5.875 77.787 1.00 87.42 40 LYS C C 1
ATOM 2960 O O . LYS C 1 62 ? -45.339 6.882 77.693 1.00 87.43 40 LYS C O 1
ATOM 2962 N N . GLY C 1 63 ? -46.347 5.311 78.952 1.00 87.09 41 GLY C N 1
ATOM 2963 C CA . GLY C 1 63 ? -45.857 5.791 80.251 1.00 86.78 41 GLY C CA 1
ATOM 2964 C C . GLY C 1 63 ? -45.993 4.622 81.213 1.00 86.59 41 GLY C C 1
ATOM 2965 O O . GLY C 1 63 ? -46.105 4.790 82.428 1.00 86.49 41 GLY C O 1
ATOM 2966 N N . THR C 1 64 ? -45.943 3.434 80.619 1.00 86.38 42 THR C N 1
ATOM 2967 C CA . THR C 1 64 ? -46.364 2.169 81.201 1.00 86.28 42 THR C CA 1
ATOM 2968 C C . THR C 1 64 ? -45.481 1.626 82.333 1.00 86.25 42 THR C C 1
ATOM 2969 O O . THR C 1 64 ? -46.003 1.089 83.315 1.00 86.27 42 THR C O 1
ATOM 2973 N N . ALA C 1 65 ? -44.159 1.760 82.185 1.00 85.94 43 ALA C N 1
ATOM 2974 C CA . ALA C 1 65 ? -43.180 1.078 83.056 1.00 85.57 43 ALA C CA 1
ATOM 2975 C C . ALA C 1 65 ? -43.408 1.317 84.550 1.00 85.24 43 ALA C C 1
ATOM 2976 O O . ALA C 1 65 ? -43.435 0.371 85.342 1.00 84.95 43 ALA C O 1
ATOM 2978 N N . SER C 1 66 ? -43.600 2.587 84.902 1.00 84.95 44 SER C N 1
ATOM 2979 C CA . SER C 1 66 ? -43.821 3.036 86.278 1.00 84.70 44 SER C CA 1
ATOM 2980 C C . SER C 1 66 ? -44.951 2.293 87.005 1.00 84.40 44 SER C C 1
ATOM 2981 O O . SER C 1 66 ? -45.021 2.308 88.237 1.00 84.52 44 SER C O 1
ATOM 2984 N N . ASN C 1 67 ? -45.818 1.642 86.233 1.00 83.93 45 ASN C N 1
ATOM 2985 C CA . ASN C 1 67 ? -46.993 0.952 86.761 1.00 83.55 45 ASN C CA 1
ATOM 2986 C C . ASN C 1 67 ? -46.845 -0.575 86.747 1.00 83.12 45 ASN C C 1
ATOM 2987 O O . ASN C 1 67 ? -47.808 -1.309 86.996 1.00 83.22 45 ASN C O 1
ATOM 2992 N N . TYR C 1 68 ? -45.639 -1.047 86.434 1.00 82.44 46 TYR C N 1
ATOM 2993 C CA . TYR C 1 68 ? -45.304 -2.466 86.543 1.00 81.62 46 TYR C CA 1
ATOM 2994 C C . TYR C 1 68 ? -44.191 -2.675 87.554 1.00 80.73 46 TYR C C 1
ATOM 2995 O O . TYR C 1 68 ? -43.963 -3.796 88.009 1.00 80.50 46 TYR C O 1
ATOM 3004 N N . PHE C 1 69 ? -43.504 -1.584 87.893 1.00 79.77 47 PHE C N 1
ATOM 3005 C CA . PHE C 1 69 ? -42.390 -1.607 88.840 1.00 79.00 47 PHE C CA 1
ATOM 3006 C C . PHE C 1 69 ? -42.482 -0.431 89.811 1.00 78.75 47 PHE C C 1
ATOM 3007 O O . PHE C 1 69 ? -42.369 0.730 89.395 1.00 78.77 47 PHE C O 1
ATOM 3015 N N . PRO C 1 70 ? -42.735 -0.733 91.103 1.00 78.57 48 PRO C N 1
ATOM 3016 C CA . PRO C 1 70 ? -42.799 0.230 92.213 1.00 78.40 48 PRO C CA 1
ATOM 3017 C C . PRO C 1 70 ? -41.697 1.296 92.191 1.00 78.25 48 PRO C C 1
ATOM 3018 O O . PRO C 1 70 ? -41.974 2.480 92.379 1.00 78.35 48 PRO C O 1
ATOM 3022 N N . SER C 1 71 ? -40.458 0.877 91.966 1.00 77.96 49 SER C N 1
ATOM 3023 C CA . SER C 1 71 ? -39.334 1.804 91.936 1.00 77.50 49 SER C CA 1
ATOM 3024 C C . SER C 1 71 ? -38.259 1.322 90.975 1.00 77.25 49 SER C C 1
ATOM 3025 O O . SER C 1 71 ? -38.272 0.169 90.530 1.00 76.99 49 SER C O 1
ATOM 3028 N N . ARG C 1 72 ? -37.329 2.226 90.678 1.00 77.04 50 ARG C N 1
ATOM 3029 C CA . ARG C 1 72 ? -36.148 1.927 89.889 1.00 77.18 50 ARG C CA 1
ATOM 3030 C C . ARG C 1 72 ? -35.367 0.796 90.569 1.00 77.16 50 ARG C C 1
ATOM 3031 O O . ARG C 1 72 ? -34.848 -0.105 89.900 1.00 76.76 50 ARG C O 1
ATOM 3039 N N . ASP C 1 73 ? -35.328 0.843 91.905 1.00 76.98 51 ASP C N 1
ATOM 3040 C CA . ASP C 1 73 ? -34.715 -0.193 92.732 1.00 76.76 51 ASP C CA 1
ATOM 3041 C C . ASP C 1 73 ? -35.340 -1.564 92.473 1.00 76.33 51 ASP C C 1
ATOM 3042 O O . ASP C 1 73 ? -34.633 -2.578 92.405 1.00 76.18 51 ASP C O 1
ATOM 3047 N N . ASP C 1 74 ? -36.662 -1.585 92.326 1.00 75.72 52 ASP C N 1
ATOM 3048 C CA . ASP C 1 74 ? -37.385 -2.821 92.046 1.00 75.30 52 ASP C CA 1
ATOM 3049 C C . ASP C 1 74 ? -37.238 -3.264 90.579 1.00 74.89 52 ASP C C 1
ATOM 3050 O O . ASP C 1 74 ? -37.315 -4.463 90.268 1.00 74.78 52 ASP C O 1
ATOM 3055 N N . LEU C 1 75 ? -37.049 -2.293 89.687 1.00 74.29 53 LEU C N 1
ATOM 3056 C CA . LEU C 1 75 ? -36.798 -2.573 88.273 1.00 73.96 53 LEU C CA 1
ATOM 3057 C C . LEU C 1 75 ? -35.513 -3.407 88.083 1.00 73.77 53 LEU C C 1
ATOM 3058 O O . LEU C 1 75 ? -35.569 -4.521 87.554 1.00 73.57 53 LEU C O 1
ATOM 3063 N N . PHE C 1 76 ? -34.378 -2.871 88.546 1.00 73.52 54 PHE C N 1
ATOM 3064 C CA . PHE C 1 76 ? -33.073 -3.546 88.451 1.00 73.33 54 PHE C CA 1
ATOM 3065 C C . PHE C 1 76 ? -33.126 -4.964 88.982 1.00 73.09 54 PHE C C 1
ATOM 3066 O O . PHE C 1 76 ? -32.521 -5.876 88.415 1.00 72.74 54 PHE C O 1
ATOM 3074 N N . ASP C 1 77 ? -33.863 -5.125 90.078 1.00 73.22 55 ASP C N 1
ATOM 3075 C CA . ASP C 1 77 ? -34.041 -6.408 90.756 1.00 73.29 55 ASP C CA 1
ATOM 3076 C C . ASP C 1 77 ? -34.801 -7.441 89.947 1.00 73.00 55 ASP C C 1
ATOM 3077 O O . ASP C 1 77 ? -34.515 -8.637 90.048 1.00 72.81 55 ASP C O 1
ATOM 3082 N N . GLN C 1 78 ? -35.787 -6.973 89.181 1.00 73.02 56 GLN C N 1
ATOM 3083 C CA . GLN C 1 78 ? -36.536 -7.828 88.265 1.00 72.93 56 GLN C CA 1
ATOM 3084 C C . GLN C 1 78 ? -35.557 -8.458 87.272 1.00 72.61 56 GLN C C 1
ATOM 3085 O O . GLN C 1 78 ? -35.451 -9.687 87.200 1.00 72.77 56 GLN C O 1
ATOM 3087 N N . VAL C 1 79 ? -34.818 -7.609 86.554 1.00 72.08 57 VAL C N 1
ATOM 3088 C CA . VAL C 1 79 ? -33.750 -8.048 85.644 1.00 71.80 57 VAL C CA 1
ATOM 3089 C C . VAL C 1 79 ? -32.693 -8.899 86.374 1.00 71.67 57 VAL C C 1
ATOM 3090 O O . VAL C 1 79 ? -32.273 -9.954 85.874 1.00 71.21 57 VAL C O 1
ATOM 3094 N N . GLY C 1 80 ? -32.289 -8.436 87.558 1.00 71.39 58 GLY C N 1
ATOM 3095 C CA . GLY C 1 80 ? -31.392 -9.183 88.449 1.00 71.81 58 GLY C CA 1
ATOM 3096 C C . GLY C 1 80 ? -31.770 -10.639 88.679 1.00 72.27 58 GLY C C 1
ATOM 3097 O O . GLY C 1 80 ? -30.898 -11.513 88.730 1.00 72.09 58 GLY C O 1
ATOM 3098 N N . LYS C 1 81 ? -33.070 -10.903 88.814 1.00 72.75 59 LYS C N 1
ATOM 3099 C CA . LYS C 1 81 ? -33.561 -12.271 89.019 1.00 73.31 59 LYS C CA 1
ATOM 3100 C C . LYS C 1 81 ? -33.805 -13.004 87.691 1.00 73.49 59 LYS C C 1
ATOM 3101 O O . LYS C 1 81 ? -33.810 -14.235 87.647 1.00 73.22 59 LYS C O 1
ATOM 3103 N N . ARG C 1 82 ? -33.978 -12.231 86.621 1.00 73.80 60 ARG C N 1
ATOM 3104 C CA . ARG C 1 82 ? -34.387 -12.751 85.321 1.00 74.42 60 ARG C CA 1
ATOM 3105 C C . ARG C 1 82 ? -33.233 -13.042 84.347 1.00 74.79 60 ARG C C 1
ATOM 3106 O O . ARG C 1 82 ? -33.419 -13.789 83.377 1.00 74.36 60 ARG C O 1
ATOM 3108 N N . ILE C 1 83 ? -32.053 -12.474 84.636 1.00 75.22 61 ILE C N 1
ATOM 3109 C CA . ILE C 1 83 ? -31.004 -12.220 83.627 1.00 75.46 61 ILE C CA 1
ATOM 3110 C C . ILE C 1 83 ? -30.442 -13.454 82.915 1.00 76.04 61 ILE C C 1
ATOM 3111 O O . ILE C 1 83 ? -30.228 -13.425 81.700 1.00 75.59 61 ILE C O 1
ATOM 3116 N N . HIS C 1 84 ? -30.228 -14.523 83.682 1.00 77.01 62 HIS C N 1
ATOM 3117 C CA . HIS C 1 84 ? -29.644 -15.767 83.190 1.00 78.16 62 HIS C CA 1
ATOM 3118 C C . HIS C 1 84 ? -30.557 -16.558 82.243 1.00 78.80 62 HIS C C 1
ATOM 3119 O O . HIS C 1 84 ? -30.210 -17.664 81.806 1.00 78.80 62 HIS C O 1
ATOM 3126 N N . GLU C 1 85 ? -31.719 -15.981 81.935 1.00 79.64 63 GLU C N 1
ATOM 3127 C CA . GLU C 1 85 ? -32.642 -16.544 80.957 1.00 80.43 63 GLU C CA 1
ATOM 3128 C C . GLU C 1 85 ? -32.257 -16.102 79.550 1.00 81.09 63 GLU C C 1
ATOM 3129 O O . GLU C 1 85 ? -32.526 -16.806 78.574 1.00 81.28 63 GLU C O 1
ATOM 3131 N N . ARG C 1 86 ? -31.620 -14.935 79.454 1.00 81.80 64 ARG C N 1
ATOM 3132 C CA . ARG C 1 86 ? -31.161 -14.403 78.169 1.00 82.16 64 ARG C CA 1
ATOM 3133 C C . ARG C 1 86 ? -29.685 -14.727 77.883 1.00 82.30 64 ARG C C 1
ATOM 3134 O O . ARG C 1 86 ? -29.128 -14.286 76.869 1.00 82.67 64 ARG C O 1
ATOM 3142 N N . LEU C 1 87 ? -29.059 -15.504 78.765 1.00 82.32 65 LEU C N 1
ATOM 3143 C CA . LEU C 1 87 ? -27.668 -15.925 78.573 1.00 82.16 65 LEU C CA 1
ATOM 3144 C C . LEU C 1 87 ? -27.585 -17.414 78.252 1.00 82.09 65 LEU C C 1
ATOM 3145 O O . LEU C 1 87 ? -28.364 -17.930 77.453 1.00 81.87 65 LEU C O 1
ATOM 3147 N N . ASN C 1 103 ? -15.955 -37.843 75.931 1.00 77.80 81 ASN C N 1
ATOM 3148 C CA . ASN C 1 103 ? -16.923 -36.921 76.526 1.00 77.78 81 ASN C CA 1
ATOM 3149 C C . ASN C 1 103 ? -16.270 -35.588 76.902 1.00 77.27 81 ASN C C 1
ATOM 3150 O O . ASN C 1 103 ? -16.955 -34.579 77.079 1.00 77.28 81 ASN C O 1
ATOM 3155 N N . LEU C 1 104 ? -14.942 -35.601 77.020 1.00 76.57 82 LEU C N 1
ATOM 3156 C CA . LEU C 1 104 ? -14.149 -34.377 77.069 1.00 75.66 82 LEU C CA 1
ATOM 3157 C C . LEU C 1 104 ? -14.281 -33.645 75.737 1.00 75.28 82 LEU C C 1
ATOM 3158 O O . LEU C 1 104 ? -14.367 -32.419 75.705 1.00 75.17 82 LEU C O 1
ATOM 3163 N N . GLU C 1 105 ? -14.317 -34.403 74.641 1.00 74.77 83 GLU C N 1
ATOM 3164 C CA . GLU C 1 105 ? -14.554 -33.834 73.313 1.00 74.29 83 GLU C CA 1
ATOM 3165 C C . GLU C 1 105 ? -15.857 -33.053 73.300 1.00 73.11 83 GLU C C 1
ATOM 3166 O O . GLU C 1 105 ? -15.970 -32.050 72.607 1.00 73.32 83 GLU C O 1
ATOM 3172 N N . LEU C 1 106 ? -16.836 -33.510 74.071 1.00 71.94 84 LEU C N 1
ATOM 3173 C CA . LEU C 1 106 ? -18.153 -32.884 74.057 1.00 71.17 84 LEU C CA 1
ATOM 3174 C C . LEU C 1 106 ? -18.198 -31.599 74.873 1.00 70.25 84 LEU C C 1
ATOM 3175 O O . LEU C 1 106 ? -18.760 -30.603 74.420 1.00 70.04 84 LEU C O 1
ATOM 3180 N N . ALA C 1 107 ? -17.614 -31.637 76.074 1.00 69.29 85 ALA C N 1
ATOM 3181 C CA . ALA C 1 107 ? -17.435 -30.450 76.910 1.00 68.35 85 ALA C CA 1
ATOM 3182 C C . ALA C 1 107 ? -16.742 -29.335 76.123 1.00 67.82 85 ALA C C 1
ATOM 3183 O O . ALA C 1 107 ? -17.236 -28.210 76.073 1.00 67.20 85 ALA C O 1
ATOM 3185 N N . ILE C 1 108 ? -15.618 -29.676 75.490 1.00 67.38 86 ILE C N 1
ATOM 3186 C CA . ILE C 1 108 ? -14.848 -28.736 74.669 1.00 67.16 86 ILE C CA 1
ATOM 3187 C C . ILE C 1 108 ? -15.710 -28.087 73.584 1.00 67.34 86 ILE C C 1
ATOM 3188 O O . ILE C 1 108 ? -15.822 -26.856 73.507 1.00 66.88 86 ILE C O 1
ATOM 3193 N N . GLU C 1 109 ? -16.339 -28.929 72.774 1.00 67.79 87 GLU C N 1
ATOM 3194 C CA . GLU C 1 109 ? -17.148 -28.472 71.653 1.00 68.48 87 GLU C CA 1
ATOM 3195 C C . GLU C 1 109 ? -18.318 -27.597 72.107 1.00 68.29 87 GLU C C 1
ATOM 3196 O O . GLU C 1 109 ? -18.705 -26.655 71.412 1.00 68.34 87 GLU C O 1
ATOM 3202 N N . TYR C 1 110 ? -18.876 -27.908 73.270 1.00 68.23 88 TYR C N 1
ATOM 3203 C CA . TYR C 1 110 ? -19.944 -27.100 73.823 1.00 68.60 88 TYR C CA 1
ATOM 3204 C C . TYR C 1 110 ? -19.446 -25.709 74.215 1.00 68.20 88 TYR C C 1
ATOM 3205 O O . TYR C 1 110 ? -20.082 -24.708 73.886 1.00 68.21 88 TYR C O 1
ATOM 3222 N N . GLN C 1 112 ? -16.881 -24.039 73.128 1.00 66.56 90 GLN C N 1
ATOM 3223 C CA . GLN C 1 112 ? -16.581 -23.286 71.910 1.00 66.65 90 GLN C CA 1
ATOM 3224 C C . GLN C 1 112 ? -17.846 -22.783 71.238 1.00 67.10 90 GLN C C 1
ATOM 3225 O O . GLN C 1 112 ? -17.858 -21.693 70.676 1.00 67.10 90 GLN C O 1
ATOM 3231 N N . GLY C 1 113 ? -18.894 -23.600 71.283 1.00 67.86 91 GLY C N 1
ATOM 3232 C CA . GLY C 1 113 ? -20.177 -23.267 70.689 1.00 69.04 91 GLY C CA 1
ATOM 3233 C C . GLY C 1 113 ? -20.837 -22.169 71.488 1.00 69.95 91 GLY C C 1
ATOM 3234 O O . GLY C 1 113 ? -21.324 -21.181 70.921 1.00 70.29 91 GLY C O 1
ATOM 3235 N N . LEU C 1 114 ? -20.839 -22.341 72.808 1.00 70.34 92 LEU C N 1
ATOM 3236 C CA . LEU C 1 114 ? -21.301 -21.314 73.731 1.00 71.24 92 LEU C CA 1
ATOM 3237 C C . LEU C 1 114 ? -20.631 -19.947 73.466 1.00 71.78 92 LEU C C 1
ATOM 3238 O O . LEU C 1 114 ? -21.300 -18.917 73.455 1.00 72.23 92 LEU C O 1
ATOM 3243 N N . PHE C 1 115 ? -19.320 -19.950 73.236 1.00 72.44 93 PHE C N 1
ATOM 3244 C CA . PHE C 1 115 ? -18.579 -18.727 72.960 1.00 73.14 93 PHE C CA 1
ATOM 3245 C C . PHE C 1 115 ? -18.862 -18.210 71.552 1.00 74.18 93 PHE C C 1
ATOM 3246 O O . PHE C 1 115 ? -18.679 -17.033 71.281 1.00 74.41 93 PHE C O 1
ATOM 3254 N N . GLY C 1 116 ? -19.295 -19.093 70.655 1.00 75.32 94 GLY C N 1
ATOM 3255 C CA . GLY C 1 116 ? -19.783 -18.680 69.334 1.00 76.33 94 GLY C CA 1
ATOM 3256 C C . GLY C 1 116 ? -21.134 -17.979 69.425 1.00 77.24 94 GLY C C 1
ATOM 3257 O O . GLY C 1 116 ? -21.369 -16.983 68.735 1.00 77.47 94 GLY C O 1
ATOM 3258 N N . ARG C 1 117 ? -22.016 -18.485 70.291 1.00 77.88 95 ARG C N 1
ATOM 3259 C CA . ARG C 1 117 ? -23.363 -17.922 70.477 1.00 78.83 95 ARG C CA 1
ATOM 3260 C C . ARG C 1 117 ? -23.310 -16.557 71.181 1.00 78.84 95 ARG C C 1
ATOM 3261 O O . ARG C 1 117 ? -24.304 -16.096 71.749 1.00 78.89 95 ARG C O 1
ATOM 3269 N N . ILE C 1 118 ? -22.146 -15.913 71.106 1.00 79.06 96 ILE C N 1
ATOM 3270 C CA . ILE C 1 118 ? -21.792 -14.772 71.964 1.00 79.04 96 ILE C CA 1
ATOM 3271 C C . ILE C 1 118 ? -22.278 -13.433 71.418 1.00 78.97 96 ILE C C 1
ATOM 3272 O O . ILE C 1 118 ? -22.786 -12.603 72.168 1.00 79.15 96 ILE C O 1
ATOM 3277 N N . THR C 1 119 ? -22.112 -13.252 70.110 1.00 78.67 97 THR C N 1
ATOM 3278 C CA . THR C 1 119 ? -22.420 -12.011 69.408 1.00 78.61 97 THR C CA 1
ATOM 3279 C C . THR C 1 119 ? -23.933 -11.804 69.268 1.00 77.86 97 THR C C 1
ATOM 3280 O O . THR C 1 119 ? -24.402 -10.668 69.228 1.00 77.70 97 THR C O 1
ATOM 3284 N N . ARG C 1 120 ? -24.693 -12.893 69.187 1.00 77.07 98 ARG C N 1
ATOM 3285 C CA . ARG C 1 120 ? -26.146 -12.774 69.178 1.00 76.61 98 ARG C CA 1
ATOM 3286 C C . ARG C 1 120 ? -26.589 -12.336 70.575 1.00 75.38 98 ARG C C 1
ATOM 3287 O O . ARG C 1 120 ? -27.260 -11.308 70.734 1.00 75.56 98 ARG C O 1
ATOM 3295 N N . ASP C 1 121 ? -26.168 -13.092 71.587 1.00 73.57 99 ASP C N 1
ATOM 3296 C CA . ASP C 1 121 ? -26.517 -12.782 72.968 1.00 71.82 99 ASP C CA 1
ATOM 3297 C C . ASP C 1 121 ? -25.595 -11.707 73.579 1.00 70.07 99 ASP C C 1
ATOM 3298 O O . ASP C 1 121 ? -25.474 -11.595 74.818 1.00 69.66 99 ASP C O 1
ATOM 3303 N N . ARG C 1 122 ? -24.966 -10.924 72.694 1.00 67.35 100 ARG C N 1
ATOM 3304 C CA . ARG C 1 122 ? -24.169 -9.743 73.043 1.00 64.85 100 ARG C CA 1
ATOM 3305 C C . ARG C 1 122 ? -24.842 -8.914 74.138 1.00 63.04 100 ARG C C 1
ATOM 3306 O O . ARG C 1 122 ? -24.225 -8.577 75.148 1.00 62.91 100 ARG C O 1
ATOM 3314 N N . THR C 1 123 ? -26.120 -8.632 73.927 1.00 60.73 101 THR C N 1
ATOM 3315 C CA . THR C 1 123 ? -26.893 -7.707 74.738 1.00 58.73 101 THR C CA 1
ATOM 3316 C C . THR C 1 123 ? -27.148 -8.163 76.182 1.00 56.88 101 THR C C 1
ATOM 3317 O O . THR C 1 123 ? -27.068 -7.356 77.099 1.00 56.21 101 THR C O 1
ATOM 3321 N N . GLY C 1 124 ? -27.422 -9.451 76.375 1.00 54.93 102 GLY C N 1
ATOM 3322 C CA . GLY C 1 124 ? -27.604 -10.017 77.708 1.00 52.97 102 GLY C CA 1
ATOM 3323 C C . GLY C 1 124 ? -26.337 -10.045 78.558 1.00 51.82 102 GLY C C 1
ATOM 3324 O O . GLY C 1 124 ? -26.377 -9.744 79.762 1.00 50.86 102 GLY C O 1
ATOM 3325 N N . TYR C 1 125 ? -25.217 -10.419 77.935 1.00 50.33 103 TYR C N 1
ATOM 3326 C CA . TYR C 1 125 ? -23.926 -10.399 78.604 1.00 49.18 103 TYR C CA 1
ATOM 3327 C C . TYR C 1 125 ? -23.522 -8.983 78.987 1.00 47.13 103 TYR C C 1
ATOM 3328 O O . TYR C 1 125 ? -22.980 -8.785 80.043 1.00 45.91 103 TYR C O 1
ATOM 3337 N N . LEU C 1 126 ? -23.803 -8.008 78.131 1.00 45.41 104 LEU C N 1
ATOM 3338 C CA . LEU C 1 126 ? -23.451 -6.632 78.418 1.00 44.79 104 LEU C CA 1
ATOM 3339 C C . LEU C 1 126 ? -24.333 -5.979 79.498 1.00 44.51 104 LEU C C 1
ATOM 3340 O O . LEU C 1 126 ? -23.838 -5.205 80.323 1.00 44.32 104 LEU C O 1
ATOM 3345 N N . ALA C 1 127 ? -25.635 -6.262 79.470 1.00 43.46 105 ALA C N 1
ATOM 3346 C CA . ALA C 1 127 ? -26.545 -5.769 80.500 1.00 42.91 105 ALA C CA 1
ATOM 3347 C C . ALA C 1 127 ? -26.161 -6.415 81.828 1.00 42.02 105 ALA C C 1
ATOM 3348 O O . ALA C 1 127 ? -26.165 -5.751 82.860 1.00 41.85 105 ALA C O 1
ATOM 3350 N N . LEU C 1 128 ? -25.779 -7.688 81.784 1.00 41.30 106 LEU C N 1
ATOM 3351 C CA . LEU C 1 128 ? -25.228 -8.372 82.962 1.00 41.23 106 LEU C CA 1
ATOM 3352 C C . LEU C 1 128 ? -24.032 -7.643 83.571 1.00 41.44 106 LEU C C 1
ATOM 3353 O O . LEU C 1 128 ? -23.972 -7.474 84.794 1.00 40.43 106 LEU C O 1
ATOM 3358 N N . GLN C 1 129 ? -23.098 -7.216 82.710 1.00 41.31 107 GLN C N 1
ATOM 3359 C CA . GLN C 1 129 ? -21.956 -6.420 83.136 1.00 41.38 107 GLN C CA 1
ATOM 3360 C C . GLN C 1 129 ? -22.377 -5.126 83.779 1.00 40.76 107 GLN C C 1
ATOM 3361 O O . GLN C 1 129 ? -21.852 -4.778 84.838 1.00 40.65 107 GLN C O 1
ATOM 3367 N N . GLU C 1 130 ? -23.321 -4.424 83.154 1.00 40.01 108 GLU C N 1
ATOM 3368 C CA . GLU C 1 130 ? -23.895 -3.211 83.759 1.00 39.77 108 GLU C CA 1
ATOM 3369 C C . GLU C 1 130 ? -24.582 -3.485 85.114 1.00 38.86 108 GLU C C 1
ATOM 3370 O O . GLU C 1 130 ? -24.474 -2.685 86.030 1.00 38.19 108 GLU C O 1
ATOM 3376 N N . LEU C 1 131 ? -25.250 -4.633 85.236 1.00 38.78 109 LEU C N 1
ATOM 3377 C CA . LEU C 1 131 ? -25.878 -5.036 86.505 1.00 38.98 109 LEU C CA 1
ATOM 3378 C C . LEU C 1 131 ? -24.855 -5.292 87.598 1.00 38.27 109 LEU C C 1
ATOM 3379 O O . LEU C 1 131 ? -25.032 -4.819 88.715 1.00 38.04 109 LEU C O 1
ATOM 3384 N N . ARG C 1 132 ? -23.783 -6.008 87.271 1.00 38.25 110 ARG C N 1
ATOM 3385 C CA . ARG C 1 132 ? -22.691 -6.237 88.224 1.00 39.09 110 ARG C CA 1
ATOM 3386 C C . ARG C 1 132 ? -22.134 -4.942 88.795 1.00 39.36 110 ARG C C 1
ATOM 3387 O O . ARG C 1 132 ? -21.940 -4.842 90.004 1.00 38.77 110 ARG C O 1
ATOM 3395 N N . LEU C 1 133 ? -21.874 -3.957 87.931 1.00 39.51 111 LEU C N 1
ATOM 3396 C CA . LEU C 1 133 ? -21.319 -2.682 88.402 1.00 40.67 111 LEU C CA 1
ATOM 3397 C C . LEU C 1 133 ? -22.319 -1.902 89.234 1.00 41.08 111 LEU C C 1
ATOM 3398 O O . LEU C 1 133 ? -21.963 -1.287 90.245 1.00 40.90 111 LEU C O 1
ATOM 3403 N N . GLU C 1 134 ? -23.575 -1.920 88.813 1.00 41.90 112 GLU C N 1
ATOM 3404 C CA . GLU C 1 134 ? -24.617 -1.287 89.601 1.00 43.33 112 GLU C CA 1
ATOM 3405 C C . GLU C 1 134 ? -24.825 -1.981 90.954 1.00 43.85 112 GLU C C 1
ATOM 3406 O O . GLU C 1 134 ? -25.215 -1.333 91.925 1.00 44.46 112 GLU C O 1
ATOM 3412 N N . ALA C 1 135 ? -24.561 -3.287 91.003 1.00 44.42 113 ALA C N 1
ATOM 3413 C CA . ALA C 1 135 ? -24.726 -4.090 92.211 1.00 45.41 113 ALA C CA 1
ATOM 3414 C C . ALA C 1 135 ? -23.841 -3.567 93.330 1.00 46.50 113 ALA C C 1
ATOM 3415 O O . ALA C 1 135 ? -24.246 -3.585 94.497 1.00 45.92 113 ALA C O 1
ATOM 3417 N N . VAL C 1 136 ? -22.641 -3.098 92.962 1.00 47.58 114 VAL C N 1
ATOM 3418 C CA . VAL C 1 136 ? -21.766 -2.398 93.898 1.00 48.55 114 VAL C CA 1
ATOM 3419 C C . VAL C 1 136 ? -22.466 -1.206 94.573 1.00 49.77 114 VAL C C 1
ATOM 3420 O O . VAL C 1 136 ? -22.176 -0.902 95.711 1.00 50.65 114 VAL C O 1
ATOM 3424 N N . ARG C 1 137 ? -23.393 -0.554 93.873 1.00 50.90 115 ARG C N 1
ATOM 3425 C CA . ARG C 1 137 ? -24.076 0.645 94.379 1.00 51.72 115 ARG C CA 1
ATOM 3426 C C . ARG C 1 137 ? -25.470 0.406 94.975 1.00 51.88 115 ARG C C 1
ATOM 3427 O O . ARG C 1 137 ? -25.966 1.263 95.691 1.00 52.27 115 ARG C O 1
ATOM 3435 N N . ARG C 1 138 ? -26.106 -0.722 94.656 1.00 52.30 116 ARG C N 1
ATOM 3436 C CA . ARG C 1 138 ? -27.454 -1.047 95.158 1.00 53.05 116 ARG C CA 1
ATOM 3437 C C . ARG C 1 138 ? -27.491 -2.420 95.829 1.00 52.46 116 ARG C C 1
ATOM 3438 O O . ARG C 1 138 ? -27.457 -3.450 95.143 1.00 52.90 116 ARG C O 1
ATOM 3446 N N . PRO C 1 139 ? -27.617 -2.448 97.166 1.00 52.12 117 PRO C N 1
ATOM 3447 C CA . PRO C 1 139 ? -27.473 -3.707 97.906 1.00 51.90 117 PRO C CA 1
ATOM 3448 C C . PRO C 1 139 ? -28.561 -4.713 97.567 1.00 51.57 117 PRO C C 1
ATOM 3449 O O . PRO C 1 139 ? -28.311 -5.910 97.593 1.00 51.78 117 PRO C O 1
ATOM 3453 N N . GLU C 1 140 ? -29.753 -4.230 97.238 1.00 51.45 118 GLU C N 1
ATOM 3454 C CA . GLU C 1 140 ? -30.867 -5.112 96.927 1.00 51.55 118 GLU C CA 1
ATOM 3455 C C . GLU C 1 140 ? -30.604 -5.882 95.630 1.00 50.35 118 GLU C C 1
ATOM 3456 O O . GLU C 1 140 ? -30.803 -7.096 95.575 1.00 50.53 118 GLU C O 1
ATOM 3462 N N . LEU C 1 141 ? -30.152 -5.170 94.597 1.00 48.89 119 LEU C N 1
ATOM 3463 C CA . LEU C 1 141 ? -29.693 -5.794 93.361 1.00 47.05 119 LEU C CA 1
ATOM 3464 C C . LEU C 1 141 ? -28.567 -6.799 93.636 1.00 46.81 119 LEU C C 1
ATOM 3465 O O . LEU C 1 141 ? -28.585 -7.900 93.103 1.00 46.26 119 LEU C O 1
ATOM 3470 N N . ARG C 1 142 ? -27.599 -6.405 94.468 1.00 46.11 120 ARG C N 1
ATOM 3471 C CA . ARG C 1 142 ? -26.468 -7.266 94.816 1.00 46.03 120 ARG C CA 1
ATOM 3472 C C . ARG C 1 142 ? -26.903 -8.594 95.431 1.00 45.24 120 ARG C C 1
ATOM 3473 O O . ARG C 1 142 ? -26.361 -9.652 95.070 1.00 44.84 120 ARG C O 1
ATOM 3481 N N . THR C 1 143 ? -27.876 -8.536 96.344 1.00 44.95 121 THR C N 1
ATOM 3482 C CA . THR C 1 143 ? -28.426 -9.739 96.989 1.00 44.94 121 THR C CA 1
ATOM 3483 C C . THR C 1 143 ? -29.031 -10.672 95.950 1.00 44.33 121 THR C C 1
ATOM 3484 O O . THR C 1 143 ? -28.729 -11.870 95.913 1.00 44.74 121 THR C O 1
ATOM 3488 N N . THR C 1 144 ? -29.870 -10.092 95.107 1.00 43.43 122 THR C N 1
ATOM 3489 C CA . THR C 1 144 ? -30.591 -10.782 94.054 1.00 43.59 122 THR C CA 1
ATOM 3490 C C . THR C 1 144 ? -29.664 -11.369 92.990 1.00 43.03 122 THR C C 1
ATOM 3491 O O . THR C 1 144 ? -29.798 -12.543 92.617 1.00 43.43 122 THR C O 1
ATOM 3495 N N . LEU C 1 145 ? -28.761 -10.542 92.470 1.00 42.07 123 LEU C N 1
ATOM 3496 C CA . LEU C 1 145 ? -27.774 -10.985 91.480 1.00 41.22 123 LEU C CA 1
ATOM 3497 C C . LEU C 1 145 ? -26.883 -12.076 92.096 1.00 40.35 123 LEU C C 1
ATOM 3498 O O . LEU C 1 145 ? -26.613 -13.098 91.462 1.00 39.21 123 LEU C O 1
ATOM 3503 N N . THR C 1 146 ? -26.465 -11.882 93.352 1.00 40.51 124 THR C N 1
ATOM 3504 C CA . THR C 1 146 ? -25.674 -12.924 94.062 1.00 40.38 124 THR C CA 1
ATOM 3505 C C . THR C 1 146 ? -26.372 -14.274 94.113 1.00 40.37 124 THR C C 1
ATOM 3506 O O . THR C 1 146 ? -25.744 -15.285 93.844 1.00 40.37 124 THR C O 1
ATOM 3510 N N . ARG C 1 147 ? -27.669 -14.290 94.420 1.00 41.63 125 ARG C N 1
ATOM 3511 C CA . ARG C 1 147 ? -28.438 -15.563 94.520 1.00 42.80 125 ARG C CA 1
ATOM 3512 C C . ARG C 1 147 ? -28.500 -16.258 93.183 1.00 42.21 125 ARG C C 1
ATOM 3513 O O . ARG C 1 147 ? -28.176 -17.447 93.071 1.00 42.73 125 ARG C O 1
ATOM 3521 N N . THR C 1 148 ? -28.937 -15.505 92.181 1.00 41.41 126 THR C N 1
ATOM 3522 C CA . THR C 1 148 ? -29.066 -15.996 90.826 1.00 41.50 126 THR C CA 1
ATOM 3523 C C . THR C 1 148 ? -27.783 -16.637 90.324 1.00 41.40 126 THR C C 1
ATOM 3524 O O . THR C 1 148 ? -27.802 -17.771 89.825 1.00 41.39 126 THR C O 1
ATOM 3528 N N . ILE C 1 149 ? -26.670 -15.919 90.486 1.00 40.92 127 ILE C N 1
ATOM 3529 C CA . ILE C 1 149 ? -25.382 -16.380 89.988 1.00 40.83 127 ILE C CA 1
ATOM 3530 C C . ILE C 1 149 ? -24.882 -17.568 90.806 1.00 40.92 127 ILE C C 1
ATOM 3531 O O . ILE C 1 149 ? -24.441 -18.570 90.246 1.00 40.82 127 ILE C O 1
ATOM 3536 N N . SER C 1 150 ? -24.970 -17.455 92.127 1.00 41.02 128 SER C N 1
ATOM 3537 C CA . SER C 1 150 ? -24.588 -18.551 93.037 1.00 41.78 128 SER C CA 1
ATOM 3538 C C . SER C 1 150 ? -25.299 -19.863 92.783 1.00 41.85 128 SER C C 1
ATOM 3539 O O . SER C 1 150 ? -24.670 -20.940 92.766 1.00 41.28 128 SER C O 1
ATOM 3542 N N . GLU C 1 151 ? -26.613 -19.766 92.608 1.00 42.71 129 GLU C N 1
ATOM 3543 C CA . GLU C 1 151 ? -27.445 -20.954 92.404 1.00 44.26 129 GLU C CA 1
ATOM 3544 C C . GLU C 1 151 ? -27.146 -21.581 91.056 1.00 44.41 129 GLU C C 1
ATOM 3545 O O . GLU C 1 151 ? -26.946 -22.793 90.959 1.00 44.95 129 GLU C O 1
ATOM 3551 N N . ASN C 1 152 ? -27.043 -20.743 90.032 1.00 44.59 130 ASN C N 1
ATOM 3552 C CA . ASN C 1 152 ? -26.656 -21.212 88.722 1.00 45.30 130 ASN C CA 1
ATOM 3553 C C . ASN C 1 152 ? -25.288 -21.881 88.713 1.00 44.52 130 ASN C C 1
ATOM 3554 O O . ASN C 1 152 ? -25.105 -22.925 88.093 1.00 44.69 130 ASN C O 1
ATOM 3559 N N . LEU C 1 153 ? -24.338 -21.316 89.440 1.00 43.61 131 LEU C N 1
ATOM 3560 C CA . LEU C 1 153 ? -23.022 -21.935 89.552 1.00 43.44 131 LEU C CA 1
ATOM 3561 C C . LEU C 1 153 ? -23.062 -23.260 90.329 1.00 44.00 131 LEU C C 1
ATOM 3562 O O . LEU C 1 153 ? -22.375 -24.214 89.955 1.00 43.67 131 LEU C O 1
ATOM 3567 N N . LYS C 1 154 ? -23.836 -23.299 91.418 1.00 44.64 132 LYS C N 1
ATOM 3568 C CA . LYS C 1 154 ? -24.087 -24.532 92.188 1.00 46.27 132 LYS C CA 1
ATOM 3569 C C . LYS C 1 154 ? -24.620 -25.660 91.277 1.00 45.48 132 LYS C C 1
ATOM 3570 O O . LYS C 1 154 ? -24.159 -26.807 91.338 1.00 44.65 132 LYS C O 1
ATOM 3576 N N . ARG C 1 155 ? -25.582 -25.312 90.427 1.00 45.78 133 ARG C N 1
ATOM 3577 C CA . ARG C 1 155 ? -26.166 -26.268 89.490 1.00 47.17 133 ARG C CA 1
ATOM 3578 C C . ARG C 1 155 ? -25.168 -26.778 88.467 1.00 46.46 133 ARG C C 1
ATOM 3579 O O . ARG C 1 155 ? -25.172 -27.964 88.162 1.00 47.08 133 ARG C O 1
ATOM 3587 N N . ASP C 1 156 ? -24.294 -25.904 87.959 1.00 46.07 134 ASP C N 1
ATOM 3588 C CA . ASP C 1 156 ? -23.234 -26.341 87.042 1.00 45.32 134 ASP C CA 1
ATOM 3589 C C . ASP C 1 156 ? -22.201 -27.226 87.717 1.00 43.66 134 ASP C C 1
ATOM 3590 O O . ASP C 1 156 ? -21.710 -28.162 87.113 1.00 43.05 134 ASP C O 1
ATOM 3595 N N . ILE C 1 157 ? -21.861 -26.930 88.966 1.00 42.74 135 ILE C N 1
ATOM 3596 C CA . ILE C 1 157 ? -20.919 -27.786 89.678 1.00 41.51 135 ILE C CA 1
ATOM 3597 C C . ILE C 1 157 ? -21.575 -29.161 89.858 1.00 42.29 135 ILE C C 1
ATOM 3598 O O . ILE C 1 157 ? -20.983 -30.196 89.513 1.00 41.15 135 ILE C O 1
ATOM 3603 N N . GLY C 1 158 ? -22.820 -29.146 90.345 1.00 42.98 136 GLY C N 1
ATOM 3604 C CA . GLY C 1 158 ? -23.615 -30.366 90.504 1.00 43.82 136 GLY C CA 1
ATOM 3605 C C . GLY C 1 158 ? -23.744 -31.161 89.214 1.00 44.56 136 GLY C C 1
ATOM 3606 O O . GLY C 1 158 ? -23.531 -32.375 89.225 1.00 43.62 136 GLY C O 1
ATOM 3607 N N . PHE C 1 159 ? -24.081 -30.476 88.113 1.00 45.81 137 PHE C N 1
ATOM 3608 C CA . PHE C 1 159 ? -24.099 -31.099 86.775 1.00 47.57 137 PHE C CA 1
ATOM 3609 C C . PHE C 1 159 ? -22.772 -31.785 86.422 1.00 48.09 137 PHE C C 1
ATOM 3610 O O . PHE C 1 159 ? -22.752 -32.968 86.088 1.00 48.62 137 PHE C O 1
ATOM 3618 N N . HIS C 1 160 ? -21.673 -31.048 86.513 1.00 48.37 138 HIS C N 1
ATOM 3619 C CA . HIS C 1 160 ? -20.359 -31.612 86.234 1.00 49.22 138 HIS C CA 1
ATOM 3620 C C . HIS C 1 160 ? -20.023 -32.841 87.090 1.00 50.04 138 HIS C C 1
ATOM 3621 O O . HIS C 1 160 ? -19.572 -33.861 86.568 1.00 49.87 138 HIS C O 1
ATOM 3628 N N . LEU C 1 161 ? -20.227 -32.736 88.402 1.00 51.25 139 LEU C N 1
ATOM 3629 C CA . LEU C 1 161 ? -19.909 -33.839 89.300 1.00 53.00 139 LEU C CA 1
ATOM 3630 C C . LEU C 1 161 ? -20.766 -35.081 89.000 1.00 54.48 139 LEU C C 1
ATOM 3631 O O . LEU C 1 161 ? -20.293 -36.198 89.137 1.00 54.80 139 LEU C O 1
ATOM 3636 N N . ASP C 1 162 ? -22.006 -34.858 88.563 1.00 56.14 140 ASP C N 1
ATOM 3637 C CA . ASP C 1 162 ? -22.928 -35.907 88.146 1.00 58.03 140 ASP C CA 1
ATOM 3638 C C . ASP C 1 162 ? -22.698 -36.413 86.707 1.00 59.00 140 ASP C C 1
ATOM 3639 O O . ASP C 1 162 ? -23.078 -37.538 86.380 1.00 59.72 140 ASP C O 1
ATOM 3644 N N . SER C 1 163 ? -22.080 -35.592 85.856 1.00 59.32 141 SER C N 1
ATOM 3645 C CA . SER C 1 163 ? -21.871 -35.934 84.441 1.00 59.35 141 SER C CA 1
ATOM 3646 C C . SER C 1 163 ? -20.953 -37.143 84.191 1.00 59.21 141 SER C C 1
ATOM 3647 O O . SER C 1 163 ? -21.029 -37.774 83.130 1.00 59.59 141 SER C O 1
ATOM 3650 N N . GLY C 1 164 ? -20.059 -37.433 85.132 1.00 58.72 142 GLY C N 1
ATOM 3651 C CA . GLY C 1 164 ? -18.992 -38.397 84.880 1.00 58.19 142 GLY C CA 1
ATOM 3652 C C . GLY C 1 164 ? -17.747 -37.812 84.212 1.00 58.26 142 GLY C C 1
ATOM 3653 O O . GLY C 1 164 ? -16.747 -38.524 84.030 1.00 58.22 142 GLY C O 1
ATOM 3654 N N . LEU C 1 165 ? -17.781 -36.524 83.848 1.00 57.62 143 LEU C N 1
ATOM 3655 C CA . LEU C 1 165 ? -16.586 -35.868 83.292 1.00 56.82 143 LEU C CA 1
ATOM 3656 C C . LEU C 1 165 ? -15.466 -35.840 84.333 1.00 55.56 143 LEU C C 1
ATOM 3657 O O . LEU C 1 165 ? -15.735 -35.817 85.534 1.00 55.40 143 LEU C O 1
ATOM 3662 N N . PRO C 1 166 ? -14.197 -35.867 83.888 1.00 54.59 144 PRO C N 1
ATOM 3663 C CA . PRO C 1 166 ? -13.182 -35.713 84.932 1.00 53.58 144 PRO C CA 1
ATOM 3664 C C . PRO C 1 166 ? -13.215 -34.272 85.462 1.00 52.95 144 PRO C C 1
ATOM 3665 O O . PRO C 1 166 ? -13.742 -33.380 84.792 1.00 52.68 144 PRO C O 1
ATOM 3669 N N . GLY C 1 167 ? -12.702 -34.063 86.670 1.00 52.34 145 GLY C N 1
ATOM 3670 C CA . GLY C 1 167 ? -12.680 -32.740 87.262 1.00 51.71 145 GLY C CA 1
ATOM 3671 C C . GLY C 1 167 ? -13.329 -32.626 88.627 1.00 51.58 145 GLY C C 1
ATOM 3672 O O . GLY C 1 167 ? -14.098 -33.493 89.039 1.00 52.11 145 GLY C O 1
ATOM 3673 N N . ASP C 1 168 ? -13.020 -31.532 89.318 1.00 50.46 146 ASP C N 1
ATOM 3674 C CA . ASP C 1 168 ? -13.503 -31.298 90.659 1.00 49.34 146 ASP C CA 1
ATOM 3675 C C . ASP C 1 168 ? -14.271 -29.965 90.708 1.00 48.32 146 ASP C C 1
ATOM 3676 O O . ASP C 1 168 ? -14.753 -29.500 89.678 1.00 48.21 146 ASP C O 1
ATOM 3681 N N . ARG C 1 169 ? -14.420 -29.372 91.888 1.00 47.06 147 ARG C N 1
ATOM 3682 C CA . ARG C 1 169 ? -15.054 -28.060 92.000 1.00 46.23 147 ARG C CA 1
ATOM 3683 C C . ARG C 1 169 ? -14.213 -26.992 91.298 1.00 45.33 147 ARG C C 1
ATOM 3684 O O . ARG C 1 169 ? -14.750 -26.160 90.569 1.00 44.70 147 ARG C O 1
ATOM 3692 N N . SER C 1 170 ? -12.897 -27.039 91.528 1.00 44.54 148 SER C N 1
ATOM 3693 C CA . SER C 1 170 ? -11.924 -26.127 90.905 1.00 43.68 148 SER C CA 1
ATOM 3694 C C . SER C 1 170 ? -12.020 -26.125 89.377 1.00 43.18 148 SER C C 1
ATOM 3695 O O . SER C 1 170 ? -11.861 -25.078 88.757 1.00 43.44 148 SER C O 1
ATOM 3698 N N . THR C 1 171 ? -12.293 -27.290 88.788 1.00 41.59 149 THR C N 1
ATOM 3699 C CA . THR C 1 171 ? -12.517 -27.416 87.348 1.00 40.83 149 THR C CA 1
ATOM 3700 C C . THR C 1 171 ? -13.619 -26.473 86.871 1.00 40.28 149 THR C C 1
ATOM 3701 O O . THR C 1 171 ? -13.447 -25.761 85.885 1.00 40.32 149 THR C O 1
ATOM 3705 N N . VAL C 1 172 ? -14.750 -26.482 87.569 1.00 39.34 150 VAL C N 1
ATOM 3706 C CA . VAL C 1 172 ? -15.934 -25.731 87.146 1.00 38.73 150 VAL C CA 1
ATOM 3707 C C . VAL C 1 172 ? -15.813 -24.238 87.455 1.00 38.75 150 VAL C C 1
ATOM 3708 O O . VAL C 1 172 ? -16.272 -23.407 86.674 1.00 38.34 150 VAL C O 1
ATOM 3712 N N . LEU C 1 173 ? -15.221 -23.919 88.599 1.00 38.90 151 LEU C N 1
ATOM 3713 C CA . LEU C 1 173 ? -14.920 -22.548 88.978 1.00 40.31 151 LEU C CA 1
ATOM 3714 C C . LEU C 1 173 ? -13.925 -21.910 87.991 1.00 41.36 151 LEU C C 1
ATOM 3715 O O . LEU C 1 173 ? -14.129 -20.811 87.531 1.00 40.79 151 LEU C O 1
ATOM 3728 N N . LEU C 1 175 ? -13.230 -22.948 84.832 1.00 42.44 153 LEU C N 1
ATOM 3729 C CA . LEU C 1 175 ? -13.963 -22.808 83.577 1.00 41.36 153 LEU C CA 1
ATOM 3730 C C . LEU C 1 175 ? -14.995 -21.673 83.604 1.00 40.13 153 LEU C C 1
ATOM 3731 O O . LEU C 1 175 ? -15.146 -20.950 82.625 1.00 40.02 153 LEU C O 1
ATOM 3736 N N . TYR C 1 176 ? -15.696 -21.519 84.724 1.00 38.94 154 TYR C N 1
ATOM 3737 C CA . TYR C 1 176 ? -16.682 -20.434 84.894 1.00 37.67 154 TYR C CA 1
ATOM 3738 C C . TYR C 1 176 ? -15.999 -19.059 84.806 1.00 36.59 154 TYR C C 1
ATOM 3739 O O . TYR C 1 176 ? -16.488 -18.144 84.119 1.00 36.66 154 TYR C O 1
ATOM 3748 N N . LEU C 1 177 ? -14.892 -18.917 85.529 1.00 35.23 155 LEU C N 1
ATOM 3749 C CA . LEU C 1 177 ? -14.149 -17.649 85.578 1.00 35.11 155 LEU C CA 1
ATOM 3750 C C . LEU C 1 177 ? -13.487 -17.279 84.231 1.00 34.41 155 LEU C C 1
ATOM 3751 O O . LEU C 1 177 ? -13.728 -16.217 83.723 1.00 33.48 155 LEU C O 1
ATOM 3756 N N . ALA C 1 178 ? -12.708 -18.189 83.655 1.00 35.51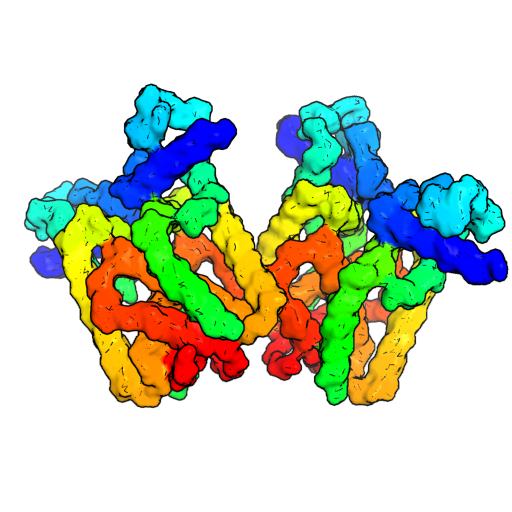 156 ALA C N 1
ATOM 3757 C CA . ALA C 1 178 ? -12.034 -17.937 82.377 1.00 36.67 156 ALA C CA 1
ATOM 3758 C C . ALA C 1 178 ? -13.023 -17.664 81.266 1.00 37.39 156 ALA C C 1
ATOM 3759 O O . ALA C 1 178 ? -12.855 -16.697 80.514 1.00 37.66 156 ALA C O 1
ATOM 3769 N N . ASN C 1 180 ? -16.162 -16.481 81.630 1.00 37.18 158 ASN C N 1
ATOM 3770 C CA . ASN C 1 180 ? -16.748 -15.160 81.843 1.00 36.91 158 ASN C CA 1
ATOM 3771 C C . ASN C 1 180 ? -15.856 -14.042 81.304 1.00 35.90 158 ASN C C 1
ATOM 3772 O O . ASN C 1 180 ? -16.350 -13.089 80.721 1.00 35.52 158 ASN C O 1
ATOM 3777 N N . ALA C 1 181 ? -14.550 -14.140 81.553 1.00 34.91 159 ALA C N 1
ATOM 3778 C CA . ALA C 1 181 ? -13.607 -13.098 81.163 1.00 34.44 159 ALA C CA 1
ATOM 3779 C C . ALA C 1 181 ? -13.366 -13.124 79.657 1.00 34.26 159 ALA C C 1
ATOM 3780 O O . ALA C 1 181 ? -13.255 -12.093 79.040 1.00 34.28 159 ALA C O 1
ATOM 3782 N N . LEU C 1 182 ? -13.322 -14.316 79.071 1.00 34.87 160 LEU C N 1
ATOM 3783 C CA . LEU C 1 182 ? -13.204 -14.468 77.632 1.00 34.97 160 LEU C CA 1
ATOM 3784 C C . LEU C 1 182 ? -14.340 -13.775 76.908 1.00 35.03 160 LEU C C 1
ATOM 3785 O O . LEU C 1 182 ? -14.120 -13.016 75.950 1.00 35.13 160 LEU C O 1
ATOM 3790 N N . ILE C 1 183 ? -15.555 -14.009 77.391 1.00 35.03 161 ILE C N 1
ATOM 3791 C CA . ILE C 1 183 ? -16.756 -13.403 76.820 1.00 35.22 161 ILE C CA 1
ATOM 3792 C C . ILE C 1 183 ? -16.756 -11.872 76.945 1.00 35.10 161 ILE C C 1
ATOM 3793 O O . ILE C 1 183 ? -16.998 -11.170 75.973 1.00 35.88 161 ILE C O 1
ATOM 3798 N N . VAL C 1 184 ? -16.447 -11.361 78.126 1.00 34.56 162 VAL C N 1
ATOM 3799 C CA . VAL C 1 184 ? -16.364 -9.911 78.355 1.00 34.76 162 VAL C CA 1
ATOM 3800 C C . VAL C 1 184 ? -15.279 -9.218 77.498 1.00 34.32 162 VAL C C 1
ATOM 3801 O O . VAL C 1 184 ? -15.496 -8.129 76.990 1.00 34.02 162 VAL C O 1
ATOM 3805 N N . GLU C 1 185 ? -14.109 -9.826 77.400 1.00 33.58 163 GLU C N 1
ATOM 3806 C CA . GLU C 1 185 ? -13.051 -9.283 76.582 1.00 35.21 163 GLU C CA 1
ATOM 3807 C C . GLU C 1 185 ? -13.503 -9.153 75.114 1.00 35.29 163 GLU C C 1
ATOM 3808 O O . GLU C 1 185 ? -13.402 -8.086 74.522 1.00 34.36 163 GLU C O 1
ATOM 3814 N N . HIS C 1 186 ? -14.050 -10.235 74.570 1.00 36.18 164 HIS C N 1
ATOM 3815 C CA . HIS C 1 186 ? -14.549 -10.234 73.218 1.00 38.01 164 HIS C CA 1
ATOM 3816 C C . HIS C 1 186 ? -15.600 -9.159 72.974 1.00 37.81 164 HIS C C 1
ATOM 3817 O O . HIS C 1 186 ? -15.575 -8.474 71.947 1.00 38.66 164 HIS C O 1
ATOM 3824 N N . LEU C 1 187 ? -16.534 -8.998 73.908 1.00 37.67 165 LEU C N 1
ATOM 3825 C CA . LEU C 1 187 ? -17.586 -8.021 73.700 1.00 36.86 165 LEU C CA 1
ATOM 3826 C C . LEU C 1 187 ? -17.123 -6.614 73.938 1.00 36.45 165 LEU C C 1
ATOM 3827 O O . LEU C 1 187 ? -17.694 -5.690 73.395 1.00 36.38 165 LEU C O 1
ATOM 3832 N N . THR C 1 188 ? -16.117 -6.419 74.783 1.00 35.88 166 THR C N 1
ATOM 3833 C CA . THR C 1 188 ? -15.730 -5.045 75.068 1.00 35.63 166 THR C CA 1
ATOM 3834 C C . THR C 1 188 ? -14.514 -4.596 74.254 1.00 36.02 166 THR C C 1
ATOM 3835 O O . THR C 1 188 ? -14.567 -3.564 73.582 1.00 36.75 166 THR C O 1
ATOM 3839 N N . LEU C 1 189 ? -13.439 -5.370 74.314 1.00 34.81 167 LEU C N 1
ATOM 3840 C CA . LEU C 1 189 ? -12.236 -5.051 73.558 1.00 34.83 167 LEU C CA 1
ATOM 3841 C C . LEU C 1 189 ? -11.888 -6.243 72.670 1.00 34.44 167 LEU C C 1
ATOM 3842 O O . LEU C 1 189 ? -10.978 -6.985 72.991 1.00 33.93 167 LEU C O 1
ATOM 3847 N N . PRO C 1 190 ? -12.638 -6.444 71.564 1.00 34.25 168 PRO C N 1
ATOM 3848 C CA . PRO C 1 190 ? -12.390 -7.609 70.713 1.00 34.54 168 PRO C CA 1
ATOM 3849 C C . PRO C 1 190 ? -10.966 -7.630 70.164 1.00 34.74 168 PRO C C 1
ATOM 3850 O O . PRO C 1 190 ? -10.423 -8.702 69.908 1.00 34.02 168 PRO C O 1
ATOM 3854 N N . GLY C 1 191 ? -10.367 -6.452 70.009 1.00 35.64 169 GLY C N 1
ATOM 3855 C CA . GLY C 1 191 ? -8.990 -6.339 69.524 1.00 36.77 169 GLY C CA 1
ATOM 3856 C C . GLY C 1 191 ? -7.942 -7.027 70.383 1.00 37.82 169 GLY C C 1
ATOM 3857 O O . GLY C 1 191 ? -6.848 -7.316 69.903 1.00 38.54 169 GLY C O 1
ATOM 3858 N N . VAL C 1 192 ? -8.264 -7.306 71.648 1.00 38.13 170 VAL C N 1
ATOM 3859 C CA . VAL C 1 192 ? -7.277 -7.866 72.577 1.00 38.51 170 VAL C CA 1
ATOM 3860 C C . VAL C 1 192 ? -6.970 -9.318 72.223 1.00 39.79 170 VAL C C 1
ATOM 3861 O O . VAL C 1 192 ? -5.846 -9.790 72.362 1.00 40.71 170 VAL C O 1
ATOM 3865 N N . LEU C 1 193 ? -7.989 -10.008 71.737 1.00 40.82 171 LEU C N 1
ATOM 3866 C CA . LEU C 1 193 ? -7.911 -11.401 71.435 1.00 41.86 171 LEU C CA 1
ATOM 3867 C C . LEU C 1 193 ? -7.746 -11.617 69.952 1.00 42.39 171 LEU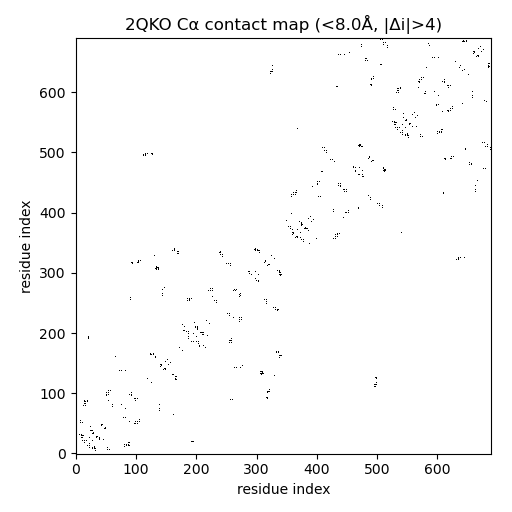 C C 1
ATOM 3868 O O . LEU C 1 193 ? -7.754 -12.747 69.494 1.00 42.65 171 LEU C O 1
ATOM 3873 N N . GLU C 1 194 ? -7.630 -10.532 69.201 1.00 43.10 172 GLU C N 1
ATOM 3874 C CA . GLU C 1 194 ? -7.513 -10.610 67.755 1.00 44.22 172 GLU C CA 1
ATOM 3875 C C . GLU C 1 194 ? -6.443 -11.612 67.265 1.00 44.41 172 GLU C C 1
ATOM 3876 O O . GLU C 1 194 ? -6.693 -12.357 66.344 1.00 44.58 172 GLU C O 1
ATOM 3882 N N . GLY C 1 195 ? -5.264 -11.630 67.876 1.00 44.56 173 GLY C N 1
ATOM 3883 C CA . GLY C 1 195 ? -4.236 -12.587 67.459 1.00 45.14 173 GLY C CA 1
ATOM 3884 C C . GLY C 1 195 ? -4.371 -13.934 68.144 1.00 45.19 173 GLY C C 1
ATOM 3885 O O . GLY C 1 195 ? -3.497 -14.789 68.025 1.00 45.08 173 GLY C O 1
ATOM 3886 N N . VAL C 1 196 ? -5.488 -14.127 68.845 1.00 45.63 174 VAL C N 1
ATOM 3887 C CA . VAL C 1 196 ? -5.717 -15.336 69.649 1.00 45.14 174 VAL C CA 1
ATOM 3888 C C . VAL C 1 196 ? -6.596 -16.342 68.946 1.00 45.91 174 VAL C C 1
ATOM 3889 O O . VAL C 1 196 ? -7.659 -16.020 68.418 1.00 46.41 174 VAL C O 1
ATOM 3893 N N . ASP C 1 197 ? -6.092 -17.564 68.925 1.00 46.93 175 ASP C N 1
ATOM 3894 C CA . ASP C 1 197 ? -6.789 -18.733 68.437 1.00 48.25 175 ASP C CA 1
ATOM 3895 C C . ASP C 1 197 ? -7.762 -19.197 69.544 1.00 48.59 175 ASP C C 1
ATOM 3896 O O . ASP C 1 197 ? -7.416 -20.072 70.370 1.00 48.25 175 ASP C O 1
ATOM 3901 N N . THR C 1 198 ? -8.953 -18.596 69.558 1.00 48.63 176 THR C N 1
ATOM 3902 C CA . THR C 1 198 ? -9.889 -18.735 70.675 1.00 49.62 176 THR C CA 1
ATOM 3903 C C . THR C 1 198 ? -10.515 -20.125 70.793 1.00 50.47 176 THR C C 1
ATOM 3904 O O . THR C 1 198 ? -10.922 -20.534 71.876 1.00 50.57 176 THR C O 1
ATOM 3908 N N . GLU C 1 199 ? -10.563 -20.850 69.683 1.00 51.46 177 GLU C N 1
ATOM 3909 C CA . GLU C 1 199 ? -11.042 -22.236 69.647 1.00 52.99 177 GLU C CA 1
ATOM 3910 C C . GLU C 1 199 ? -10.053 -23.216 70.292 1.00 51.57 177 GLU C C 1
ATOM 3911 O O . GLU C 1 199 ? -10.448 -24.166 70.975 1.00 51.30 177 GLU C O 1
ATOM 3917 N N . ARG C 1 200 ? -8.771 -22.994 70.027 1.00 50.78 178 ARG C N 1
ATOM 3918 C CA . ARG C 1 200 ? -7.695 -23.772 70.627 1.00 50.63 178 ARG C CA 1
ATOM 3919 C C . ARG C 1 200 ? -7.541 -23.379 72.085 1.00 48.43 178 ARG C C 1
ATOM 3920 O O . ARG C 1 200 ? -7.238 -24.230 72.928 1.00 48.75 178 ARG C O 1
ATOM 3928 N N . LEU C 1 201 ? -7.731 -22.088 72.373 1.00 46.24 179 LEU C N 1
ATOM 3929 C CA . LEU C 1 201 ? -7.655 -21.601 73.731 1.00 44.03 179 LEU C CA 1
ATOM 3930 C C . LEU C 1 201 ? -8.708 -22.323 74.592 1.00 43.31 179 LEU C C 1
ATOM 3931 O O . LEU C 1 201 ? -8.382 -22.870 75.647 1.00 41.41 179 LEU C O 1
ATOM 3936 N N . VAL C 1 202 ? -9.942 -22.379 74.091 1.00 43.15 180 VAL C N 1
ATOM 3937 C CA . VAL C 1 202 ? -11.048 -23.009 74.838 1.00 43.20 180 VAL C CA 1
ATOM 3938 C C . VAL C 1 202 ? -10.838 -24.510 75.059 1.00 42.98 180 VAL C C 1
ATOM 3939 O O . VAL C 1 202 ? -11.107 -25.025 76.155 1.00 41.88 180 VAL C O 1
ATOM 3943 N N . ALA C 1 203 ? -10.310 -25.183 74.031 1.00 43.17 181 ALA C N 1
ATOM 3944 C CA . ALA C 1 203 ? -9.870 -26.584 74.135 1.00 43.50 181 ALA C CA 1
ATOM 3945 C C . ALA C 1 203 ? -8.773 -26.784 75.169 1.00 44.06 181 ALA C C 1
ATOM 3946 O O . ALA C 1 203 ? -8.858 -27.706 75.985 1.00 44.44 181 ALA C O 1
ATOM 3948 N N . ASP C 1 204 ? -7.754 -25.925 75.159 1.00 44.99 182 ASP C N 1
ATOM 3949 C CA . ASP C 1 204 ? -6.696 -25.990 76.176 1.00 46.17 182 ASP C CA 1
ATOM 3950 C C . ASP C 1 204 ? -7.223 -25.723 77.607 1.00 46.64 182 ASP C C 1
ATOM 3951 O O . ASP C 1 204 ? -6.770 -26.339 78.586 1.00 47.21 182 ASP C O 1
ATOM 3956 N N . LEU C 1 205 ? -8.170 -24.797 77.712 1.00 46.45 183 LEU C N 1
ATOM 3957 C CA . LEU C 1 205 ? -8.772 -24.403 78.976 1.00 47.10 183 LEU C CA 1
ATOM 3958 C C . LEU C 1 205 ? -9.537 -25.555 79.618 1.00 46.90 183 LEU C C 1
ATOM 3959 O O . LEU C 1 205 ? -9.339 -25.872 80.783 1.00 46.92 183 LEU C O 1
ATOM 3964 N N . VAL C 1 206 ? -10.427 -26.160 78.852 1.00 47.35 184 VAL C N 1
ATOM 3965 C CA . VAL C 1 206 ? -11.202 -27.302 79.313 1.00 47.50 184 VAL C CA 1
ATOM 3966 C C . VAL C 1 206 ? -10.288 -28.496 79.660 1.00 47.98 184 VAL C C 1
ATOM 3967 O O . VAL C 1 206 ? -10.419 -29.080 80.745 1.00 47.63 184 VAL C O 1
ATOM 3971 N N . THR C 1 207 ? -9.351 -28.814 78.758 1.00 48.38 185 THR C N 1
ATOM 3972 C CA . THR C 1 207 ? -8.412 -29.945 78.923 1.00 48.49 185 THR C CA 1
ATOM 3973 C C . THR C 1 207 ? -7.510 -29.815 80.137 1.00 48.76 185 THR C C 1
ATOM 3974 O O . THR C 1 207 ? -7.220 -30.809 80.795 1.00 49.94 185 THR C O 1
ATOM 3978 N N . ARG C 1 208 ? -7.061 -28.604 80.451 1.00 48.85 186 ARG C N 1
ATOM 3979 C CA . ARG C 1 208 ? -6.245 -28.409 81.659 1.00 48.10 186 ARG C CA 1
ATOM 3980 C C . ARG C 1 208 ? -7.094 -28.348 82.927 1.00 47.90 186 ARG C C 1
ATOM 3981 O O . ARG C 1 208 ? -6.658 -28.783 83.999 1.00 47.37 186 ARG C O 1
ATOM 3989 N N . ALA C 1 209 ? -8.302 -27.812 82.795 1.00 47.77 187 ALA C N 1
ATOM 3990 C CA . ALA C 1 209 ? -9.189 -27.616 83.937 1.00 48.33 187 ALA C CA 1
ATOM 3991 C C . ALA C 1 209 ? -9.634 -28.929 84.578 1.00 48.63 187 ALA C C 1
ATOM 3992 O O . ALA C 1 209 ? -9.627 -29.042 85.799 1.00 48.50 187 ALA C O 1
ATOM 3994 N N . VAL C 1 210 ? -10.015 -29.901 83.748 1.00 49.60 188 VAL C N 1
ATOM 3995 C CA . VAL C 1 210 ? -10.531 -31.209 84.198 1.00 50.99 188 VAL C CA 1
ATOM 3996 C C . VAL C 1 210 ? -9.475 -32.053 84.906 1.00 52.36 188 VAL C C 1
ATOM 3997 O O . VAL C 1 210 ? -9.799 -32.944 85.680 1.00 52.42 188 VAL C O 1
ATOM 4001 N N . ALA C 1 211 ? -8.213 -31.748 84.641 1.00 54.37 189 ALA C N 1
ATOM 4002 C CA . ALA C 1 211 ? -7.109 -32.403 85.295 1.00 56.70 189 ALA C CA 1
ATOM 4003 C C . ALA C 1 211 ? -7.159 -32.045 86.768 1.00 58.63 189 ALA C C 1
ATOM 4004 O O . ALA C 1 211 ? -7.603 -30.953 87.137 1.00 59.06 189 ALA C O 1
ATOM 4006 N N . THR C 1 212 ? -6.724 -32.981 87.606 1.00 60.79 190 THR C N 1
ATOM 4007 C CA . THR C 1 212 ? -6.767 -32.816 89.049 1.00 62.80 190 THR C CA 1
ATOM 4008 C C . THR C 1 212 ? -5.426 -33.191 89.660 1.00 64.94 190 THR C C 1
ATOM 4009 O O . THR C 1 212 ? -5.363 -34.097 90.493 1.00 65.40 190 THR C O 1
ATOM 4013 N N . PRO C 1 213 ? -4.342 -32.496 89.257 1.00 66.94 191 PRO C N 1
ATOM 4014 C CA . PRO C 1 213 ? -3.092 -32.759 89.975 1.00 68.49 191 PRO C CA 1
ATOM 4015 C C . PRO C 1 213 ? -3.203 -32.182 91.372 1.00 70.17 191 PRO C C 1
ATOM 4016 O O . PRO C 1 213 ? -4.006 -31.275 91.586 1.00 70.55 191 PRO C O 1
ATOM 4020 N N . ASP C 1 214 ? -2.432 -32.711 92.318 1.00 72.26 192 ASP C N 1
ATOM 4021 C CA . ASP C 1 214 ? -2.335 -32.093 93.639 1.00 73.80 192 ASP C CA 1
ATOM 4022 C C . ASP C 1 214 ? -1.511 -30.819 93.519 1.00 74.47 192 ASP C C 1
ATOM 4023 O O . ASP C 1 214 ? -0.387 -30.843 93.004 1.00 74.70 192 ASP C O 1
ATOM 4028 N N . ALA C 1 215 ? -2.100 -29.710 93.960 1.00 75.05 193 ALA C N 1
ATOM 4029 C CA . ALA C 1 215 ? -1.440 -28.412 93.946 1.00 75.42 193 ALA C CA 1
ATOM 4030 C C . ALA C 1 215 ? -0.764 -28.191 95.287 1.00 75.74 193 ALA C C 1
ATOM 4031 O O . ALA C 1 215 ? 0.198 -27.416 95.393 1.00 75.91 193 ALA C O 1
ATOM 4034 N N . GLN D 1 25 ? 4.174 20.726 87.691 1.00 77.07 3 GLN D N 1
ATOM 4035 C CA . GLN D 1 25 ? 2.938 21.486 88.042 1.00 77.22 3 GLN D CA 1
ATOM 4036 C C . GLN D 1 25 ? 1.828 21.261 87.026 1.00 77.16 3 GLN D C 1
ATOM 4037 O O . GLN D 1 25 ? 0.647 21.386 87.351 1.00 77.25 3 GLN D O 1
ATOM 4043 N N . ASN D 1 26 ? 2.217 20.937 85.798 1.00 77.00 4 ASN D N 1
ATOM 4044 C CA . ASN D 1 26 ? 1.265 20.553 84.764 1.00 76.89 4 ASN D CA 1
ATOM 4045 C C . ASN D 1 26 ? 1.178 19.038 84.516 1.00 76.87 4 ASN D C 1
ATOM 4046 O O . ASN D 1 26 ? 0.099 18.545 84.207 1.00 76.63 4 ASN D O 1
ATOM 4051 N N . PRO D 1 27 ? 2.304 18.299 84.643 1.00 76.92 5 PRO D N 1
ATOM 4052 C CA . PRO D 1 27 ? 2.193 16.846 84.492 1.00 76.93 5 PRO D CA 1
ATOM 4053 C C . PRO D 1 27 ? 1.797 16.120 85.781 1.00 77.08 5 PRO D C 1
ATOM 4054 O O . PRO D 1 27 ? 1.151 15.072 85.718 1.00 77.10 5 PRO D O 1
ATOM 4058 N N . GLU D 1 28 ? 2.178 16.672 86.932 1.00 77.22 6 GLU D N 1
ATOM 4059 C CA . GLU D 1 28 ? 1.864 16.066 88.229 1.00 77.18 6 GLU D CA 1
ATOM 4060 C C . GLU D 1 28 ? 0.410 16.315 88.625 1.00 77.17 6 GLU D C 1
ATOM 4061 O O . GLU D 1 28 ? -0.282 15.392 89.061 1.00 77.25 6 GLU D O 1
ATOM 4067 N N . ARG D 1 29 ? -0.045 17.562 88.469 1.00 77.29 7 ARG D N 1
ATOM 4068 C CA . ARG D 1 29 ? -1.433 17.935 88.762 1.00 77.14 7 ARG D CA 1
ATOM 4069 C C . ARG D 1 29 ? -2.384 17.373 87.704 1.00 77.01 7 ARG D C 1
ATOM 4070 O O . ARG D 1 29 ? -3.596 17.344 87.910 1.00 76.99 7 ARG D O 1
ATOM 4078 N N . ARG D 1 30 ? -1.820 16.938 86.576 1.00 76.70 8 ARG D N 1
ATOM 4079 C CA . ARG D 1 30 ? -2.550 16.174 85.571 1.00 76.68 8 ARG D CA 1
ATOM 4080 C C . ARG D 1 30 ? -2.823 14.764 86.098 1.00 76.02 8 ARG D C 1
ATOM 4081 O O . ARG D 1 30 ? -3.938 14.260 85.978 1.00 75.82 8 ARG D O 1
ATOM 4089 N N . ALA D 1 31 ? -1.791 14.143 86.673 1.00 75.36 9 ALA D N 1
ATOM 4090 C CA . ALA D 1 31 ? -1.901 12.813 87.270 1.00 74.69 9 ALA D CA 1
ATOM 4091 C C . ALA D 1 31 ? -2.875 12.842 88.442 1.00 74.07 9 ALA D C 1
ATOM 4092 O O . ALA D 1 31 ? -3.676 11.930 88.601 1.00 74.08 9 ALA D O 1
ATOM 4094 N N . ALA D 1 32 ? -2.802 13.904 89.244 1.00 73.44 10 ALA D N 1
ATOM 4095 C CA . ALA D 1 32 ? -3.776 14.166 90.301 1.00 72.61 10 ALA D CA 1
ATOM 4096 C C . ALA D 1 32 ? -5.205 14.178 89.749 1.00 72.12 10 ALA D C 1
ATOM 4097 O O . ALA D 1 32 ? -6.118 13.645 90.378 1.00 72.29 10 ALA D O 1
ATOM 4099 N N . LEU D 1 33 ? -5.388 14.776 88.572 1.00 71.32 11 LEU D N 1
ATOM 4100 C CA . LEU D 1 33 ? -6.700 14.839 87.927 1.00 70.52 11 LEU D CA 1
ATOM 4101 C C . LEU D 1 33 ? -7.140 13.490 87.350 1.00 70.08 11 LEU D C 1
ATOM 4102 O O . LEU D 1 33 ? -8.322 13.156 87.383 1.00 69.46 11 LEU D O 1
ATOM 4107 N N . VAL D 1 34 ? -6.186 12.732 86.813 1.00 69.75 12 VAL D N 1
ATOM 4108 C CA . VAL D 1 34 ? -6.475 11.416 86.265 1.00 69.90 12 VAL D CA 1
ATOM 4109 C C . VAL D 1 34 ? -6.883 10.485 87.406 1.00 69.89 12 VAL D C 1
ATOM 4110 O O . VAL D 1 34 ? -7.787 9.671 87.250 1.00 70.40 12 VAL D O 1
ATOM 4114 N N . ASN D 1 35 ? -6.220 10.625 88.551 1.00 69.68 13 ASN D N 1
ATOM 4115 C CA . ASN D 1 35 ? -6.620 9.954 89.783 1.00 69.46 13 ASN D CA 1
ATOM 4116 C C . ASN D 1 35 ? -8.028 10.334 90.235 1.00 68.83 13 ASN D C 1
ATOM 4117 O O . ASN D 1 35 ? -8.868 9.456 90.487 1.00 68.97 13 ASN D O 1
ATOM 4122 N N . ALA D 1 36 ? -8.280 11.640 90.329 1.00 67.68 14 ALA D N 1
ATOM 4123 C CA . ALA D 1 36 ? -9.623 12.150 90.607 1.00 66.78 14 ALA D CA 1
ATOM 4124 C C . ALA D 1 36 ? -10.682 11.551 89.662 1.00 66.11 14 ALA D C 1
ATOM 4125 O O . ALA D 1 36 ? -11.762 11.173 90.116 1.00 66.15 14 ALA D O 1
ATOM 4127 N N . ALA D 1 37 ? -10.353 11.449 88.371 1.00 65.10 15 ALA D N 1
ATOM 4128 C CA . ALA D 1 37 ? -11.191 10.757 87.375 1.00 64.46 15 ALA D CA 1
ATOM 4129 C C . ALA D 1 37 ? -11.407 9.260 87.668 1.00 64.07 15 ALA D C 1
ATOM 4130 O O . ALA D 1 37 ? -12.521 8.752 87.522 1.00 64.22 15 ALA D O 1
ATOM 4132 N N . ILE D 1 38 ? -10.348 8.556 88.066 1.00 63.63 16 ILE D N 1
ATOM 4133 C CA . ILE D 1 38 ? -10.453 7.136 88.418 1.00 63.49 16 ILE D CA 1
ATOM 4134 C C . ILE D 1 38 ? -11.353 6.931 89.652 1.00 63.48 16 ILE D C 1
ATOM 4135 O O . ILE D 1 38 ? -12.148 5.993 89.690 1.00 63.21 16 ILE D O 1
ATOM 4140 N N . GLU D 1 39 ? -11.226 7.819 90.641 1.00 63.30 17 GLU D N 1
ATOM 4141 C CA . GLU D 1 39 ? -12.126 7.832 91.791 1.00 63.19 17 GLU D CA 1
ATOM 4142 C C . GLU D 1 39 ? -13.571 8.038 91.340 1.00 62.84 17 GLU D C 1
ATOM 4143 O O . GLU D 1 39 ? -14.450 7.285 91.751 1.00 62.57 17 GLU D O 1
ATOM 4149 N N . VAL D 1 40 ? -13.806 9.043 90.489 1.00 62.57 18 VAL D N 1
ATOM 4150 C CA . VAL D 1 40 ? -15.160 9.343 89.975 1.00 62.58 18 VAL D CA 1
ATOM 4151 C C . VAL D 1 40 ? -15.788 8.169 89.199 1.00 62.41 18 VAL D C 1
ATOM 4152 O O . VAL D 1 40 ? -16.974 7.866 89.377 1.00 62.08 18 VAL D O 1
ATOM 4156 N N . LEU D 1 41 ? -14.996 7.523 88.342 1.00 62.30 19 LEU D N 1
ATOM 4157 C CA . LEU D 1 41 ? -15.476 6.370 87.581 1.00 62.39 19 LEU D CA 1
ATOM 4158 C C . LEU D 1 41 ? -15.902 5.231 88.497 1.00 62.39 19 LEU D C 1
ATOM 4159 O O . LEU D 1 41 ? -17.007 4.711 88.361 1.00 62.24 19 LEU D O 1
ATOM 4164 N N . ALA D 1 42 ? -15.032 4.863 89.437 1.00 62.60 20 ALA D N 1
ATOM 4165 C CA . ALA D 1 42 ? -15.293 3.736 90.350 1.00 62.77 20 ALA D CA 1
ATOM 4166 C C . ALA D 1 42 ? -16.477 3.996 91.277 1.00 63.17 20 ALA D C 1
ATOM 4167 O O . ALA D 1 42 ? -17.198 3.055 91.643 1.00 63.46 20 ALA D O 1
ATOM 4169 N N . ARG D 1 43 ? -16.673 5.269 91.639 1.00 63.40 21 ARG D N 1
ATOM 4170 C CA . ARG D 1 43 ? -17.769 5.694 92.516 1.00 64.06 21 ARG D CA 1
ATOM 4171 C C . ARG D 1 43 ? -19.102 5.804 91.787 1.00 64.01 21 ARG D C 1
ATOM 4172 O O . ARG D 1 43 ? -20.133 5.361 92.293 1.00 64.01 21 ARG D O 1
ATOM 4180 N N . GLU D 1 44 ? -19.073 6.417 90.608 1.00 64.14 22 GLU D N 1
ATOM 4181 C CA . GLU D 1 44 ? -20.294 6.861 89.940 1.00 64.47 22 GLU D CA 1
ATOM 4182 C C . GLU D 1 44 ? -20.568 6.114 88.637 1.00 64.39 22 GLU D C 1
ATOM 4183 O O . GLU D 1 44 ? -21.692 5.668 88.389 1.00 64.19 22 GLU D O 1
ATOM 4189 N N . GLY D 1 45 ? -19.535 5.987 87.810 1.00 64.27 23 GLY D N 1
ATOM 4190 C CA . GLY D 1 45 ? -19.656 5.300 86.541 1.00 64.16 23 GLY D CA 1
ATOM 4191 C C . GLY D 1 45 ? -19.221 6.158 85.376 1.00 64.38 23 GLY D C 1
ATOM 4192 O O . GLY D 1 45 ? -18.701 7.266 85.559 1.00 64.47 23 GLY D O 1
ATOM 4193 N N . ALA D 1 46 ? -19.459 5.642 84.173 1.00 64.45 24 ALA D N 1
ATOM 4194 C CA . ALA D 1 46 ? -19.025 6.280 82.936 1.00 64.33 24 ALA D CA 1
ATOM 4195 C C . ALA D 1 46 ? -19.839 7.530 82.571 1.00 64.31 24 ALA D C 1
ATOM 4196 O O . ALA D 1 46 ? -19.263 8.538 82.165 1.00 63.92 24 ALA D O 1
ATOM 4198 N N . ARG D 1 47 ? -21.166 7.459 82.711 1.00 64.32 25 ARG D N 1
ATOM 4199 C CA . ARG D 1 47 ? -22.026 8.640 82.531 1.00 64.41 25 ARG D CA 1
ATOM 4200 C C . ARG D 1 47 ? -21.780 9.692 83.618 1.00 64.40 25 ARG D C 1
ATOM 4201 O O . ARG D 1 47 ? -21.791 10.893 83.343 1.00 64.45 25 ARG D O 1
ATOM 4203 N N . GLY D 1 48 ? -21.539 9.225 84.843 1.00 64.41 26 GLY D N 1
ATOM 4204 C CA . GLY D 1 48 ? -21.191 10.086 85.967 1.00 64.32 26 GLY D CA 1
ATOM 4205 C C . GLY D 1 48 ? -19.909 10.875 85.770 1.00 64.52 26 GLY D C 1
ATOM 4206 O O . GLY D 1 48 ? -19.730 11.927 86.385 1.00 64.50 26 GLY D O 1
ATOM 4207 N N . LEU D 1 49 ? -19.014 10.380 84.914 1.00 64.74 27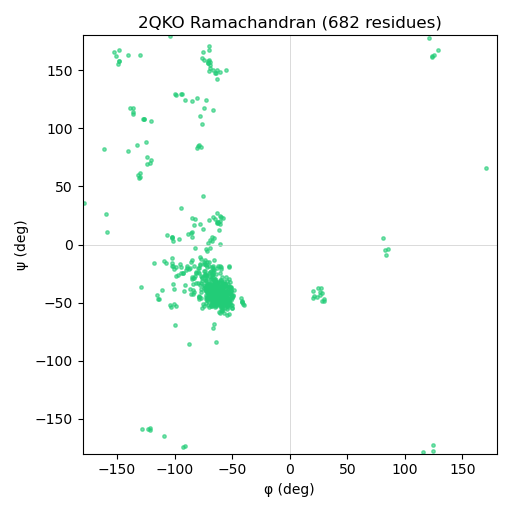 LEU D N 1
ATOM 4208 C CA . LEU D 1 49 ? -17.761 11.082 84.652 1.00 64.71 27 LEU D CA 1
ATOM 4209 C C . LEU D 1 49 ? -17.979 12.311 83.771 1.00 65.17 27 LEU D C 1
ATOM 4210 O O . LEU D 1 49 ? -18.426 12.218 82.622 1.00 64.96 27 LEU D O 1
ATOM 4215 N N . THR D 1 50 ? -17.663 13.463 84.352 1.00 65.83 28 THR D N 1
ATOM 4216 C CA . THR D 1 50 ? -17.780 14.753 83.691 1.00 66.43 28 THR D CA 1
ATOM 4217 C C . THR D 1 50 ? -16.771 15.719 84.308 1.00 66.75 28 THR D C 1
ATOM 4218 O O . THR D 1 50 ? -16.204 15.430 85.364 1.00 66.63 28 THR D O 1
ATOM 4222 N N . PHE D 1 51 ? -16.538 16.844 83.635 1.00 67.30 29 PHE D N 1
ATOM 4223 C CA . PHE D 1 51 ? -15.577 17.845 84.101 1.00 67.88 29 PHE D CA 1
ATOM 4224 C C . PHE D 1 51 ? -15.987 18.498 85.422 1.00 67.95 29 PHE D C 1
ATOM 4225 O O . PHE D 1 51 ? -15.125 18.872 86.226 1.00 68.09 29 PHE D O 1
ATOM 4233 N N . ARG D 1 52 ? -17.296 18.633 85.637 1.00 67.90 30 ARG D N 1
ATOM 4234 C CA . ARG D 1 52 ? -17.824 19.148 86.901 1.00 67.97 30 ARG D CA 1
ATOM 4235 C C . ARG D 1 52 ? -17.551 18.196 88.056 1.00 67.55 30 ARG D C 1
ATOM 4236 O O . ARG D 1 52 ? -17.011 18.602 89.081 1.00 67.55 30 ARG D O 1
ATOM 4244 N N . ALA D 1 53 ? -17.909 16.926 87.866 1.00 67.18 31 ALA D N 1
ATOM 4245 C CA . ALA D 1 53 ? -17.695 15.888 88.864 1.00 66.60 31 ALA D CA 1
ATOM 4246 C C . ALA D 1 53 ? -16.219 15.635 89.168 1.00 66.32 31 ALA D C 1
ATOM 4247 O O . ALA D 1 53 ? -15.873 15.280 90.295 1.00 66.19 31 ALA D O 1
ATOM 4249 N N . VAL D 1 54 ? -15.354 15.800 88.170 1.00 66.20 32 VAL D N 1
ATOM 4250 C CA . VAL D 1 54 ? -13.917 15.649 88.402 1.00 66.37 32 VAL D CA 1
ATOM 4251 C C . VAL D 1 54 ? -13.377 16.768 89.295 1.00 66.88 32 VAL D C 1
ATOM 4252 O O . VAL D 1 54 ? -12.574 16.493 90.179 1.00 66.91 32 VAL D O 1
ATOM 4256 N N . ASP D 1 55 ? -13.824 18.007 89.068 1.00 67.23 33 ASP D N 1
ATOM 4257 C CA . ASP D 1 55 ? -13.427 19.153 89.895 1.00 67.87 33 ASP D CA 1
ATOM 4258 C C . ASP D 1 55 ? -13.855 19.004 91.349 1.00 68.00 33 ASP D C 1
ATOM 4259 O O . ASP D 1 55 ? -13.049 19.174 92.259 1.00 67.87 33 ASP D O 1
ATOM 4264 N N . VAL D 1 56 ? -15.129 18.681 91.552 1.00 68.29 34 VAL D N 1
ATOM 4265 C CA . VAL D 1 56 ? -15.664 18.365 92.869 1.00 68.46 34 VAL D CA 1
ATOM 4266 C C . VAL D 1 56 ? -14.819 17.278 93.570 1.00 68.73 34 VAL D C 1
ATOM 4267 O O . VAL D 1 56 ? -14.620 17.331 94.791 1.00 68.65 34 VAL D O 1
ATOM 4271 N N . GLU D 1 57 ? -14.313 16.313 92.796 1.00 68.80 35 GLU D N 1
ATOM 4272 C CA . GLU D 1 57 ? -13.416 15.268 93.316 1.00 69.01 35 GLU D CA 1
ATOM 4273 C C . GLU D 1 57 ? -11.950 15.736 93.366 1.00 69.19 35 GLU D C 1
ATOM 4274 O O . GLU D 1 57 ? -11.165 15.293 94.223 1.00 69.06 35 GLU D O 1
ATOM 4280 N N . ALA D 1 58 ? -11.607 16.655 92.463 1.00 69.58 36 ALA D N 1
ATOM 4281 C CA . ALA D 1 58 ? -10.221 17.079 92.252 1.00 70.10 36 ALA D CA 1
ATOM 4282 C C . ALA D 1 58 ? -9.541 17.764 93.445 1.00 70.36 36 ALA D C 1
ATOM 4283 O O . ALA D 1 58 ? -10.150 18.556 94.183 1.00 69.73 36 ALA D O 1
ATOM 4285 N N . ASN D 1 59 ? -8.258 17.439 93.584 1.00 70.90 37 ASN D N 1
ATOM 4286 C CA . ASN D 1 59 ? -7.333 18.055 94.514 1.00 71.79 37 ASN D CA 1
ATOM 4287 C C . ASN D 1 59 ? -7.195 19.550 94.195 1.00 72.04 37 ASN D C 1
ATOM 4288 O O . ASN D 1 59 ? -6.287 20.236 94.669 1.00 71.92 37 ASN D O 1
ATOM 4293 N N . VAL D 1 60 ? -8.119 20.014 93.353 1.00 72.51 38 VAL D N 1
ATOM 4294 C CA . VAL D 1 60 ? -8.280 21.408 92.944 1.00 72.47 38 VAL D CA 1
ATOM 4295 C C . VAL D 1 60 ? -9.711 21.567 92.364 1.00 72.30 38 VAL D C 1
ATOM 4296 O O . VAL D 1 60 ? -9.916 21.469 91.150 1.00 72.38 38 VAL D O 1
ATOM 4300 N N . PRO D 1 61 ? -10.717 21.740 93.255 1.00 72.34 39 PRO D N 1
ATOM 4301 C CA . PRO D 1 61 ? -12.138 21.823 92.886 1.00 72.28 39 PRO D CA 1
ATOM 4302 C C . PRO D 1 61 ? -12.606 23.041 92.079 1.00 72.39 39 PRO D C 1
ATOM 4303 O O . PRO D 1 61 ? -13.805 23.146 91.802 1.00 72.71 39 PRO D O 1
ATOM 4307 N N . LYS D 1 62 ? -11.691 23.931 91.691 1.00 72.08 40 LYS D N 1
ATOM 4308 C CA . LYS D 1 62 ? -12.055 25.181 91.025 1.00 71.74 40 LYS D CA 1
ATOM 4309 C C . LYS D 1 62 ? -12.732 24.991 89.647 1.00 71.70 40 LYS D C 1
ATOM 4310 O O . LYS D 1 62 ? -13.970 24.993 89.556 1.00 71.74 40 LYS D O 1
ATOM 4312 N N . GLY D 1 63 ? -11.930 24.827 88.589 1.00 71.45 41 GLY D N 1
ATOM 4313 C CA . GLY D 1 63 ? -12.454 24.652 87.226 1.00 71.27 41 GLY D CA 1
ATOM 4314 C C . GLY D 1 63 ? -11.424 23.986 86.327 1.00 71.12 41 GLY D C 1
ATOM 4315 O O . GLY D 1 63 ? -11.597 23.898 85.083 1.00 70.71 41 GLY D O 1
ATOM 4316 N N . THR D 1 64 ? -10.366 23.492 87.002 1.00 71.30 42 THR D N 1
ATOM 4317 C CA . THR D 1 64 ? -9.112 23.056 86.385 1.00 71.34 42 THR D CA 1
ATOM 4318 C C . THR D 1 64 ? -9.231 22.016 85.258 1.00 71.57 42 THR D C 1
ATOM 4319 O O . THR D 1 64 ? -8.456 22.061 84.302 1.00 71.54 42 THR D O 1
ATOM 4323 N N . ALA D 1 65 ? -10.189 21.091 85.378 1.00 71.81 43 ALA D N 1
ATOM 4324 C CA . ALA D 1 65 ? -10.248 19.895 84.518 1.00 71.98 43 ALA D CA 1
ATOM 4325 C C . ALA D 1 65 ? -10.471 20.192 83.036 1.00 72.11 43 ALA D C 1
ATOM 4326 O O . ALA D 1 65 ? -9.855 19.560 82.175 1.00 71.90 43 ALA D O 1
ATOM 4328 N N . SER D 1 66 ? -11.341 21.161 82.755 1.00 72.41 44 SER D N 1
ATOM 4329 C CA . SER D 1 66 ? -11.689 21.545 81.387 1.00 72.53 44 SER D CA 1
ATOM 4330 C C . SER D 1 66 ? -10.507 22.200 80.673 1.00 72.57 44 SER D C 1
ATOM 4331 O O . SER D 1 66 ? -10.406 22.163 79.444 1.00 72.71 44 SER D O 1
ATOM 4334 N N . ASN D 1 67 ? -9.620 22.798 81.461 1.00 72.60 45 ASN D N 1
ATOM 4335 C CA . ASN D 1 67 ? -8.383 23.381 80.960 1.00 72.34 45 ASN D CA 1
ATOM 4336 C C . ASN D 1 67 ? -7.303 22.336 80.656 1.00 72.07 45 ASN D C 1
ATOM 4337 O O . ASN D 1 67 ? -6.299 22.650 80.016 1.00 71.75 45 ASN D O 1
ATOM 4342 N N . TYR D 1 68 ? -7.514 21.100 81.117 1.00 71.68 46 TYR D N 1
ATOM 4343 C CA . TYR D 1 68 ? -6.533 20.026 80.947 1.00 71.28 46 TYR D CA 1
ATOM 4344 C C . TYR D 1 68 ? -6.940 18.987 79.921 1.00 71.04 46 TYR D C 1
ATOM 4345 O O . TYR D 1 68 ? -6.111 18.195 79.476 1.00 71.00 46 TYR D O 1
ATOM 4354 N N . PHE D 1 69 ? -8.222 18.980 79.569 1.00 70.67 47 PHE D N 1
ATOM 4355 C CA . PHE D 1 69 ? -8.763 18.007 78.629 1.00 70.51 47 PHE D CA 1
ATOM 4356 C C . PHE D 1 69 ? -9.734 18.703 77.679 1.00 70.59 47 PHE D C 1
ATOM 4357 O O . PHE D 1 69 ? -10.748 19.258 78.125 1.00 70.53 47 PHE D O 1
ATOM 4365 N N . PRO D 1 70 ? -9.406 18.703 76.369 1.00 70.62 48 PRO D N 1
ATOM 4366 C CA . PRO D 1 70 ? -10.209 19.364 75.334 1.00 70.82 48 PRO D CA 1
ATOM 4367 C C . PRO D 1 70 ? -11.629 18.812 75.253 1.00 70.87 48 PRO D C 1
ATOM 4368 O O . PRO D 1 70 ? -12.561 19.530 74.894 1.00 71.11 48 PRO D O 1
ATOM 4372 N N . SER D 1 71 ? -11.783 17.539 75.584 1.00 70.91 49 SER D N 1
ATOM 4373 C CA . SER D 1 71 ? -13.067 16.878 75.491 1.00 70.79 49 SER D CA 1
ATOM 4374 C C . SER D 1 71 ? -13.167 15.822 76.567 1.00 70.95 49 SER D C 1
ATOM 4375 O O . SER D 1 71 ? -12.155 15.331 77.073 1.00 70.54 49 SER D O 1
ATOM 4378 N N . ARG D 1 72 ? -14.406 15.474 76.887 1.00 71.35 50 ARG D N 1
ATOM 4379 C CA . ARG D 1 72 ? -14.716 14.384 77.779 1.00 71.99 50 ARG D CA 1
ATOM 4380 C C . ARG D 1 72 ? -14.174 13.108 77.145 1.00 72.32 50 ARG D C 1
ATOM 4381 O O . ARG D 1 72 ? -13.735 12.194 77.844 1.00 72.25 50 ARG D O 1
ATOM 4389 N N . ASP D 1 73 ? -14.195 13.081 75.808 1.00 72.54 51 ASP D N 1
ATOM 4390 C CA . ASP D 1 73 ? -13.669 11.976 75.009 1.00 72.64 51 ASP D CA 1
ATOM 4391 C C . ASP D 1 73 ? -12.182 11.770 75.276 1.00 72.37 51 ASP D C 1
ATOM 4392 O O . ASP D 1 73 ? -11.714 10.630 75.384 1.00 72.26 51 ASP D O 1
ATOM 4397 N N . ASP D 1 74 ? -11.458 12.884 75.386 1.00 71.77 52 ASP D N 1
ATOM 4398 C CA . ASP D 1 74 ? -10.019 12.876 75.607 1.00 71.50 52 ASP D CA 1
ATOM 4399 C C . ASP D 1 74 ? -9.638 12.541 77.050 1.00 71.41 52 ASP D C 1
ATOM 4400 O O . ASP D 1 74 ? -8.569 11.974 77.294 1.00 71.46 52 ASP D O 1
ATOM 4405 N N . LEU D 1 75 ? -10.489 12.928 77.998 1.00 71.17 53 LEU D N 1
ATOM 4406 C CA . LEU D 1 75 ? -10.313 12.564 79.402 1.00 71.04 53 LEU D CA 1
ATOM 4407 C C . LEU D 1 75 ? -10.307 11.032 79.596 1.00 71.38 53 LEU D C 1
ATOM 4408 O O . LEU D 1 75 ? -9.413 10.492 80.250 1.00 71.33 53 LEU D O 1
ATOM 4413 N N . PHE D 1 76 ? -11.292 10.350 79.007 1.00 71.58 54 PHE D N 1
ATOM 4414 C CA . PHE D 1 76 ? -11.387 8.885 79.057 1.00 72.12 54 PHE D CA 1
ATOM 4415 C C . PHE D 1 76 ? -10.132 8.218 78.498 1.00 72.16 54 PHE D C 1
ATOM 4416 O O . PHE D 1 76 ? -9.647 7.225 79.052 1.00 71.94 54 PHE D O 1
ATOM 4424 N N . ASP D 1 77 ? -9.622 8.786 77.403 1.00 72.12 55 ASP D N 1
ATOM 4425 C CA . ASP D 1 77 ? -8.410 8.313 76.732 1.00 72.14 55 ASP D CA 1
ATOM 4426 C C . ASP D 1 77 ? -7.160 8.372 77.592 1.00 71.98 55 ASP D C 1
ATOM 4427 O O . ASP D 1 77 ? -6.356 7.436 77.591 1.00 71.94 55 ASP D O 1
ATOM 4432 N N . GLN D 1 78 ? -6.996 9.494 78.290 1.00 71.81 56 GLN D N 1
ATOM 4433 C CA . GLN D 1 78 ? -5.917 9.674 79.249 1.00 71.61 56 GLN D CA 1
ATOM 4434 C C . GLN D 1 78 ? -5.950 8.524 80.265 1.00 71.34 56 GLN D C 1
ATOM 4435 O O . GLN D 1 78 ? -4.999 7.746 80.342 1.00 71.42 56 GLN D O 1
ATOM 4437 N N . VAL D 1 79 ? -7.055 8.397 81.002 1.00 70.85 57 VAL D N 1
ATOM 4438 C CA . VAL D 1 79 ? -7.253 7.264 81.926 1.00 70.94 57 VAL D CA 1
ATOM 4439 C C . VAL D 1 79 ? -7.105 5.897 81.214 1.00 70.46 57 VAL D C 1
ATOM 4440 O O . VAL D 1 79 ? -6.489 4.974 81.747 1.00 70.08 57 VAL D O 1
ATOM 4444 N N . GLY D 1 80 ? -7.649 5.791 80.005 1.00 70.24 58 GLY D N 1
ATOM 4445 C CA . GLY D 1 80 ? -7.454 4.610 79.148 1.00 70.53 58 GLY D CA 1
ATOM 4446 C C . GLY D 1 80 ? -6.000 4.227 78.895 1.00 70.71 58 GLY D C 1
ATOM 4447 O O . GLY D 1 80 ? -5.679 3.044 78.764 1.00 70.37 58 GLY D O 1
ATOM 4448 N N . LYS D 1 81 ? -5.123 5.230 78.817 1.00 71.02 59 LYS D N 1
ATOM 4449 C CA . LYS D 1 81 ? -3.680 4.998 78.669 1.00 71.45 59 LYS D CA 1
ATOM 4450 C C . LYS D 1 81 ? -2.968 4.880 80.028 1.00 71.65 59 LYS D C 1
ATOM 4451 O O . LYS D 1 81 ? -1.881 4.309 80.119 1.00 71.44 59 LYS D O 1
ATOM 4453 N N . ARG D 1 82 ? -3.613 5.394 81.073 1.00 72.03 60 ARG D N 1
ATOM 4454 C CA . ARG D 1 82 ? -3.009 5.537 82.390 1.00 72.54 60 ARG D CA 1
ATOM 4455 C C . ARG D 1 82 ? -3.340 4.409 83.363 1.00 73.16 60 ARG D C 1
ATOM 4456 O O . ARG D 1 82 ? -2.546 4.130 84.266 1.00 72.81 60 ARG D O 1
ATOM 4458 N N . ILE D 1 83 ? -4.496 3.762 83.151 1.00 73.86 61 ILE D N 1
ATOM 4459 C CA . ILE D 1 83 ? -5.185 2.940 84.165 1.00 74.37 61 ILE D CA 1
ATOM 4460 C C . ILE D 1 83 ? -4.363 1.793 84.773 1.00 75.08 61 ILE D C 1
ATOM 4461 O O . ILE D 1 83 ? -4.498 1.483 85.961 1.00 74.45 61 ILE D O 1
ATOM 4466 N N . HIS D 1 84 ? -3.515 1.185 83.946 1.00 76.11 62 HIS D N 1
ATOM 4467 C CA . HIS D 1 84 ? -2.668 0.069 84.353 1.00 77.18 62 HIS D CA 1
ATOM 4468 C C . HIS D 1 84 ? -1.501 0.465 85.264 1.00 78.10 62 HIS D C 1
ATOM 4469 O O . HIS D 1 84 ? -0.756 -0.400 85.732 1.00 78.38 62 HIS D O 1
ATOM 4476 N N . GLU D 1 85 ? -1.340 1.765 85.506 1.00 79.10 63 GLU D N 1
ATOM 4477 C CA . GLU D 1 85 ? -0.371 2.252 86.480 1.00 80.20 63 GLU D CA 1
ATOM 4478 C C . GLU D 1 85 ? -0.956 2.151 87.882 1.00 81.08 63 GLU D C 1
ATOM 4479 O O . GLU D 1 85 ? -0.222 2.052 88.861 1.00 81.13 63 GLU D O 1
ATOM 4481 N N . ARG D 1 86 ? -2.284 2.163 87.967 1.00 82.40 64 ARG D N 1
ATOM 4482 C CA . ARG D 1 86 ? -2.988 2.023 89.249 1.00 83.44 64 ARG D CA 1
ATOM 4483 C C . ARG D 1 86 ? -3.381 0.587 89.602 1.00 83.42 64 ARG D C 1
ATOM 4484 O O . ARG D 1 86 ? -3.545 0.275 90.783 1.00 84.13 64 ARG D O 1
ATOM 4492 N N . LEU D 1 87 ? -3.530 -0.286 88.605 1.00 83.31 65 LEU D N 1
ATOM 4493 C CA . LEU D 1 87 ? -3.943 -1.678 88.868 1.00 83.15 65 LEU D CA 1
ATOM 4494 C C . LEU D 1 87 ? -2.753 -2.618 89.072 1.00 83.15 65 LEU D C 1
ATOM 4495 O O . LEU D 1 87 ? -1.986 -2.481 90.031 1.00 82.99 65 LEU D O 1
ATOM 4497 N N . ASN D 1 103 ? 9.427 -22.944 92.310 1.00 48.68 81 ASN D N 1
ATOM 4498 C CA . ASN D 1 103 ? 9.326 -22.054 91.158 1.00 48.81 81 ASN D CA 1
ATOM 4499 C C . ASN D 1 103 ? 7.876 -21.899 90.715 1.00 48.75 81 ASN D C 1
ATOM 4500 O O . ASN D 1 103 ? 7.452 -20.819 90.306 1.00 48.89 81 ASN D O 1
ATOM 4505 N N . LEU D 1 104 ? 7.122 -22.992 90.804 1.00 48.58 82 LEU D N 1
ATOM 4506 C CA . LEU D 1 104 ? 5.675 -22.964 90.636 1.00 48.11 82 LEU D CA 1
ATOM 4507 C C . LEU D 1 104 ? 5.037 -22.451 91.924 1.00 48.03 82 LEU D C 1
ATOM 4508 O O . LEU D 1 104 ? 3.937 -21.913 91.908 1.00 47.88 82 LEU D O 1
ATOM 4513 N N . GLU D 1 105 ? 5.742 -22.620 93.040 1.00 48.04 83 GLU D N 1
ATOM 4514 C CA . GLU D 1 105 ? 5.264 -22.154 94.340 1.00 47.97 83 GLU D CA 1
ATOM 4515 C C . GLU D 1 105 ? 5.271 -20.635 94.403 1.00 47.68 83 GLU D C 1
ATOM 4516 O O . GLU D 1 105 ? 4.464 -20.043 95.113 1.00 47.56 83 GLU D O 1
ATOM 4522 N N . LEU D 1 106 ? 6.186 -20.013 93.665 1.00 47.73 84 LEU D N 1
ATOM 4523 C CA . LEU D 1 106 ? 6.341 -18.565 93.699 1.00 48.17 84 LEU D CA 1
ATOM 4524 C C . LEU D 1 106 ? 5.273 -17.915 92.858 1.00 48.45 84 LEU D C 1
ATOM 4525 O O . LEU D 1 106 ? 4.637 -16.958 93.300 1.00 48.48 84 LEU D O 1
ATOM 4530 N N . ALA D 1 107 ? 5.083 -18.443 91.647 1.00 48.83 85 ALA D N 1
ATOM 4531 C CA . ALA D 1 107 ? 3.968 -18.054 90.786 1.00 49.11 85 ALA D CA 1
ATOM 4532 C C . ALA D 1 107 ? 2.663 -18.123 91.568 1.00 49.46 85 ALA D C 1
ATOM 4533 O O . ALA D 1 107 ? 1.917 -17.150 91.610 1.00 49.31 85 ALA D O 1
ATOM 4535 N N . ILE D 1 108 ? 2.411 -19.265 92.208 1.00 50.23 86 ILE D N 1
ATOM 4536 C CA . ILE D 1 108 ? 1.197 -19.450 93.008 1.00 51.10 86 ILE D CA 1
ATOM 4537 C C . ILE D 1 108 ? 1.085 -18.381 94.096 1.00 52.16 86 ILE D C 1
ATOM 4538 O O . ILE D 1 108 ? 0.120 -17.616 94.120 1.00 52.01 86 ILE D O 1
ATOM 4543 N N . GLU D 1 109 ? 2.088 -18.312 94.966 1.00 53.70 87 GLU D N 1
ATOM 4544 C CA . GLU D 1 109 ? 2.093 -17.350 96.064 1.00 55.38 87 GLU D CA 1
ATOM 4545 C C . GLU D 1 109 ? 1.883 -15.919 95.561 1.00 56.46 87 GLU D C 1
ATOM 4546 O O . GLU D 1 109 ? 1.187 -15.123 96.199 1.00 56.47 87 GLU D O 1
ATOM 4552 N N . TYR D 1 110 ? 2.473 -15.608 94.409 1.00 57.91 88 TYR D N 1
ATOM 4553 C CA . TYR D 1 110 ? 2.325 -14.292 93.814 1.00 59.60 88 TYR D CA 1
ATOM 4554 C C . TYR D 1 110 ? 0.884 -13.983 93.455 1.00 60.51 88 TYR D C 1
ATOM 4555 O O . TYR D 1 110 ? 0.390 -12.906 93.793 1.00 60.99 88 TYR D O 1
ATOM 4572 N N . GLN D 1 112 ? -1.857 -15.355 94.493 1.00 63.20 90 GLN D N 1
ATOM 4573 C CA . GLN D 1 112 ? -2.644 -15.260 95.709 1.00 64.08 90 GLN D CA 1
ATOM 4574 C C . GLN D 1 112 ? -2.464 -13.889 96.346 1.00 65.14 90 GLN D C 1
ATOM 4575 O O . GLN D 1 112 ? -3.429 -13.300 96.819 1.00 65.43 90 GLN D O 1
ATOM 4581 N N . GLY D 1 113 ? -1.226 -13.397 96.352 1.00 66.41 91 GLY D N 1
ATOM 4582 C CA . GLY D 1 113 ? -0.900 -12.077 96.880 1.00 68.03 91 GLY D CA 1
ATOM 4583 C C . GLY D 1 113 ? -1.478 -10.965 96.024 1.00 69.34 91 GLY D C 1
ATOM 4584 O O . GLY D 1 113 ? -1.902 -9.931 96.541 1.00 69.69 91 GLY D O 1
ATOM 4585 N N . LEU D 1 114 ? -1.495 -11.175 94.712 1.00 70.29 92 LEU D N 1
ATOM 4586 C CA . LEU D 1 114 ? -2.090 -10.221 93.789 1.00 71.43 92 LEU D CA 1
ATOM 4587 C C . LEU D 1 114 ? -3.616 -10.143 93.969 1.00 72.06 92 LEU D C 1
ATOM 4588 O O . LEU D 1 114 ? -4.201 -9.069 93.873 1.00 72.56 92 LEU D O 1
ATOM 4593 N N . PHE D 1 115 ? -4.251 -11.277 94.237 1.00 72.86 93 PHE D N 1
ATOM 4594 C CA . PHE D 1 115 ? -5.677 -11.298 94.522 1.00 73.69 93 PHE D CA 1
ATOM 4595 C C . PHE D 1 115 ? -5.946 -10.736 95.907 1.00 74.78 93 PHE D C 1
ATOM 4596 O O . PHE D 1 115 ? -7.088 -10.464 96.255 1.00 75.20 93 PHE D O 1
ATOM 4604 N N . GLY D 1 116 ? -4.891 -10.596 96.709 1.00 75.78 94 GLY D N 1
ATOM 4605 C CA . GLY D 1 116 ? -4.991 -9.962 98.018 1.00 76.60 94 GLY D CA 1
ATOM 4606 C C . GLY D 1 116 ? -5.017 -8.450 97.875 1.00 77.35 94 GLY D C 1
ATOM 4607 O O . GLY D 1 116 ? -5.834 -7.776 98.500 1.00 77.76 94 GLY D O 1
ATOM 4608 N N . ARG D 1 117 ? -4.139 -7.917 97.029 1.00 77.83 95 ARG D N 1
ATOM 4609 C CA . ARG D 1 117 ? -3.992 -6.470 96.863 1.00 78.72 95 ARG D CA 1
ATOM 4610 C C . ARG D 1 117 ? -5.239 -5.858 96.215 1.00 78.73 95 ARG D C 1
ATOM 4611 O O . ARG D 1 117 ? -5.281 -4.667 95.904 1.00 78.76 95 ARG D O 1
ATOM 4619 N N . ILE D 1 118 ? -6.258 -6.704 96.060 1.00 79.18 96 ILE D N 1
ATOM 4620 C CA . ILE D 1 118 ? -7.498 -6.432 95.323 1.00 78.97 96 ILE D CA 1
ATOM 4621 C C . ILE D 1 118 ? -8.369 -5.369 95.993 1.00 78.89 96 ILE D C 1
ATOM 4622 O O . ILE D 1 118 ? -8.802 -4.419 95.342 1.00 79.43 96 ILE D O 1
ATOM 4627 N N . THR D 1 119 ? -8.594 -5.542 97.295 1.00 78.16 97 THR D N 1
ATOM 4628 C CA . THR D 1 119 ? -9.466 -4.700 98.106 1.00 77.51 97 THR D CA 1
ATOM 4629 C C . THR D 1 119 ? -8.954 -3.261 98.221 1.00 76.66 97 THR D C 1
ATOM 4630 O O . THR D 1 119 ? -9.752 -2.329 98.311 1.00 76.50 97 THR D O 1
ATOM 4634 N N . ARG D 1 120 ? -7.635 -3.079 98.237 1.00 75.67 98 ARG D N 1
ATOM 4635 C CA . ARG D 1 120 ? -7.079 -1.731 98.265 1.00 74.69 98 ARG D CA 1
ATOM 4636 C C . ARG D 1 120 ? -7.220 -1.103 96.884 1.00 73.92 98 ARG D C 1
ATOM 4637 O O . ARG D 1 120 ? -7.741 0.008 96.738 1.00 74.42 98 ARG D O 1
ATOM 4645 N N . ASP D 1 121 ? -6.776 -1.828 95.864 1.00 72.54 99 ASP D N 1
ATOM 4646 C CA . ASP D 1 121 ? -6.868 -1.340 94.496 1.00 70.81 99 ASP D CA 1
ATOM 4647 C C . ASP D 1 121 ? -8.249 -1.641 93.878 1.00 69.04 99 ASP D C 1
ATOM 4648 O O . ASP D 1 121 ? -8.399 -1.693 92.638 1.00 67.90 99 ASP D O 1
ATOM 4653 N N . ARG D 1 122 ? -9.232 -1.824 94.772 1.00 66.30 100 ARG D N 1
ATOM 4654 C CA . ARG D 1 122 ? -10.664 -1.914 94.450 1.00 64.20 100 ARG D CA 1
ATOM 4655 C C . ARG D 1 122 ? -11.078 -0.888 93.399 1.00 62.20 100 ARG D C 1
ATOM 4656 O O . ARG D 1 122 ? -11.727 -1.227 92.407 1.00 61.97 100 ARG D O 1
ATOM 4664 N N . THR D 1 123 ? -10.664 0.351 93.630 1.00 59.92 101 THR D N 1
ATOM 4665 C CA . THR D 1 123 ? -11.032 1.505 92.824 1.00 58.09 101 THR D CA 1
ATOM 4666 C C . THR D 1 123 ? -10.496 1.452 91.395 1.00 56.39 101 THR D C 1
ATOM 4667 O O . THR D 1 123 ? -11.230 1.755 90.463 1.00 55.97 101 THR D O 1
ATOM 4671 N N . GLY D 1 124 ? -9.240 1.036 91.236 1.00 54.66 102 GLY D N 1
ATOM 4672 C CA . GLY D 1 124 ? -8.613 0.869 89.921 1.00 52.51 102 GLY D CA 1
ATOM 4673 C C . GLY D 1 124 ? -9.205 -0.236 89.058 1.00 51.50 102 GLY D C 1
ATOM 4674 O O . GLY D 1 124 ? -9.381 -0.057 87.835 1.00 50.48 102 GLY D O 1
ATOM 4675 N N . TYR D 1 125 ? -9.512 -1.378 89.679 1.00 49.91 103 TYR D N 1
ATOM 4676 C CA . TYR D 1 125 ? -10.173 -2.464 88.960 1.00 49.23 103 TYR D CA 1
ATOM 4677 C C . TYR D 1 125 ? -11.606 -2.102 88.596 1.00 47.24 103 TYR D C 1
ATOM 4678 O O . TYR D 1 125 ? -12.057 -2.453 87.540 1.00 46.35 103 TYR D O 1
ATOM 4687 N N . LEU D 1 126 ? -12.298 -1.382 89.467 1.00 45.78 104 LEU D N 1
ATOM 4688 C CA . LEU D 1 126 ? -13.661 -0.970 89.190 1.00 45.18 104 LEU D CA 1
ATOM 4689 C C . LEU D 1 126 ? -13.763 0.116 88.110 1.00 44.95 104 LEU D C 1
ATOM 4690 O O . LEU D 1 126 ? -14.651 0.053 87.269 1.00 44.55 104 LEU D O 1
ATOM 4695 N N . ALA D 1 127 ? -12.867 1.106 88.145 1.00 44.46 105 ALA D N 1
ATOM 4696 C CA . ALA D 1 127 ? -12.805 2.125 87.098 1.00 44.31 105 ALA D CA 1
ATOM 4697 C C . ALA D 1 127 ? -12.465 1.466 85.760 1.00 44.14 105 ALA D C 1
ATOM 4698 O O . ALA D 1 127 ? -13.024 1.827 84.718 1.00 44.07 105 ALA D O 1
ATOM 4700 N N . LEU D 1 128 ? -11.560 0.490 85.803 1.00 43.79 106 LEU D N 1
ATOM 4701 C CA . LEU D 1 128 ? -11.241 -0.318 84.640 1.00 43.58 106 LEU D CA 1
ATOM 4702 C C . LEU D 1 128 ? -12.495 -0.962 84.042 1.00 43.59 106 LEU D C 1
ATOM 4703 O O . LEU D 1 128 ? -12.690 -0.920 82.825 1.00 42.83 106 LEU D O 1
ATOM 4708 N N . GLN D 1 129 ? -13.336 -1.546 84.898 1.00 43.35 107 GLN D N 1
ATOM 4709 C CA . GLN D 1 129 ? -14.598 -2.137 84.448 1.00 43.48 107 GLN D CA 1
ATOM 4710 C C . GLN D 1 129 ? -15.492 -1.123 83.766 1.00 42.82 107 GLN D C 1
ATOM 4711 O O . GLN D 1 129 ? -16.000 -1.389 82.667 1.00 42.07 107 GLN D O 1
ATOM 4717 N N . GLU D 1 130 ? -15.685 0.024 84.418 1.00 42.28 108 GLU D N 1
ATOM 4718 C CA . GLU D 1 130 ? -16.437 1.132 83.811 1.00 42.39 108 GLU D CA 1
ATOM 4719 C C . GLU D 1 130 ? -15.836 1.530 82.463 1.00 41.48 108 GLU D C 1
ATOM 4720 O O . GLU D 1 130 ? -16.575 1.774 81.516 1.00 41.44 108 GLU D O 1
ATOM 4726 N N . LEU D 1 131 ? -14.509 1.543 82.367 1.00 41.11 109 LEU D N 1
ATOM 4727 C CA . LEU D 1 131 ? -13.849 1.875 81.103 1.00 41.61 109 LEU D CA 1
ATOM 4728 C C . LEU D 1 131 ? -14.139 0.879 80.006 1.00 41.26 109 LEU D C 1
ATOM 4729 O O . LEU D 1 131 ? -14.344 1.287 78.860 1.00 41.54 109 LEU D O 1
ATOM 4734 N N . ARG D 1 132 ? -14.159 -0.414 80.346 1.00 41.54 110 ARG D N 1
ATOM 4735 C CA . ARG D 1 132 ? -14.446 -1.465 79.366 1.00 42.48 110 ARG D CA 1
ATOM 4736 C C . ARG D 1 132 ? -15.833 -1.302 78.759 1.00 42.77 110 ARG D C 1
ATOM 4737 O O . ARG D 1 132 ? -16.002 -1.450 77.552 1.00 42.72 110 ARG D O 1
ATOM 4745 N N . LEU D 1 133 ? -16.816 -0.990 79.595 1.00 42.88 111 LEU D N 1
ATOM 4746 C CA . LEU D 1 133 ? -18.202 -0.853 79.121 1.00 44.13 111 LEU D CA 1
ATOM 4747 C C . LEU D 1 133 ? -18.387 0.415 78.317 1.00 44.58 111 LEU D C 1
ATOM 4748 O O . LEU D 1 133 ? -19.135 0.445 77.343 1.00 44.94 111 LEU D O 1
ATOM 4753 N N . GLU D 1 134 ? -17.698 1.467 78.734 1.00 45.19 112 GLU D N 1
ATOM 4754 C CA . GLU D 1 134 ? -17.702 2.712 77.992 1.00 46.15 112 GLU D CA 1
ATOM 4755 C C . GLU D 1 134 ? -17.027 2.553 76.632 1.00 46.39 112 GLU D C 1
ATOM 4756 O O . GLU D 1 134 ? -17.417 3.204 75.665 1.00 47.13 112 GLU D O 1
ATOM 4762 N N . ALA D 1 135 ? -16.025 1.677 76.565 1.00 46.88 113 ALA D N 1
ATOM 4763 C CA . ALA D 1 135 ? -15.267 1.401 75.338 1.00 46.84 113 ALA D CA 1
ATOM 4764 C C . ALA D 1 135 ? -16.130 0.844 74.204 1.00 47.63 113 ALA D C 1
ATOM 4765 O O . ALA D 1 135 ? -15.881 1.149 73.037 1.00 46.95 113 ALA D O 1
ATOM 4767 N N . VAL D 1 136 ? -17.119 0.011 74.548 1.00 48.69 114 VAL D N 1
ATOM 4768 C CA . VAL D 1 136 ? -18.155 -0.380 73.594 1.00 49.40 114 VAL D CA 1
ATOM 4769 C C . VAL D 1 136 ? -18.801 0.844 72.913 1.00 50.39 114 VAL D C 1
ATOM 4770 O O . VAL D 1 136 ? -19.093 0.794 71.746 1.00 51.01 114 VAL D O 1
ATOM 4774 N N . ARG D 1 137 ? -18.994 1.936 73.652 1.00 51.63 115 ARG D N 1
ATOM 4775 C CA . ARG D 1 137 ? -19.697 3.130 73.168 1.00 52.53 115 ARG D CA 1
ATOM 4776 C C . ARG D 1 137 ? -18.789 4.223 72.597 1.00 52.76 115 ARG D C 1
ATOM 4777 O O . ARG D 1 137 ? -19.276 5.089 71.882 1.00 53.22 115 ARG D O 1
ATOM 4785 N N . ARG D 1 138 ? -17.494 4.205 72.923 1.00 53.06 116 ARG D N 1
ATOM 4786 C CA . ARG D 1 138 ? -16.543 5.216 72.428 1.00 53.39 116 ARG D CA 1
ATOM 4787 C C . ARG D 1 138 ? -15.336 4.576 71.759 1.00 53.18 116 ARG D C 1
ATOM 4788 O O . ARG D 1 138 ? -14.466 4.043 72.450 1.00 53.47 116 ARG D O 1
ATOM 4796 N N . PRO D 1 139 ? -15.248 4.676 70.420 1.00 53.05 117 PRO D N 1
ATOM 4797 C CA . PRO D 1 139 ? -14.227 3.996 69.621 1.00 52.99 117 PRO D CA 1
ATOM 4798 C C . PRO D 1 139 ? -12.819 4.417 70.023 1.00 53.05 117 PRO D C 1
ATOM 4799 O O . PRO D 1 139 ? -11.900 3.600 70.026 1.00 52.92 117 PRO D O 1
ATOM 4803 N N . GLU D 1 140 ? -12.661 5.694 70.356 1.00 53.01 118 GLU D N 1
ATOM 4804 C CA . GLU D 1 140 ? -11.359 6.244 70.669 1.00 52.99 118 GLU D CA 1
ATOM 4805 C C . GLU D 1 140 ? -10.785 5.609 71.933 1.00 51.76 118 GLU D C 1
ATOM 4806 O O . GLU D 1 140 ? -9.617 5.227 71.962 1.00 51.67 118 GLU D O 1
ATOM 4812 N N . LEU D 1 141 ? -11.618 5.500 72.965 1.00 50.26 119 LEU D N 1
ATOM 4813 C CA . LEU D 1 141 ? -11.259 4.808 74.192 1.00 48.59 119 LEU D CA 1
ATOM 4814 C C . LEU D 1 141 ? -10.963 3.330 73.907 1.00 48.43 119 LEU D C 1
ATOM 4815 O O . LEU D 1 141 ? -10.028 2.753 74.468 1.00 47.50 119 LEU D O 1
ATOM 4820 N N . ARG D 1 142 ? -11.779 2.730 73.039 1.00 48.03 120 ARG D N 1
ATOM 4821 C CA . ARG D 1 142 ? -11.637 1.323 72.704 1.00 47.96 120 ARG D CA 1
ATOM 4822 C C . ARG D 1 142 ? -10.261 1.047 72.116 1.00 46.80 120 ARG D C 1
ATOM 4823 O O . ARG D 1 142 ? -9.611 0.070 72.505 1.00 46.71 120 ARG D O 1
ATOM 4831 N N . THR D 1 143 ? -9.820 1.911 71.202 1.00 46.17 121 THR D N 1
ATOM 4832 C CA . THR D 1 143 ? -8.495 1.795 70.581 1.00 46.06 121 THR D CA 1
ATOM 4833 C C . THR D 1 143 ? -7.393 1.898 71.632 1.00 45.75 121 THR D C 1
ATOM 4834 O O . THR D 1 143 ? -6.468 1.089 71.644 1.00 46.04 121 THR D O 1
ATOM 4838 N N . THR D 1 144 ? -7.514 2.891 72.508 1.00 45.03 122 THR D N 1
ATOM 4839 C CA . THR D 1 144 ? -6.536 3.169 73.549 1.00 45.25 122 THR D CA 1
ATOM 4840 C C . THR D 1 144 ? -6.439 2.058 74.596 1.00 44.60 122 THR D C 1
ATOM 4841 O O . THR D 1 144 ? -5.337 1.643 74.962 1.00 45.26 122 THR D O 1
ATOM 4845 N N . LEU D 1 145 ? -7.588 1.612 75.099 1.00 43.64 123 LEU D N 1
ATOM 4846 C CA . LEU D 1 145 ? -7.657 0.544 76.104 1.00 42.69 123 LEU D CA 1
ATOM 4847 C C . LEU D 1 145 ? -7.183 -0.783 75.492 1.00 42.32 123 LEU D C 1
ATOM 4848 O O . LEU D 1 145 ? -6.452 -1.539 76.121 1.00 40.92 123 LEU D O 1
ATOM 4853 N N . THR D 1 146 ? -7.594 -1.050 74.244 1.00 42.63 124 THR D N 1
ATOM 4854 C CA . THR D 1 146 ? -7.111 -2.238 73.513 1.00 42.44 124 THR D CA 1
ATOM 4855 C C . THR D 1 146 ? -5.586 -2.297 73.484 1.00 42.62 124 THR D C 1
ATOM 4856 O O . THR D 1 146 ? -5.008 -3.328 73.824 1.00 42.65 124 THR D O 1
ATOM 4860 N N . ARG D 1 147 ? -4.942 -1.190 73.129 1.00 42.89 125 ARG D N 1
ATOM 4861 C CA . ARG D 1 147 ? -3.458 -1.142 73.086 1.00 43.80 125 ARG D CA 1
ATOM 4862 C C . ARG D 1 147 ? -2.835 -1.439 74.426 1.00 42.78 125 ARG D C 1
ATOM 4863 O O . ARG D 1 147 ? -1.967 -2.304 74.533 1.00 43.25 125 ARG D O 1
ATOM 4871 N N . THR D 1 148 ? -3.265 -0.697 75.435 1.00 42.29 126 THR D N 1
ATOM 4872 C CA . THR D 1 148 ? -2.757 -0.847 76.788 1.00 42.26 126 THR D CA 1
ATOM 4873 C C . THR D 1 148 ? -2.871 -2.291 77.264 1.00 42.73 126 THR D C 1
ATOM 4874 O O . THR D 1 148 ? -1.878 -2.886 77.704 1.00 42.97 126 THR D O 1
ATOM 4878 N N . ILE D 1 149 ? -4.068 -2.857 77.146 1.00 42.39 127 ILE D N 1
ATOM 4879 C CA . ILE D 1 149 ? -4.301 -4.229 77.579 1.00 42.86 127 ILE D CA 1
ATOM 4880 C C . ILE D 1 149 ? -3.481 -5.240 76.767 1.00 42.87 127 ILE D C 1
ATOM 4881 O O . ILE D 1 149 ? -2.823 -6.109 77.340 1.00 43.10 127 ILE D O 1
ATOM 4886 N N . SER D 1 150 ? -3.505 -5.108 75.446 1.00 42.89 128 SER D N 1
ATOM 4887 C CA . SER D 1 150 ? -2.707 -5.976 74.554 1.00 43.55 128 SER D CA 1
ATOM 4888 C C . SER D 1 150 ? -1.222 -5.992 74.826 1.00 43.62 128 SER D C 1
ATOM 4889 O O . SER D 1 150 ? -0.589 -7.069 74.865 1.00 43.46 128 SER D O 1
ATOM 4892 N N . GLU D 1 151 ? -0.667 -4.796 74.994 1.00 43.98 129 GLU D N 1
ATOM 4893 C CA . GLU D 1 151 ? 0.762 -4.648 75.215 1.00 44.88 129 GLU D CA 1
ATOM 4894 C C . GLU D 1 151 ? 1.160 -5.219 76.569 1.00 45.15 129 GLU D C 1
ATOM 4895 O O . GLU D 1 151 ? 2.150 -5.949 76.667 1.00 45.73 129 GLU D O 1
ATOM 4901 N N . ASN D 1 152 ? 0.362 -4.934 77.592 1.00 44.91 130 ASN D N 1
ATOM 4902 C CA . ASN D 1 152 ? 0.564 -5.524 78.903 1.00 45.63 130 ASN D CA 1
ATOM 4903 C C . ASN D 1 152 ? 0.470 -7.047 78.879 1.00 44.67 130 ASN D C 1
ATOM 4904 O O . ASN D 1 152 ? 1.276 -7.730 79.495 1.00 45.13 130 ASN D O 1
ATOM 4909 N N . LEU D 1 153 ? -0.500 -7.581 78.157 1.00 43.87 131 LEU D N 1
ATOM 4910 C CA . LEU D 1 153 ? -0.631 -9.026 78.028 1.00 43.25 131 LEU D CA 1
ATOM 4911 C C . LEU D 1 153 ? 0.526 -9.650 77.228 1.00 43.77 131 LEU D C 1
ATOM 4912 O O . LEU D 1 153 ? 1.056 -10.682 77.624 1.00 43.24 131 LEU D O 1
ATOM 4917 N N . LYS D 1 154 ? 0.904 -9.031 76.109 1.00 44.03 132 LYS D N 1
ATOM 4918 C CA . LYS D 1 154 ? 2.099 -9.440 75.365 1.00 45.62 132 LYS D CA 1
ATOM 4919 C C . LYS D 1 154 ? 3.336 -9.529 76.288 1.00 45.03 132 LYS D C 1
ATOM 4920 O O . LYS D 1 154 ? 4.098 -10.501 76.227 1.00 44.44 132 LYS D O 1
ATOM 4926 N N . ARG D 1 155 ? 3.517 -8.523 77.145 1.00 45.12 133 ARG D N 1
ATOM 4927 C CA . ARG D 1 155 ? 4.655 -8.478 78.061 1.00 46.25 133 ARG D CA 1
ATOM 4928 C C . ARG D 1 155 ? 4.606 -9.588 79.090 1.00 45.65 133 ARG D C 1
ATOM 4929 O O . ARG D 1 155 ? 5.641 -10.172 79.414 1.00 45.64 133 ARG D O 1
ATOM 4937 N N . ASP D 1 156 ? 3.418 -9.897 79.612 1.00 45.19 134 ASP D N 1
ATOM 4938 C CA . ASP D 1 156 ? 3.314 -11.004 80.566 1.00 44.88 134 ASP D CA 1
ATOM 4939 C C . ASP D 1 156 ? 3.551 -12.349 79.897 1.00 43.34 134 ASP D C 1
ATOM 4940 O O . ASP D 1 156 ? 4.110 -13.253 80.504 1.00 42.81 134 ASP D O 1
ATOM 4945 N N . ILE D 1 157 ? 3.145 -12.477 78.638 1.00 42.48 135 ILE D N 1
ATOM 4946 C CA . ILE D 1 157 ? 3.414 -13.698 77.886 1.00 41.51 135 ILE D CA 1
ATOM 4947 C C . ILE D 1 157 ? 4.930 -13.860 77.689 1.00 41.85 135 ILE D C 1
ATOM 4948 O O . ILE D 1 157 ? 5.489 -14.922 77.977 1.00 41.57 135 ILE D O 1
ATOM 4953 N N . GLY D 1 158 ? 5.588 -12.791 77.245 1.00 42.01 136 GLY D N 1
ATOM 4954 C CA . GLY D 1 158 ? 7.041 -12.769 77.096 1.00 41.87 136 GLY D CA 1
ATOM 4955 C C . GLY D 1 158 ? 7.789 -13.039 78.390 1.00 42.54 136 GLY D C 1
ATOM 4956 O O . GLY D 1 158 ? 8.737 -13.829 78.406 1.00 41.94 136 GLY D O 1
ATOM 4957 N N . PHE D 1 159 ? 7.361 -12.395 79.479 1.00 43.40 137 PHE D N 1
ATOM 4958 C CA . PHE D 1 159 ? 7.935 -12.653 80.804 1.00 44.22 137 PHE D CA 1
ATOM 4959 C C . PHE D 1 159 ? 7.840 -14.140 81.171 1.00 44.64 137 PHE D C 1
ATOM 4960 O O . PHE D 1 159 ? 8.850 -14.780 81.480 1.00 44.96 137 PHE D O 1
ATOM 4968 N N . HIS D 1 160 ? 6.636 -14.688 81.118 1.00 44.80 138 HIS D N 1
ATOM 4969 C CA . HIS D 1 160 ? 6.452 -16.107 81.390 1.00 45.76 138 HIS D CA 1
ATOM 4970 C C . HIS D 1 160 ? 7.341 -17.023 80.525 1.00 46.36 138 HIS D C 1
ATOM 4971 O O . HIS D 1 160 ? 8.043 -17.888 81.049 1.00 46.32 138 HIS D O 1
ATOM 4978 N N . LEU D 1 161 ? 7.310 -16.829 79.210 1.00 47.38 139 LEU D N 1
ATOM 4979 C CA . LEU D 1 161 ? 8.138 -17.622 78.304 1.00 48.77 139 LEU D CA 1
ATOM 4980 C C . LEU D 1 161 ? 9.641 -17.517 78.621 1.00 49.86 139 LEU D C 1
ATOM 4981 O O . LEU D 1 161 ? 10.351 -18.519 78.556 1.00 50.23 139 LEU D O 1
ATOM 4986 N N . ASP D 1 162 ? 10.096 -16.315 78.984 1.00 50.93 140 ASP D N 1
ATOM 4987 C CA . ASP D 1 162 ? 11.466 -16.073 79.433 1.00 52.23 140 ASP D CA 1
ATOM 4988 C C . ASP D 1 162 ? 11.776 -16.598 80.845 1.00 52.71 140 ASP D C 1
ATOM 4989 O O . ASP D 1 162 ? 12.930 -16.883 81.153 1.00 53.18 140 ASP D O 1
ATOM 4994 N N . SER D 1 163 ? 10.761 -16.724 81.697 1.00 52.79 141 SER D N 1
ATOM 4995 C CA . SER D 1 163 ? 10.978 -17.084 83.105 1.00 52.82 141 SER D CA 1
ATOM 4996 C C . SER D 1 163 ? 11.500 -18.498 83.361 1.00 52.71 141 SER D C 1
ATOM 4997 O O . SER D 1 163 ? 12.009 -18.778 84.446 1.00 52.94 141 SER D O 1
ATOM 5000 N N . GLY D 1 164 ? 11.346 -19.399 82.396 1.00 52.61 142 GLY D N 1
ATOM 5001 C CA . GLY D 1 164 ? 11.631 -20.811 82.643 1.00 52.47 142 GLY D CA 1
ATOM 5002 C C . GLY D 1 164 ? 10.474 -21.568 83.286 1.00 52.94 142 GLY D C 1
ATOM 5003 O O . GLY D 1 164 ? 10.514 -22.805 83.384 1.00 52.93 142 GLY D O 1
ATOM 5004 N N . LEU D 1 165 ? 9.436 -20.845 83.721 1.00 52.69 143 LEU D N 1
ATOM 5005 C CA . LEU D 1 165 ? 8.247 -21.488 84.284 1.00 52.46 143 LEU D CA 1
ATOM 5006 C C . LEU D 1 165 ? 7.675 -22.490 83.281 1.00 51.60 143 LEU D C 1
ATOM 5007 O O . LEU D 1 165 ? 7.854 -22.324 82.083 1.00 51.79 143 LEU D O 1
ATOM 5012 N N . PRO D 1 166 ? 7.025 -23.563 83.762 1.00 50.82 144 PRO D N 1
ATOM 5013 C CA . PRO D 1 166 ? 6.352 -24.394 82.768 1.00 50.07 144 PRO D CA 1
ATOM 5014 C C . PRO D 1 166 ? 5.135 -23.638 82.223 1.00 49.65 144 PRO D C 1
ATOM 5015 O O . PRO D 1 166 ? 4.618 -22.742 82.899 1.00 49.57 144 PRO D O 1
ATOM 5019 N N . GLY D 1 167 ? 4.701 -23.982 81.013 1.00 48.94 145 GLY D N 1
ATOM 5020 C CA . GLY D 1 167 ? 3.563 -23.323 80.385 1.00 48.37 145 GLY D CA 1
ATOM 5021 C C . GLY D 1 167 ? 3.798 -22.816 78.973 1.00 48.18 145 GLY D C 1
ATOM 5022 O O . GLY D 1 167 ? 4.923 -22.760 78.512 1.00 48.08 145 GLY D O 1
ATOM 5023 N N . ASP D 1 168 ? 2.715 -22.454 78.288 1.00 48.07 146 ASP D N 1
ATOM 5024 C CA . ASP D 1 168 ? 2.763 -21.930 76.923 1.00 47.30 146 ASP D CA 1
ATOM 5025 C C . ASP D 1 168 ? 1.965 -20.614 76.872 1.00 46.67 146 ASP D C 1
ATOM 5026 O O . ASP D 1 168 ? 1.785 -19.975 77.907 1.00 47.07 146 ASP D O 1
ATOM 5031 N N . ARG D 1 169 ? 1.510 -20.194 75.694 1.00 45.80 147 ARG D N 1
ATOM 5032 C CA . ARG D 1 169 ? 0.685 -18.986 75.570 1.00 45.02 147 ARG D CA 1
ATOM 5033 C C . ARG D 1 169 ? -0.668 -19.161 76.252 1.00 44.90 147 ARG D C 1
ATOM 5034 O O . ARG D 1 169 ? -1.149 -18.242 76.914 1.00 44.62 147 ARG D O 1
ATOM 5042 N N . SER D 1 170 ? -1.270 -20.342 76.075 1.00 44.43 148 SER D N 1
ATOM 5043 C CA . SER D 1 170 ? -2.533 -20.711 76.726 1.00 43.72 148 SER D CA 1
ATOM 5044 C C . SER D 1 170 ? -2.452 -20.634 78.251 1.00 42.94 148 SER D C 1
ATOM 5045 O O . SER D 1 170 ? -3.433 -20.299 78.894 1.00 42.78 148 SER D O 1
ATOM 5048 N N . THR D 1 171 ? -1.294 -20.952 78.823 1.00 41.47 149 THR D N 1
ATOM 5049 C CA . THR D 1 171 ? -1.094 -20.862 80.273 1.00 40.58 149 THR D CA 1
ATOM 5050 C C . THR D 1 171 ? -1.383 -19.432 80.769 1.00 39.88 149 THR D C 1
ATOM 5051 O O . THR D 1 171 ? -2.149 -19.234 81.714 1.00 38.79 149 THR D O 1
ATOM 5055 N N . VAL D 1 172 ? -0.760 -18.458 80.106 1.00 39.06 150 VAL D N 1
ATOM 5056 C CA . VAL D 1 172 ? -0.857 -17.042 80.472 1.00 39.20 150 VAL D CA 1
ATOM 5057 C C . VAL D 1 172 ? -2.209 -16.433 80.119 1.00 39.56 150 VAL D C 1
ATOM 5058 O O . VAL D 1 172 ? -2.727 -15.614 80.875 1.00 39.53 150 VAL D O 1
ATOM 5062 N N . LEU D 1 173 ? -2.756 -16.808 78.963 1.00 40.15 151 LEU D N 1
ATOM 5063 C CA . LEU D 1 173 ? -4.104 -16.400 78.577 1.00 41.54 151 LEU D CA 1
ATOM 5064 C C . LEU D 1 173 ? -5.151 -16.913 79.575 1.00 42.43 151 LEU D C 1
ATOM 5065 O O . LEU D 1 173 ? -6.010 -16.175 80.004 1.00 41.93 151 LEU D O 1
ATOM 5078 N N . LEU D 1 175 ? -4.648 -17.930 82.815 1.00 43.03 153 LEU D N 1
ATOM 5079 C CA . LEU D 1 175 ? -4.434 -17.247 84.078 1.00 42.22 153 LEU D CA 1
ATOM 5080 C C . LEU D 1 175 ? -4.909 -15.799 84.034 1.00 41.28 153 LEU D C 1
ATOM 5081 O O . LEU D 1 175 ? -5.586 -15.341 84.952 1.00 41.04 153 LEU D O 1
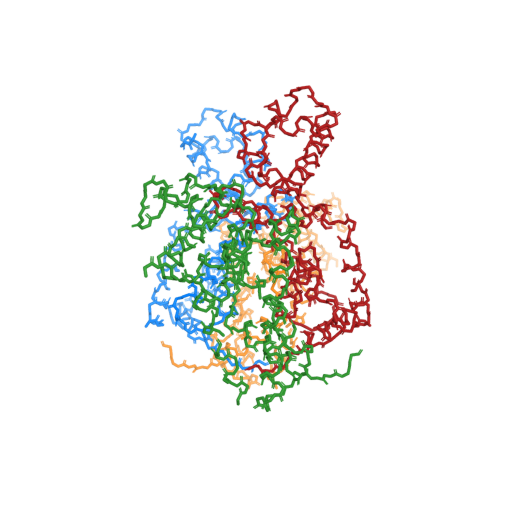ATOM 5086 N N . TYR D 1 176 ? -4.544 -15.090 82.967 1.00 40.57 154 TYR D N 1
ATOM 5087 C CA . TYR D 1 176 ? -5.020 -13.721 82.718 1.00 39.47 154 TYR D CA 1
ATOM 5088 C C . TYR D 1 176 ? -6.556 -13.647 82.823 1.00 38.55 154 TYR D C 1
ATOM 5089 O O . TYR D 1 176 ? -7.095 -12.788 83.536 1.00 38.67 154 TYR D O 1
ATOM 5098 N N . LEU D 1 177 ? -7.241 -14.535 82.099 1.00 36.73 155 LEU D N 1
ATOM 5099 C CA . LEU D 1 177 ? -8.699 -14.531 82.037 1.00 36.52 155 LEU D CA 1
ATOM 5100 C C . LEU D 1 177 ? -9.357 -14.930 83.371 1.00 36.13 155 LEU D C 1
ATOM 5101 O O . LEU D 1 177 ? -10.209 -14.219 83.859 1.00 35.44 155 LEU D O 1
ATOM 5106 N N . ALA D 1 178 ? -8.941 -16.051 83.960 1.00 36.89 156 ALA D N 1
ATOM 5107 C CA . ALA D 1 178 ? -9.515 -16.488 85.236 1.00 38.00 156 ALA D CA 1
ATOM 5108 C C . ALA D 1 178 ? -9.248 -15.506 86.371 1.00 38.63 156 ALA D C 1
ATOM 5109 O O . ALA D 1 178 ? -10.144 -15.237 87.163 1.00 38.55 156 ALA D O 1
ATOM 5119 N N . ASN D 1 180 ? -8.730 -12.166 85.998 1.00 39.87 158 ASN D N 1
ATOM 5120 C CA . ASN D 1 180 ? -9.601 -11.027 85.746 1.00 39.81 158 ASN D CA 1
ATOM 5121 C C . ASN D 1 180 ? -11.004 -11.207 86.300 1.00 38.57 158 ASN D C 1
ATOM 5122 O O . ASN D 1 180 ? -11.542 -10.284 86.909 1.00 38.50 158 ASN D O 1
ATOM 5127 N N . ALA D 1 181 ? -11.600 -12.371 86.044 1.00 37.09 159 ALA D N 1
ATOM 5128 C CA . ALA D 1 181 ? -12.978 -12.662 86.453 1.00 36.44 159 ALA D CA 1
ATOM 5129 C C . ALA D 1 181 ? -13.106 -12.927 87.950 1.00 35.99 159 ALA D C 1
ATOM 5130 O O . ALA D 1 181 ? -14.107 -12.585 88.550 1.00 36.17 159 ALA D O 1
ATOM 5132 N N . LEU D 1 182 ? -12.098 -13.557 88.544 1.00 35.90 160 LEU D N 1
ATOM 5133 C CA . LEU D 1 182 ? -12.035 -13.727 90.002 1.00 35.90 160 LEU D CA 1
ATOM 5134 C C . LEU D 1 182 ? -12.067 -12.378 90.734 1.00 35.65 160 LEU D C 1
ATOM 5135 O O . LEU D 1 182 ? -12.827 -12.181 91.710 1.00 34.88 160 LEU D O 1
ATOM 5140 N N . ILE D 1 183 ? -11.228 -11.464 90.252 1.00 35.72 161 ILE D N 1
ATOM 5141 C CA . ILE D 1 183 ? -11.142 -10.102 90.767 1.00 36.63 161 ILE D CA 1
ATOM 5142 C C . ILE D 1 183 ? -12.489 -9.356 90.620 1.00 37.21 161 ILE D C 1
ATOM 5143 O O . ILE D 1 183 ? -13.031 -8.826 91.595 1.00 38.18 161 ILE D O 1
ATOM 5148 N N . VAL D 1 184 ? -13.060 -9.372 89.427 1.00 37.18 162 VAL D N 1
ATOM 5149 C CA . VAL D 1 184 ? -14.363 -8.752 89.191 1.00 37.92 162 VAL D CA 1
ATOM 5150 C C . VAL D 1 184 ? -15.491 -9.351 90.050 1.00 37.78 162 VAL D C 1
ATOM 5151 O O . VAL D 1 184 ? -16.345 -8.627 90.547 1.00 38.23 162 VAL D O 1
ATOM 5155 N N . GLU D 1 185 ? -15.518 -10.665 90.195 1.00 37.28 163 GLU D N 1
ATOM 5156 C CA . GLU D 1 185 ? -16.533 -11.299 91.014 1.00 38.21 163 GLU D CA 1
ATOM 5157 C C . GLU D 1 185 ? -16.433 -10.863 92.480 1.00 38.58 163 GLU D C 1
ATOM 5158 O O . GLU D 1 185 ? -17.428 -10.470 93.102 1.00 37.91 163 GLU D O 1
ATOM 5164 N N . HIS D 1 186 ? -15.222 -10.923 93.016 1.00 39.16 164 HIS D N 1
ATOM 5165 C CA . HIS D 1 186 ? -14.995 -10.516 94.372 1.00 40.53 164 HIS D CA 1
ATOM 5166 C C . HIS D 1 186 ? -15.406 -9.063 94.572 1.00 40.49 164 HIS D C 1
ATOM 5167 O O . HIS D 1 186 ? -16.054 -8.731 95.560 1.00 41.27 164 HIS D O 1
ATOM 5174 N N . LEU D 1 187 ? -15.036 -8.190 93.642 1.00 40.38 165 LEU D N 1
ATOM 5175 C CA . LEU D 1 187 ? -15.334 -6.781 93.834 1.00 40.15 165 LEU D CA 1
ATOM 5176 C C . LEU D 1 187 ? -16.804 -6.442 93.657 1.00 40.17 165 LEU D C 1
ATOM 5177 O O . LEU D 1 187 ? -17.278 -5.490 94.251 1.00 40.84 165 LEU D O 1
ATOM 5182 N N . THR D 1 188 ? -17.529 -7.211 92.850 1.00 39.72 166 THR D N 1
ATOM 5183 C CA . THR D 1 188 ? -18.902 -6.839 92.540 1.00 39.23 166 THR D CA 1
ATOM 5184 C C . THR D 1 188 ? -19.900 -7.677 93.308 1.00 39.58 166 THR D C 1
ATOM 5185 O O . THR D 1 188 ? -20.759 -7.124 93.986 1.00 40.62 166 THR D O 1
ATOM 5189 N N . LEU D 1 189 ? -19.784 -8.993 93.214 1.00 38.46 167 LEU D N 1
ATOM 5190 C CA . LEU D 1 189 ? -20.647 -9.886 93.982 1.00 39.15 167 LEU D CA 1
ATOM 5191 C C . LEU D 1 189 ? -19.793 -10.773 94.893 1.00 39.31 167 LEU D C 1
ATOM 5192 O O . LEU D 1 189 ? -19.635 -11.952 94.618 1.00 39.81 167 LEU D O 1
ATOM 5197 N N . PRO D 1 190 ? -19.227 -10.206 95.973 1.00 39.34 168 PRO D N 1
ATOM 5198 C CA . PRO D 1 190 ? -18.388 -11.020 96.856 1.00 39.70 168 PRO D CA 1
ATOM 5199 C C . PRO D 1 190 ? -19.088 -12.272 97.400 1.00 39.82 168 PRO D C 1
ATOM 5200 O O . PRO D 1 190 ? -18.428 -13.262 97.705 1.00 39.52 168 PRO D O 1
ATOM 5204 N N . GLY D 1 191 ? -20.412 -12.229 97.523 1.00 40.08 169 GLY D N 1
ATOM 5205 C CA . GLY D 1 191 ? -21.169 -13.361 98.045 1.00 39.94 169 GLY D CA 1
ATOM 5206 C C . GLY D 1 191 ? -21.100 -14.628 97.206 1.00 40.55 169 GLY D C 1
ATOM 5207 O O . GLY D 1 191 ? -21.376 -15.724 97.707 1.00 41.24 169 GLY D O 1
ATOM 5208 N N . VAL D 1 192 ? -20.737 -14.490 95.934 1.00 40.15 170 VAL D N 1
ATOM 5209 C CA . VAL D 1 192 ? -20.740 -15.616 95.008 1.00 39.97 170 VAL D CA 1
ATOM 5210 C C . VAL D 1 192 ? -19.619 -16.603 95.361 1.00 40.56 170 VAL D C 1
ATOM 5211 O O . VAL D 1 192 ? -19.767 -17.814 95.213 1.00 40.67 170 VAL D O 1
ATOM 5215 N N . LEU D 1 193 ? -18.503 -16.059 95.837 1.00 40.81 171 LEU D N 1
ATOM 5216 C CA . LEU D 1 193 ? -17.325 -16.830 96.128 1.00 41.32 171 LEU D CA 1
ATOM 5217 C C . LEU D 1 193 ? -17.177 -17.074 97.610 1.00 41.39 171 LEU D C 1
ATOM 5218 O O . LEU D 1 193 ? -16.174 -17.614 98.044 1.00 41.67 171 LEU D O 1
ATOM 5223 N N . GLU D 1 194 ? -18.169 -16.664 98.383 1.00 41.85 172 GLU D N 1
ATOM 5224 C CA . GLU D 1 194 ? -18.141 -16.789 99.835 1.00 42.72 172 GLU D CA 1
ATOM 5225 C C . GLU D 1 194 ? -17.828 -18.209 100.366 1.00 42.44 172 GLU D C 1
ATOM 5226 O O . GLU D 1 194 ? -17.043 -18.356 101.296 1.00 42.45 172 GLU D O 1
ATOM 5232 N N . GLY D 1 195 ? -18.435 -19.239 99.784 1.00 42.12 173 GLY D N 1
ATOM 5233 C CA . GLY D 1 195 ? -18.104 -20.619 100.157 1.00 41.81 173 GLY D CA 1
ATOM 5234 C C . GLY D 1 195 ? -16.906 -21.183 99.411 1.00 41.51 173 GLY D C 1
ATOM 5235 O O . GLY D 1 195 ? -16.587 -22.364 99.541 1.00 41.52 173 GLY D O 1
ATOM 5236 N N . VAL D 1 196 ? -16.238 -20.330 98.638 1.00 41.59 174 VAL D N 1
ATOM 5237 C CA . VAL D 1 196 ? -15.060 -20.728 97.847 1.00 41.39 174 VAL D CA 1
ATOM 5238 C C . VAL D 1 196 ? -13.768 -20.469 98.598 1.00 41.67 174 VAL D C 1
ATOM 5239 O O . VAL D 1 196 ? -13.554 -19.386 99.145 1.00 42.10 174 VAL D O 1
ATOM 5243 N N . ASP D 1 197 ? -12.939 -21.505 98.635 1.00 42.25 175 ASP D N 1
ATOM 5244 C CA . ASP D 1 197 ? -11.582 -21.476 99.162 1.00 42.94 175 ASP D CA 1
ATOM 5245 C C . ASP D 1 197 ? -10.653 -20.872 98.088 1.00 43.59 175 ASP D C 1
ATOM 5246 O O . ASP D 1 197 ? -9.994 -21.613 97.328 1.00 42.75 175 ASP D O 1
ATOM 5251 N N . THR D 1 198 ? -10.614 -19.537 98.043 1.00 44.07 176 THR D N 1
ATOM 5252 C CA . THR D 1 198 ? -10.012 -18.792 96.952 1.00 45.35 176 THR D CA 1
ATOM 5253 C C . THR D 1 198 ? -8.492 -18.951 96.839 1.00 46.29 176 THR D C 1
ATOM 5254 O O . THR D 1 198 ? -7.920 -18.740 95.764 1.00 46.40 176 THR D O 1
ATOM 5258 N N . GLU D 1 199 ? -7.849 -19.307 97.944 1.00 47.05 177 GLU D N 1
ATOM 5259 C CA . GLU D 1 199 ? -6.409 -19.573 97.979 1.00 48.29 177 GLU D CA 1
ATOM 5260 C C . GLU D 1 199 ? -6.057 -20.899 97.287 1.00 47.13 177 GLU D C 1
ATOM 5261 O O . GLU D 1 199 ? -5.088 -20.968 96.522 1.00 46.88 177 GLU D O 1
ATOM 5267 N N . ARG D 1 200 ? -6.830 -21.947 97.583 1.00 46.29 178 ARG D N 1
ATOM 5268 C CA . ARG D 1 200 ? -6.683 -23.248 96.927 1.00 46.17 178 ARG D CA 1
ATOM 5269 C C . ARG D 1 200 ? -7.100 -23.147 95.468 1.00 44.62 178 ARG D C 1
ATOM 5270 O O . ARG D 1 200 ? -6.531 -23.835 94.608 1.00 44.76 178 ARG D O 1
ATOM 5278 N N . LEU D 1 201 ? -8.092 -22.295 95.196 1.00 42.79 179 LEU D N 1
ATOM 5279 C CA . LEU D 1 201 ? -8.591 -22.128 93.855 1.00 40.94 179 LEU D CA 1
ATOM 5280 C C . LEU D 1 201 ? -7.450 -21.599 92.987 1.00 39.99 179 LEU D C 1
ATOM 5281 O O . LEU D 1 201 ? -7.155 -22.152 91.929 1.00 38.98 179 LEU D O 1
ATOM 5286 N N . VAL D 1 202 ? -6.779 -20.561 93.478 1.00 39.34 180 VAL D N 1
ATOM 5287 C CA . VAL D 1 202 ? -5.681 -19.914 92.741 1.00 38.45 180 VAL D CA 1
ATOM 5288 C C . VAL D 1 202 ? -4.495 -20.862 92.536 1.00 38.21 180 VAL D C 1
ATOM 5289 O O . VAL D 1 202 ? -3.884 -20.864 91.471 1.00 37.84 180 VAL D O 1
ATOM 5293 N N . ALA D 1 203 ? -4.201 -21.672 93.557 1.00 38.19 181 ALA D N 1
ATOM 5294 C CA . ALA D 1 203 ? -3.192 -22.736 93.476 1.00 38.22 181 ALA D CA 1
ATOM 5295 C C . ALA D 1 203 ? -3.544 -23.800 92.438 1.00 38.52 181 ALA D C 1
ATOM 5296 O O . ALA D 1 203 ? -2.696 -24.181 91.638 1.00 38.34 181 ALA D O 1
ATOM 5298 N N . ASP D 1 204 ? -4.790 -24.271 92.458 1.00 39.53 182 ASP D N 1
ATOM 5299 C CA . ASP D 1 204 ? -5.297 -25.207 91.453 1.00 40.89 182 ASP D CA 1
ATOM 5300 C C . ASP D 1 204 ? -5.230 -24.635 90.029 1.00 41.92 182 ASP D C 1
ATOM 5301 O O . ASP D 1 204 ? -4.838 -25.336 89.080 1.00 42.48 182 ASP D O 1
ATOM 5306 N N . LEU D 1 205 ? -5.601 -23.363 89.897 1.00 42.11 183 LEU D N 1
ATOM 5307 C CA . LEU D 1 205 ? -5.643 -22.665 88.611 1.00 43.05 183 LEU D CA 1
ATOM 5308 C C . LEU D 1 205 ? -4.268 -22.550 87.976 1.00 42.98 183 LEU D C 1
ATOM 5309 O O . LEU D 1 205 ? -4.086 -22.857 86.801 1.00 42.78 183 LEU D O 1
ATOM 5314 N N . VAL D 1 206 ? -3.311 -22.074 88.761 1.00 43.35 184 VAL D N 1
ATOM 5315 C CA . VAL D 1 206 ? -1.939 -21.911 88.305 1.00 43.47 184 VAL D CA 1
ATOM 5316 C C . VAL D 1 206 ? -1.322 -23.288 88.004 1.00 43.58 184 VAL D C 1
ATOM 5317 O O . VAL D 1 206 ? -0.736 -23.479 86.940 1.00 43.53 184 VAL D O 1
ATOM 5321 N N . THR D 1 207 ? -1.501 -24.240 88.921 1.00 43.37 185 THR D N 1
ATOM 5322 C CA . THR D 1 207 ? -0.994 -25.611 88.759 1.00 43.59 185 THR D CA 1
ATOM 5323 C C . THR D 1 207 ? -1.543 -26.328 87.530 1.00 43.88 185 THR D C 1
ATOM 5324 O O . THR D 1 207 ? -0.828 -27.102 86.898 1.00 44.48 185 THR D O 1
ATOM 5328 N N . ARG D 1 208 ? -2.806 -26.081 87.187 1.00 44.02 186 ARG D N 1
ATOM 5329 C CA . ARG D 1 208 ? -3.392 -26.706 85.994 1.00 43.17 186 ARG D CA 1
ATOM 5330 C C . ARG D 1 208 ? -3.017 -25.972 84.715 1.00 42.98 186 ARG D C 1
ATOM 5331 O O . ARG D 1 208 ? -2.862 -26.586 83.666 1.00 42.60 186 ARG D O 1
ATOM 5339 N N . ALA D 1 209 ? -2.877 -24.657 84.817 1.00 43.08 187 ALA D N 1
ATOM 5340 C CA . ALA D 1 209 ? -2.644 -23.815 83.665 1.00 43.93 187 ALA D CA 1
ATOM 5341 C C . ALA D 1 209 ? -1.261 -24.056 83.048 1.00 44.63 187 ALA D C 1
ATOM 5342 O O . ALA D 1 209 ? -1.118 -24.013 81.822 1.00 44.76 187 ALA D O 1
ATOM 5344 N N . VAL D 1 210 ? -0.261 -24.300 83.895 1.00 45.49 188 VAL D N 1
ATOM 5345 C CA . VAL D 1 210 ? 1.122 -24.505 83.448 1.00 47.22 188 VAL D CA 1
ATOM 5346 C C . VAL D 1 210 ? 1.331 -25.844 82.734 1.00 48.47 188 VAL D C 1
ATOM 5347 O O . VAL D 1 210 ? 2.291 -26.004 82.003 1.00 48.73 188 VAL D O 1
ATOM 5351 N N . ALA D 1 211 ? 0.422 -26.791 82.945 1.00 50.24 189 ALA D N 1
ATOM 5352 C CA . ALA D 1 211 ? 0.468 -28.068 82.253 1.00 52.34 189 ALA D CA 1
ATOM 5353 C C . ALA D 1 211 ? 0.214 -27.855 80.769 1.00 53.88 189 ALA D C 1
ATOM 5354 O O . ALA D 1 211 ? -0.490 -26.925 80.383 1.00 54.40 189 ALA D O 1
ATOM 5356 N N . THR D 1 212 ? 0.797 -28.713 79.935 1.00 55.81 190 THR D N 1
ATOM 5357 C CA . THR D 1 212 ? 0.684 -28.569 78.483 1.00 57.32 190 THR D CA 1
ATOM 5358 C C . THR D 1 212 ? 0.269 -29.868 77.778 1.00 58.90 190 THR D C 1
ATOM 5359 O O . THR D 1 212 ? 0.973 -30.341 76.889 1.00 59.18 190 THR D O 1
ATOM 5363 N N . PRO D 1 213 ? -0.892 -30.442 78.154 1.00 60.51 191 PRO D N 1
ATOM 5364 C CA . PRO D 1 213 ? -1.326 -31.660 77.456 1.00 61.87 191 PRO D CA 1
ATOM 5365 C C . PRO D 1 213 ? -1.741 -31.345 76.022 1.00 63.48 191 PRO D C 1
ATOM 5366 O O . PRO D 1 213 ? -1.891 -30.174 75.681 1.00 64.07 191 PRO D O 1
ATOM 5370 N N . ASP D 1 214 ? -1.906 -32.367 75.186 1.00 65.10 192 ASP D N 1
ATOM 5371 C CA . ASP D 1 214 ? -2.470 -32.170 73.851 1.00 66.54 192 ASP D CA 1
ATOM 5372 C C . ASP D 1 214 ? -3.990 -32.192 73.972 1.00 67.27 192 ASP D C 1
ATOM 5373 O O . ASP D 1 214 ? -4.563 -33.158 74.489 1.00 67.65 192 ASP D O 1
ATOM 5378 N N . ALA D 1 215 ? -4.634 -31.122 73.508 1.00 68.00 193 ALA D N 1
ATOM 5379 C CA . ALA D 1 215 ? -6.080 -30.940 73.682 1.00 68.60 193 ALA D CA 1
ATOM 5380 C C . ALA D 1 215 ? -6.891 -31.577 72.549 1.00 68.98 193 ALA D C 1
ATOM 5381 O O . ALA D 1 215 ? -8.131 -31.634 72.594 1.00 69.21 193 ALA D O 1
#